Protein AF-A0A0W0Y046-F1 (afdb_monomer)

Solvent-accessible surface area (backbone atoms only — not comparable to full-atom values): 20733 Å² total; per-residue (Å²): 132,71,59,80,69,62,57,66,60,49,28,53,28,27,30,65,26,38,40,73,61,46,46,71,73,64,43,88,89,52,74,37,72,59,58,44,69,52,51,35,48,18,38,53,30,4,53,51,25,24,62,70,22,48,86,81,35,51,69,48,13,50,30,4,51,54,38,33,49,52,56,69,67,46,88,32,89,90,31,58,57,44,44,77,48,42,29,51,49,48,44,51,27,53,77,66,68,35,51,70,55,54,54,53,56,66,69,47,60,87,89,50,48,57,46,62,70,44,51,49,51,34,47,58,55,35,69,73,50,94,54,89,58,28,62,59,45,47,52,48,43,48,75,69,61,54,56,59,69,59,39,16,50,50,52,40,54,33,46,76,68,67,38,58,72,58,51,50,56,37,49,75,68,74,49,72,55,46,62,72,27,46,38,48,36,43,50,51,26,54,74,69,68,35,55,72,58,30,56,54,46,47,74,75,48,69,45,46,33,74,50,35,40,54,49,41,46,50,26,47,77,69,68,37,56,71,58,38,56,52,54,74,65,43,56,84,86,28,38,54,52,67,70,51,49,52,50,38,30,52,51,14,53,77,69,68,36,56,69,55,25,33,38,48,50,43,51,60,62,34,73,76,38,94,45,68,68,57,20,54,40,52,51,51,56,72,70,49,67,61,96,88,55,72,49,74,73,48,63,76,38,47,71,61,51,52,52,52,50,52,53,45,51,51,57,75,72,55,86,69,58,78,80,51,46,55,55,52,47,51,54,49,49,54,54,52,66,70,34,76,54,51,79,75,36,67,62,56,36,33,43,53,50,50,48,55,73,68,58,39,77,93,56,67,82,70,80,80,74,74,87,75,88,128

Nearest PDB structures (foldseek):
  6igx-assembly1_B  TM=2.795E-01  e=1.268E-01  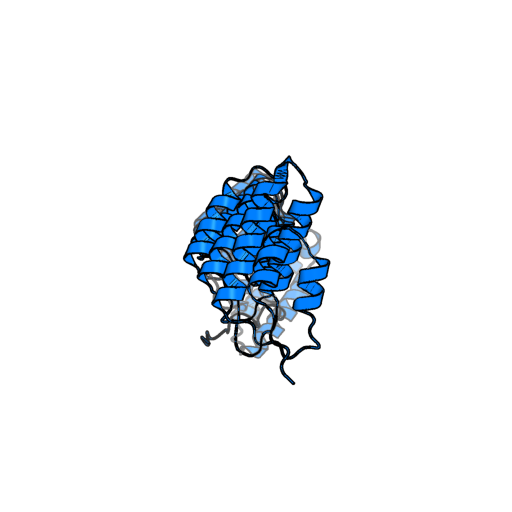Homo sapiens
  6xt9-assembly1_D  TM=2.030E-01  e=1.915E-01  Homo sapiens
  6vbv-assembly1_4  TM=2.322E-01  e=3.865E-01  Bos taurus
  4wne-assembly1_A  TM=1.890E-01  e=2.778E-01  Homo sapiens
  7w3h-assembly1_V  TM=1.830E-01  e=9.678E+00  Homo sapiens

Secondary structure (DSSP, 8-state):
---B--HHHHHHHHHTT-HHHHHHHH-TTS--B--HHHHHHHHHHHHHHHHHTTTT-HHHHHHHHHHHHHHHT--BTTB---HHHHHHHHHHHHHTT-HHHHHHHTTPPTT----HHHHHHHHHHHHH--STTHHHHHHHHHHTT--HHHHHHHHHHHHHTT-HHHHHHHHHTT----HHHHHHHHHHHHHTT-HHHHHHHHHHSPPPHHHHHHHHHHHHHTT-HHHHHHHHT--TTTPPPHHHHHHHHHHHHHTT-HHHHHHHHHHHHHTT-SSHHHHHHHHHHHHSPPTT---HHHHTTHHHHHHHHHHHHHHHH----HHHHHHHHHHHHHHHHTSTHHHH-HHHHHHHHHHHHHHSTTTGGGS-------

Radius of gyration: 31.77 Å; Cα contacts (8 Å, |Δi|>4): 447; chains: 1; bounding box: 73×36×87 Å

pLDDT: mean 89.55, std 12.45, range [33.75, 98.69]

Sequence (374 aa):
MAVKINPERLIRASGNGLINTVQSLCEPYRLIHIPRDVLDQAVLNALQGAVLFKDNNPLKAEQCWQIVDILCHARCHDHHVSEKCLDKVLLAAVSSERTGVVRRLLQLKPPLFPGTDTIHAAFQTAITLNSSHKWELMICLCRMGISEDRRTLVFTELAKALQWRAIDSLYAAGLRPHQLGVDFMLHHAAKNAQWDVFQNIIALQEPGKQAAGQFLKMAVRAGQSAIVFQLCKLTTDNAVAKDILLEAMAIAKATKQLAIACHLKAHFIASDCLKPLAAVFSLLKDYLPPENHLSTFFKANEDSIGHLKEVAFSIARGYPEDEEESQIIRDIIFSLKSNPLYLNDLPFIAMVNYIVEHYTDDHYVGHSGTHTLQ

Mean predicted aligned error: 7.02 Å

Structure (mmCIF, N/CA/C/O backbone):
data_AF-A0A0W0Y046-F1
#
_entry.id   AF-A0A0W0Y046-F1
#
loop_
_atom_site.group_PDB
_atom_site.id
_atom_site.type_symbol
_atom_site.label_atom_id
_atom_site.label_alt_id
_atom_site.label_comp_id
_atom_site.label_asym_id
_atom_site.label_entity_id
_atom_site.label_seq_id
_atom_site.pdbx_PDB_ins_code
_atom_site.Cartn_x
_atom_site.Cartn_y
_atom_site.Cartn_z
_atom_site.occupancy
_atom_site.B_iso_or_equiv
_atom_site.auth_seq_id
_atom_site.auth_comp_id
_atom_site.auth_asym_id
_atom_site.auth_atom_id
_atom_site.pdbx_PDB_model_num
ATOM 1 N N . MET A 1 1 ? 36.089 -23.035 -31.139 1.00 60.69 1 MET A N 1
ATOM 2 C CA . MET A 1 1 ? 36.599 -21.899 -31.940 1.00 60.69 1 MET A CA 1
ATOM 3 C C . MET A 1 1 ? 35.731 -20.688 -31.644 1.00 60.69 1 MET A C 1
ATOM 5 O O . MET A 1 1 ? 34.532 -20.766 -31.878 1.00 60.69 1 MET A O 1
ATOM 9 N N . ALA A 1 2 ? 36.292 -19.618 -31.076 1.00 65.62 2 ALA A N 1
ATOM 10 C CA . ALA A 1 2 ? 35.545 -18.379 -30.857 1.00 65.62 2 ALA A CA 1
ATOM 11 C C . ALA A 1 2 ? 35.277 -17.706 -32.212 1.00 65.62 2 ALA A C 1
ATOM 13 O O . ALA A 1 2 ? 36.205 -17.479 -32.990 1.00 65.62 2 ALA A O 1
ATOM 14 N N . VAL A 1 3 ? 34.013 -17.418 -32.517 1.00 72.88 3 VAL A N 1
ATOM 15 C CA . VAL A 1 3 ? 33.641 -16.684 -33.732 1.00 72.88 3 VAL A CA 1
ATOM 16 C C . VAL A 1 3 ? 33.903 -15.201 -33.474 1.00 72.88 3 VAL A C 1
ATOM 18 O O . VAL A 1 3 ? 33.247 -14.600 -32.626 1.00 72.88 3 VAL A O 1
ATOM 21 N N . LYS A 1 4 ? 34.863 -14.601 -34.191 1.00 76.62 4 LYS A N 1
ATOM 22 C CA . LYS A 1 4 ? 35.062 -13.144 -34.171 1.00 76.62 4 LYS A CA 1
ATOM 23 C C . LYS A 1 4 ? 33.914 -12.474 -34.923 1.00 76.62 4 LYS A C 1
ATOM 25 O O . LYS A 1 4 ? 33.767 -12.659 -36.130 1.00 76.62 4 LYS A O 1
ATOM 30 N N . ILE A 1 5 ? 33.114 -11.685 -34.214 1.00 83.94 5 ILE A N 1
ATOM 31 C CA . ILE A 1 5 ? 32.116 -10.813 -34.838 1.00 83.94 5 ILE A CA 1
ATOM 32 C C . ILE A 1 5 ? 32.823 -9.614 -35.460 1.00 83.94 5 ILE A C 1
ATOM 34 O O . ILE A 1 5 ? 33.743 -9.064 -34.866 1.00 83.94 5 ILE A O 1
ATOM 38 N N . ASN A 1 6 ? 32.373 -9.201 -36.648 1.00 90.75 6 ASN A N 1
ATOM 39 C CA . ASN A 1 6 ? 32.739 -7.912 -37.227 1.00 90.75 6 ASN A CA 1
ATOM 40 C C . ASN A 1 6 ? 31.999 -6.794 -36.455 1.00 90.75 6 ASN A C 1
ATOM 42 O O . ASN A 1 6 ? 30.770 -6.709 -36.586 1.00 90.75 6 ASN A O 1
ATOM 46 N N . PRO A 1 7 ? 32.704 -5.946 -35.676 1.00 92.81 7 PRO A N 1
ATOM 47 C CA . PRO A 1 7 ? 32.084 -4.909 -34.850 1.00 92.81 7 PRO A CA 1
ATOM 48 C C . PRO A 1 7 ? 31.222 -3.927 -35.642 1.00 92.81 7 PRO A C 1
ATOM 50 O O . PRO A 1 7 ? 30.093 -3.629 -35.257 1.00 92.81 7 PRO A O 1
ATOM 53 N N . GLU A 1 8 ? 31.716 -3.475 -36.796 1.00 95.81 8 GLU A N 1
ATOM 54 C CA . GLU A 1 8 ? 31.023 -2.503 -37.644 1.00 95.81 8 GLU A CA 1
ATOM 55 C C . GLU A 1 8 ? 29.711 -3.061 -38.184 1.00 95.81 8 GLU A C 1
ATOM 57 O O . GLU A 1 8 ? 28.713 -2.344 -38.283 1.00 95.81 8 GLU A O 1
ATOM 62 N N . ARG A 1 9 ? 29.695 -4.360 -38.513 1.00 95.12 9 ARG A N 1
ATOM 63 C CA . ARG A 1 9 ? 28.486 -5.031 -38.990 1.00 95.12 9 ARG A CA 1
ATOM 64 C C . ARG A 1 9 ? 27.405 -5.039 -37.914 1.00 95.12 9 ARG A C 1
ATOM 66 O O . ARG A 1 9 ? 26.259 -4.746 -38.243 1.00 95.12 9 ARG A O 1
ATOM 73 N N . LEU A 1 10 ? 27.758 -5.346 -36.663 1.00 95.38 10 LEU A N 1
ATOM 74 C CA . LEU A 1 10 ? 26.812 -5.322 -35.544 1.00 95.38 10 LEU A CA 1
ATOM 75 C C . LEU A 1 10 ? 26.286 -3.900 -35.314 1.00 95.38 10 LEU A C 1
ATOM 77 O O . LEU A 1 10 ? 25.082 -3.677 -35.361 1.00 95.38 10 LEU A O 1
ATOM 81 N N . ILE A 1 11 ? 27.189 -2.927 -35.175 1.00 97.19 11 ILE A N 1
ATOM 82 C CA . ILE A 1 11 ? 26.863 -1.516 -34.926 1.00 97.19 11 ILE A CA 1
ATOM 83 C C . ILE A 1 11 ? 25.943 -0.940 -36.019 1.00 97.19 11 ILE A C 1
ATOM 85 O O . ILE A 1 11 ? 24.948 -0.270 -35.722 1.00 97.19 11 ILE A O 1
ATOM 89 N N . ARG A 1 12 ? 26.243 -1.215 -37.296 1.00 97.06 12 ARG A N 1
ATOM 90 C CA . ARG A 1 12 ? 25.438 -0.759 -38.440 1.00 97.06 12 ARG A CA 1
ATOM 91 C C . ARG A 1 12 ? 24.097 -1.482 -38.524 1.00 97.06 12 ARG A C 1
ATOM 93 O O . ARG A 1 12 ? 23.096 -0.840 -38.838 1.00 97.06 12 ARG A O 1
ATOM 100 N N . ALA A 1 13 ? 24.064 -2.793 -38.280 1.00 97.12 13 ALA A N 1
ATOM 101 C CA . ALA A 1 13 ? 22.825 -3.567 -38.288 1.00 97.12 13 ALA A CA 1
ATOM 102 C C . ALA A 1 13 ? 21.860 -3.076 -37.202 1.00 97.12 13 ALA A C 1
ATOM 104 O O . ALA A 1 13 ? 20.678 -2.879 -37.486 1.00 97.12 13 ALA A O 1
ATOM 105 N N . SER A 1 14 ? 22.383 -2.791 -36.007 1.00 96.94 14 SER A N 1
ATOM 106 C CA . SER A 1 14 ? 21.610 -2.292 -34.873 1.00 96.94 14 SER A CA 1
ATOM 107 C C . SER A 1 14 ? 20.945 -0.946 -35.154 1.00 96.94 14 SER A C 1
ATOM 109 O O . SER A 1 14 ? 19.731 -0.812 -34.998 1.00 96.94 14 SER A O 1
ATOM 111 N N . GLY A 1 15 ? 21.703 0.031 -35.667 1.00 96.50 15 GLY A N 1
ATOM 112 C CA . GLY A 1 15 ? 21.152 1.347 -36.011 1.00 96.50 15 GLY A CA 1
ATOM 113 C C . GLY A 1 15 ? 20.180 1.341 -37.192 1.00 96.50 15 GLY A C 1
ATOM 114 O O . GLY A 1 15 ? 19.365 2.246 -37.324 1.00 96.50 15 GLY A O 1
ATOM 115 N N . ASN A 1 16 ? 20.224 0.305 -38.033 1.00 97.44 16 ASN A N 1
ATOM 116 C CA . ASN A 1 16 ? 19.319 0.137 -39.167 1.00 97.44 16 ASN A CA 1
ATOM 117 C C . ASN A 1 16 ? 18.143 -0.806 -38.882 1.00 97.44 16 ASN A C 1
ATOM 119 O O . ASN A 1 16 ? 17.468 -1.198 -39.830 1.00 97.44 16 ASN A O 1
ATOM 123 N N . GLY A 1 17 ? 17.889 -1.200 -37.631 1.00 96.44 17 GLY A N 1
ATOM 124 C CA . GLY A 1 17 ? 16.746 -2.060 -37.305 1.00 96.44 17 GLY A CA 1
ATOM 125 C C . GLY A 1 17 ? 16.822 -3.462 -37.927 1.00 96.44 17 GLY A C 1
ATOM 126 O O . GLY A 1 17 ? 15.800 -4.120 -38.086 1.00 96.44 17 GLY A O 1
ATOM 127 N N . LEU A 1 18 ? 18.012 -3.946 -38.307 1.00 97.38 18 LEU A N 1
ATOM 128 C CA . LEU A 1 18 ? 18.182 -5.250 -38.965 1.00 97.38 18 LEU A CA 1
ATOM 129 C C . LEU A 1 18 ? 18.166 -6.395 -37.941 1.00 97.38 18 LEU A C 1
ATOM 131 O O . LEU A 1 18 ? 19.172 -7.080 -37.734 1.00 97.38 18 LEU A O 1
ATOM 135 N N . ILE A 1 19 ? 17.015 -6.604 -37.300 1.00 97.00 19 ILE A N 1
ATOM 136 C CA . ILE A 1 19 ? 16.871 -7.485 -36.135 1.00 97.00 19 ILE A CA 1
ATOM 137 C C . ILE A 1 19 ? 17.350 -8.917 -36.388 1.00 97.00 19 ILE A C 1
ATOM 139 O O . ILE A 1 19 ? 18.130 -9.432 -35.595 1.00 97.00 19 ILE A O 1
ATOM 143 N N . ASN A 1 20 ? 16.995 -9.523 -37.523 1.00 96.00 20 ASN A N 1
ATOM 144 C CA . ASN A 1 20 ? 17.413 -10.891 -37.859 1.00 96.00 20 ASN A CA 1
ATOM 145 C C . ASN A 1 20 ? 18.943 -11.014 -37.961 1.00 96.00 20 ASN A C 1
ATOM 147 O O . ASN A 1 20 ? 19.523 -12.035 -37.596 1.00 96.00 20 ASN A O 1
ATOM 151 N N . THR A 1 21 ? 19.614 -9.957 -38.437 1.00 95.06 21 THR A N 1
ATOM 152 C CA . THR A 1 21 ? 21.081 -9.928 -38.501 1.00 95.06 21 THR A CA 1
ATOM 153 C C . THR A 1 21 ? 21.674 -9.825 -37.104 1.00 95.06 21 THR A C 1
ATOM 155 O O . THR A 1 21 ? 22.600 -10.567 -36.797 1.00 95.06 21 THR A O 1
ATOM 158 N N . VAL A 1 22 ? 21.137 -8.950 -36.248 1.00 94.88 22 VAL A N 1
ATOM 159 C CA . VAL A 1 22 ? 21.601 -8.827 -34.858 1.00 94.88 22 VAL A CA 1
ATOM 160 C C . VAL A 1 22 ? 21.372 -10.128 -34.089 1.00 94.88 22 VAL A C 1
ATOM 162 O O . VAL A 1 22 ? 22.295 -10.613 -33.450 1.00 94.88 22 VAL A O 1
ATOM 165 N N . GLN A 1 23 ? 20.197 -10.748 -34.210 1.00 93.69 23 GLN A N 1
ATOM 166 C CA . GLN A 1 23 ? 19.894 -12.038 -33.583 1.00 93.69 23 GLN A CA 1
ATOM 167 C C . GLN A 1 23 ? 20.882 -13.123 -34.016 1.00 93.69 23 GLN A C 1
ATOM 169 O O . GLN A 1 23 ? 21.505 -13.740 -33.162 1.00 93.69 23 GLN A O 1
ATOM 174 N N . SER A 1 24 ? 21.113 -13.289 -35.324 1.00 91.31 24 SER A N 1
ATOM 175 C CA . SER A 1 24 ? 22.088 -14.260 -35.846 1.00 91.31 24 SER A CA 1
ATOM 176 C C . SER A 1 24 ? 23.522 -13.994 -35.366 1.00 91.31 24 SER A C 1
ATOM 178 O O . SER A 1 24 ? 24.327 -14.920 -35.215 1.00 91.31 24 SER A O 1
ATOM 180 N N . LEU A 1 25 ? 23.860 -12.724 -35.124 1.00 89.19 25 LEU A N 1
ATOM 181 C CA . LEU A 1 25 ? 25.139 -12.336 -34.542 1.00 89.19 25 LEU A CA 1
ATOM 182 C C . LEU A 1 25 ? 25.196 -12.602 -33.033 1.00 89.19 25 LEU A C 1
ATOM 184 O O . LEU A 1 25 ? 26.273 -12.917 -32.558 1.00 89.19 25 LEU A O 1
ATOM 188 N N . CYS A 1 26 ? 24.084 -12.519 -32.301 1.00 86.75 26 CYS A N 1
ATOM 189 C CA . CYS A 1 26 ? 24.015 -12.662 -30.841 1.00 86.75 26 CYS A CA 1
ATOM 190 C C . CYS A 1 26 ? 23.528 -14.040 -30.353 1.00 86.75 26 CYS A C 1
ATOM 192 O O . CYS A 1 26 ? 23.320 -14.216 -29.153 1.00 86.75 26 CYS A O 1
ATOM 194 N N . GLU A 1 27 ? 23.305 -15.006 -31.247 1.00 83.19 27 GLU A N 1
ATOM 195 C CA . GLU A 1 27 ? 22.711 -16.294 -30.887 1.00 83.19 27 GLU A CA 1
ATOM 196 C C . GLU A 1 27 ? 23.507 -17.054 -29.796 1.00 83.19 27 GLU A C 1
ATOM 198 O O . GLU A 1 27 ? 24.730 -17.199 -29.898 1.00 83.19 27 GLU A O 1
ATOM 203 N N . PRO A 1 28 ? 22.810 -17.615 -28.785 1.00 57.12 28 PRO A N 1
ATOM 204 C CA . PRO A 1 28 ? 23.393 -18.115 -27.533 1.00 57.12 28 PRO A CA 1
ATOM 205 C C . PRO A 1 28 ? 24.296 -19.351 -27.666 1.00 57.12 28 PRO A C 1
ATOM 207 O O . PRO A 1 28 ? 24.986 -19.707 -26.715 1.00 57.12 28 PRO A O 1
ATOM 210 N N . TYR A 1 29 ? 24.328 -20.007 -28.827 1.00 56.25 29 TYR A N 1
ATOM 211 C CA . TYR A 1 29 ? 25.189 -21.171 -29.070 1.00 56.25 29 TYR A CA 1
ATOM 212 C C . TYR A 1 29 ? 26.620 -20.804 -29.473 1.00 56.25 29 TYR A C 1
ATOM 214 O O . TYR A 1 29 ? 27.464 -21.684 -29.650 1.00 56.25 29 TYR A O 1
ATOM 222 N N . ARG A 1 30 ? 26.919 -19.513 -29.638 1.00 61.66 30 ARG A N 1
ATOM 223 C CA . ARG A 1 30 ? 28.255 -19.050 -29.999 1.00 61.66 30 ARG A CA 1
ATOM 224 C C . ARG A 1 30 ? 28.889 -18.398 -28.771 1.00 61.66 30 ARG A C 1
ATOM 226 O O . ARG A 1 30 ? 28.390 -17.398 -28.271 1.00 61.66 30 ARG A O 1
ATOM 233 N N . LEU A 1 31 ? 30.009 -18.962 -28.311 1.00 64.50 31 LEU A N 1
ATOM 234 C CA . LEU A 1 31 ? 30.929 -18.373 -27.326 1.00 64.50 31 LEU A CA 1
ATOM 235 C C . LEU A 1 31 ? 31.555 -17.105 -27.937 1.00 64.50 31 LEU A C 1
ATOM 237 O O . LEU A 1 31 ? 32.699 -17.106 -28.400 1.00 64.50 31 LEU A O 1
ATOM 241 N N . ILE A 1 32 ? 30.753 -16.056 -28.086 1.00 70.88 32 ILE A N 1
ATOM 242 C CA . ILE A 1 32 ? 31.140 -14.842 -28.785 1.00 70.88 32 ILE A CA 1
ATOM 243 C C . ILE A 1 32 ? 31.858 -13.931 -27.803 1.00 70.88 32 ILE A C 1
ATOM 245 O O . ILE A 1 32 ? 31.360 -13.615 -26.722 1.00 70.88 32 ILE A O 1
ATOM 249 N N . HIS A 1 33 ? 33.009 -13.444 -28.243 1.00 82.75 33 HIS A N 1
ATOM 250 C CA . HIS A 1 33 ? 33.680 -12.327 -27.610 1.00 82.75 33 HIS A CA 1
ATOM 251 C C . HIS A 1 33 ? 33.273 -11.030 -28.332 1.00 82.75 33 HIS A C 1
ATOM 253 O O . HIS A 1 33 ? 33.737 -10.770 -29.444 1.00 82.75 33 HIS A O 1
ATOM 259 N N . ILE A 1 34 ? 32.362 -10.253 -27.730 1.00 85.81 34 ILE A N 1
ATOM 260 C CA . ILE A 1 34 ? 31.988 -8.903 -28.190 1.00 85.81 34 ILE A CA 1
ATOM 261 C C . ILE A 1 34 ? 32.614 -7.898 -27.229 1.00 85.81 34 ILE A C 1
ATOM 263 O O . ILE A 1 34 ? 32.175 -7.865 -26.080 1.00 85.81 34 ILE A O 1
ATOM 267 N N . PRO A 1 35 ? 33.587 -7.080 -27.666 1.00 87.38 35 PRO A N 1
ATOM 268 C CA . PRO A 1 35 ? 34.147 -6.018 -26.839 1.00 87.38 35 PRO A CA 1
ATOM 269 C C . PRO A 1 35 ? 33.056 -5.108 -26.253 1.00 87.38 35 PRO A C 1
ATOM 271 O O . PRO A 1 35 ? 32.056 -4.810 -26.912 1.00 87.38 35 PRO A O 1
ATOM 274 N N . ARG A 1 36 ? 33.237 -4.676 -25.002 1.00 86.81 36 ARG A N 1
ATOM 275 C CA . ARG A 1 36 ? 32.247 -3.875 -24.259 1.00 86.81 36 ARG A CA 1
ATOM 276 C C . ARG A 1 36 ? 31.843 -2.590 -24.993 1.00 86.81 36 ARG A C 1
ATOM 278 O O . ARG A 1 36 ? 30.663 -2.264 -25.061 1.00 86.81 36 ARG A O 1
ATOM 285 N N . ASP A 1 37 ? 32.816 -1.886 -25.557 1.00 92.88 37 ASP A N 1
ATOM 286 C CA . ASP A 1 37 ? 32.640 -0.660 -26.342 1.00 92.88 37 ASP A CA 1
ATOM 287 C C . ASP A 1 37 ? 31.786 -0.887 -27.597 1.00 92.88 37 ASP A C 1
ATOM 289 O O . ASP A 1 37 ? 30.927 -0.070 -27.928 1.00 92.88 37 ASP A O 1
ATOM 293 N N . VAL A 1 38 ? 31.962 -2.032 -28.257 1.00 94.31 38 VAL A N 1
ATOM 294 C CA . VAL A 1 38 ? 31.179 -2.417 -29.437 1.00 94.31 38 VAL A CA 1
ATOM 295 C C . VAL A 1 38 ? 29.723 -2.684 -29.067 1.00 94.31 38 VAL A C 1
ATOM 297 O O . VAL A 1 38 ? 28.822 -2.273 -29.801 1.00 94.31 38 VAL A O 1
ATOM 300 N N . LEU A 1 39 ? 29.481 -3.352 -27.934 1.00 93.94 39 LEU A N 1
ATOM 301 C CA . LEU A 1 39 ? 28.130 -3.636 -27.455 1.00 93.94 39 LEU A CA 1
ATOM 302 C C . LEU A 1 39 ? 27.391 -2.342 -27.081 1.00 93.94 39 LEU A C 1
ATOM 304 O O . LEU A 1 39 ? 26.276 -2.122 -27.557 1.00 93.94 39 LEU A O 1
ATOM 308 N N . ASP A 1 40 ? 28.037 -1.458 -26.317 1.00 96.00 40 ASP A N 1
ATOM 309 C CA . ASP A 1 40 ? 27.486 -0.145 -25.968 1.00 96.00 40 ASP A CA 1
ATOM 310 C C . ASP A 1 40 ? 27.176 0.681 -27.223 1.00 96.00 40 ASP A C 1
ATOM 312 O O . ASP A 1 40 ? 26.079 1.223 -27.357 1.00 96.00 40 ASP A O 1
ATOM 316 N N . GLN A 1 41 ? 28.103 0.746 -28.185 1.00 97.06 41 GLN A N 1
ATOM 317 C CA . GLN A 1 41 ? 27.894 1.495 -29.425 1.00 97.06 41 GLN A CA 1
ATOM 318 C C . GLN A 1 41 ? 26.744 0.916 -30.257 1.00 97.06 41 GLN A C 1
ATOM 320 O O . GLN A 1 41 ? 25.970 1.669 -30.852 1.00 97.06 41 GLN A O 1
ATOM 325 N N . ALA A 1 42 ? 26.597 -0.410 -30.291 1.00 97.00 42 ALA A N 1
ATOM 326 C CA . ALA A 1 42 ? 25.492 -1.063 -30.979 1.00 97.00 42 ALA A CA 1
ATOM 327 C C . ALA A 1 42 ? 24.137 -0.726 -30.332 1.00 97.00 42 ALA A C 1
ATOM 329 O O . ALA A 1 42 ? 23.187 -0.420 -31.057 1.00 97.00 42 ALA A O 1
ATOM 330 N N . VAL A 1 43 ? 24.053 -0.715 -28.996 1.00 97.25 43 VAL A N 1
ATOM 331 C CA . VAL A 1 43 ? 22.850 -0.293 -28.253 1.00 97.25 43 VAL A CA 1
ATOM 332 C C . VAL A 1 43 ? 22.532 1.179 -28.518 1.00 97.25 43 VAL A C 1
ATOM 334 O O . VAL A 1 43 ? 21.398 1.513 -28.860 1.00 97.25 43 VAL A O 1
ATOM 337 N N . LEU A 1 44 ? 23.528 2.065 -28.427 1.00 97.94 44 LEU A N 1
ATOM 338 C CA . LEU A 1 44 ? 23.342 3.499 -28.664 1.00 97.94 44 LEU A CA 1
ATOM 339 C C . LEU A 1 44 ? 22.903 3.798 -30.103 1.00 97.94 44 LEU A C 1
ATOM 341 O O . LEU A 1 44 ? 22.012 4.621 -30.313 1.00 97.94 44 LEU A O 1
ATOM 345 N N . ASN A 1 45 ? 23.460 3.095 -31.091 1.00 98.00 45 ASN A N 1
ATOM 346 C CA . ASN A 1 45 ? 23.020 3.217 -32.478 1.00 98.00 45 ASN A CA 1
ATOM 347 C C . ASN A 1 45 ? 21.585 2.715 -32.667 1.00 98.00 45 ASN A C 1
ATOM 349 O O . ASN A 1 45 ? 20.828 3.337 -33.411 1.00 98.00 45 ASN A O 1
ATOM 353 N N . ALA A 1 46 ? 21.187 1.625 -32.002 1.00 98.00 46 ALA A N 1
ATOM 354 C CA . ALA A 1 46 ? 19.801 1.163 -32.032 1.00 98.00 46 ALA A CA 1
ATOM 355 C C . ALA A 1 46 ? 18.844 2.199 -31.419 1.00 98.00 46 ALA A C 1
ATOM 357 O O . ALA A 1 46 ? 17.813 2.486 -32.022 1.00 98.00 46 ALA A O 1
ATOM 358 N N . LEU A 1 47 ? 19.203 2.834 -30.295 1.00 97.75 47 LEU A N 1
ATOM 359 C CA . LEU A 1 47 ? 18.420 3.941 -29.725 1.00 97.75 47 LEU A CA 1
ATOM 360 C C . LEU A 1 47 ? 18.283 5.113 -30.706 1.00 97.75 47 LEU A C 1
ATOM 362 O O . LEU A 1 47 ? 17.184 5.631 -30.899 1.00 97.75 47 LEU A O 1
ATOM 366 N N . GLN A 1 48 ? 19.375 5.511 -31.365 1.00 97.62 48 GLN A N 1
ATOM 367 C CA . GLN A 1 48 ? 19.336 6.573 -32.372 1.00 97.62 48 GLN A CA 1
ATOM 368 C C . GLN A 1 48 ? 18.432 6.198 -33.556 1.00 97.62 48 GLN A C 1
ATOM 370 O O . GLN A 1 48 ? 17.637 7.022 -34.007 1.00 97.62 48 GLN A O 1
ATOM 375 N N . GLY A 1 49 ? 18.513 4.951 -34.030 1.00 97.00 49 GLY A N 1
ATOM 376 C CA . GLY A 1 49 ? 17.631 4.421 -35.069 1.00 97.00 49 GLY A CA 1
ATOM 377 C C . GLY A 1 49 ? 16.160 4.444 -34.650 1.00 97.00 49 GLY A C 1
ATOM 378 O O . GLY A 1 49 ? 15.308 4.870 -35.428 1.00 97.00 49 GLY A O 1
ATOM 379 N N . ALA A 1 50 ? 15.857 4.073 -33.403 1.00 97.19 50 ALA A N 1
ATOM 380 C CA . ALA A 1 50 ? 14.498 4.100 -32.867 1.00 97.19 50 ALA A CA 1
ATOM 381 C C . ALA A 1 50 ? 13.884 5.510 -32.883 1.00 97.19 50 ALA A C 1
ATOM 383 O O . ALA A 1 50 ? 12.705 5.657 -33.200 1.00 97.19 50 ALA A O 1
ATOM 384 N N . VAL A 1 51 ? 14.681 6.543 -32.590 1.00 95.94 51 VAL A N 1
ATOM 385 C CA . VAL A 1 51 ? 14.253 7.949 -32.687 1.00 95.94 51 VAL A CA 1
ATOM 386 C C . VAL A 1 51 ? 14.096 8.373 -34.148 1.00 95.94 51 VAL A C 1
ATOM 388 O O . VAL A 1 51 ? 13.061 8.919 -34.515 1.00 95.94 51 VAL A O 1
ATOM 391 N N . LEU A 1 52 ? 15.086 8.080 -34.998 1.00 96.56 52 LEU A N 1
ATOM 392 C CA . LEU A 1 52 ? 15.103 8.487 -36.408 1.00 96.56 52 LEU A CA 1
ATOM 393 C C . LEU A 1 52 ? 13.928 7.910 -37.212 1.00 96.56 52 LEU A C 1
ATOM 395 O O . LEU A 1 52 ? 13.379 8.573 -38.092 1.00 96.56 52 LEU A O 1
ATOM 399 N N . PHE A 1 53 ? 13.560 6.658 -36.939 1.00 96.19 53 PHE A N 1
ATOM 400 C CA . PHE A 1 53 ? 12.502 5.967 -37.671 1.00 96.19 53 PHE A CA 1
ATOM 401 C C . PHE A 1 53 ? 11.113 6.147 -37.059 1.00 96.19 53 PHE A C 1
ATOM 403 O O . PHE A 1 53 ? 10.155 5.695 -37.677 1.00 96.19 53 PHE A O 1
ATOM 410 N N . LYS A 1 54 ? 10.979 6.795 -35.892 1.00 95.38 54 LYS A N 1
ATOM 411 C CA . LYS A 1 54 ? 9.714 6.880 -35.144 1.00 95.38 54 LYS A CA 1
ATOM 412 C C . LYS A 1 54 ? 8.536 7.317 -36.020 1.00 95.38 54 LYS A C 1
ATOM 414 O O . LYS A 1 54 ? 7.514 6.638 -36.031 1.00 95.38 54 LYS A O 1
ATOM 419 N N . ASP A 1 55 ? 8.723 8.389 -36.785 1.00 95.69 55 ASP A N 1
ATOM 420 C CA . ASP A 1 55 ? 7.648 8.991 -37.580 1.00 95.69 55 ASP A CA 1
ATOM 421 C C . ASP A 1 55 ? 7.613 8.453 -39.020 1.00 95.69 55 ASP A C 1
ATOM 423 O O . ASP A 1 55 ? 6.551 8.327 -39.623 1.00 95.69 55 ASP A O 1
ATOM 427 N N . ASN A 1 56 ? 8.775 8.082 -39.568 1.00 96.62 56 ASN A N 1
ATOM 428 C CA . ASN A 1 56 ? 8.912 7.696 -40.978 1.00 96.62 56 ASN A CA 1
ATOM 429 C C . ASN A 1 56 ? 8.740 6.189 -41.229 1.00 96.62 56 ASN A C 1
ATOM 431 O O . ASN A 1 56 ? 8.376 5.777 -42.328 1.00 96.62 56 ASN A O 1
ATOM 435 N N . ASN A 1 57 ? 9.070 5.344 -40.249 1.00 97.25 57 ASN A N 1
ATOM 436 C CA . ASN A 1 57 ? 8.996 3.889 -40.360 1.00 97.25 57 ASN A CA 1
ATOM 437 C C . ASN A 1 57 ? 8.838 3.243 -38.964 1.00 97.25 57 ASN A C 1
ATOM 439 O O . ASN A 1 57 ? 9.816 2.743 -38.392 1.00 97.25 57 ASN A O 1
ATOM 443 N N . PRO A 1 58 ? 7.614 3.220 -38.407 1.00 96.12 58 PRO A N 1
ATOM 444 C CA . PRO A 1 58 ? 7.374 2.776 -37.033 1.00 96.12 58 PRO A CA 1
ATOM 445 C C . PRO A 1 58 ? 7.737 1.303 -36.807 1.00 96.12 58 PRO A C 1
ATOM 447 O O . PRO A 1 58 ? 8.198 0.943 -35.726 1.00 96.12 58 PRO A O 1
ATOM 450 N N . LEU A 1 59 ? 7.607 0.454 -37.833 1.00 96.88 59 LEU A N 1
ATOM 451 C CA . LEU A 1 59 ? 8.025 -0.948 -37.762 1.00 96.88 59 LEU A CA 1
ATOM 452 C C . LEU A 1 59 ? 9.540 -1.066 -37.556 1.00 96.88 59 LEU A C 1
ATOM 454 O O . LEU A 1 59 ? 10.000 -1.844 -36.725 1.00 96.88 59 LEU A O 1
ATOM 458 N N . LYS A 1 60 ? 10.324 -0.259 -38.272 1.00 97.38 60 LYS A N 1
ATOM 459 C CA . LYS A 1 60 ? 11.781 -0.228 -38.118 1.00 97.38 60 LYS A CA 1
ATOM 460 C C . LYS A 1 60 ? 12.200 0.366 -36.772 1.00 97.38 60 LYS A C 1
ATOM 462 O O . LYS A 1 60 ? 13.146 -0.125 -36.161 1.00 97.38 60 LYS A O 1
ATOM 467 N N . ALA A 1 61 ? 11.475 1.370 -36.275 1.00 97.00 61 ALA A N 1
ATOM 468 C CA . ALA A 1 61 ? 11.680 1.893 -34.925 1.00 97.00 61 ALA A CA 1
ATOM 469 C C . ALA A 1 61 ? 11.423 0.819 -33.853 1.00 97.00 61 ALA A C 1
ATOM 471 O O . ALA A 1 61 ? 12.197 0.692 -32.905 1.00 97.00 61 ALA A O 1
ATOM 472 N N . GLU A 1 62 ? 10.377 0.007 -34.023 1.00 97.50 62 GLU A N 1
ATOM 473 C CA . GLU A 1 62 ? 10.085 -1.126 -33.142 1.00 97.50 62 GLU A CA 1
ATOM 474 C C . GLU A 1 62 ? 11.186 -2.193 -33.194 1.00 97.50 62 GLU A C 1
ATOM 476 O O . GLU A 1 62 ? 11.645 -2.665 -32.156 1.00 97.50 62 GLU A O 1
ATOM 481 N N . GLN A 1 63 ? 11.689 -2.519 -34.386 1.00 97.69 63 GLN A N 1
ATOM 482 C CA . GLN A 1 63 ? 12.830 -3.426 -34.539 1.00 97.69 63 GLN A CA 1
ATOM 483 C C . GLN A 1 63 ? 14.080 -2.900 -33.824 1.00 97.69 63 GLN A C 1
ATOM 485 O O . GLN A 1 63 ? 14.793 -3.676 -33.192 1.00 97.69 63 GLN A O 1
ATOM 490 N N . CYS A 1 64 ? 14.339 -1.590 -33.869 1.00 97.88 64 CYS A N 1
ATOM 491 C CA . CYS A 1 64 ? 15.418 -0.975 -33.100 1.00 97.88 64 CYS A CA 1
ATOM 492 C C . CYS A 1 64 ? 15.230 -1.159 -31.584 1.00 97.88 64 CYS A C 1
ATOM 494 O O . CYS A 1 64 ? 16.192 -1.506 -30.903 1.00 97.88 64 CYS A O 1
ATOM 496 N N . TRP A 1 65 ? 14.012 -1.014 -31.049 1.00 97.94 65 TRP A N 1
ATOM 497 C CA . TRP A 1 65 ? 13.737 -1.294 -29.631 1.00 97.94 65 TRP A CA 1
ATOM 498 C C . TRP A 1 65 ? 13.940 -2.764 -29.266 1.00 97.94 65 TRP A C 1
ATOM 500 O O . TRP A 1 65 ? 14.544 -3.066 -28.239 1.00 97.94 65 TRP A O 1
ATOM 510 N N . GLN A 1 66 ? 13.505 -3.685 -30.123 1.00 96.94 66 GLN A N 1
ATOM 511 C CA . GLN A 1 66 ? 13.744 -5.115 -29.927 1.00 96.94 66 GLN A CA 1
ATOM 512 C C . GLN A 1 66 ? 15.244 -5.446 -29.937 1.00 96.94 66 GLN A C 1
ATOM 514 O O . GLN A 1 66 ? 15.693 -6.277 -29.151 1.00 96.94 66 GLN A O 1
ATOM 519 N N . ILE A 1 67 ? 16.029 -4.771 -30.782 1.00 96.75 67 ILE A N 1
ATOM 520 C CA . ILE A 1 67 ? 17.491 -4.892 -30.806 1.00 96.75 67 ILE A CA 1
ATOM 521 C C . ILE A 1 67 ? 18.118 -4.375 -29.511 1.00 96.75 67 ILE A C 1
ATOM 523 O O . ILE A 1 67 ? 18.962 -5.073 -28.955 1.00 96.75 67 ILE A O 1
ATOM 527 N N . VAL A 1 68 ? 17.713 -3.196 -29.019 1.00 96.94 68 VAL A N 1
ATOM 528 C CA . VAL A 1 68 ? 18.173 -2.670 -27.717 1.00 96.94 68 VAL A CA 1
ATOM 529 C C . VAL A 1 68 ? 17.986 -3.731 -26.640 1.00 96.94 68 VAL A C 1
ATOM 531 O O . VAL A 1 68 ? 18.908 -4.038 -25.891 1.00 96.94 68 VAL A O 1
ATOM 534 N N . ASP A 1 69 ? 16.817 -4.356 -26.631 1.00 94.69 69 ASP A N 1
ATOM 535 C CA . ASP A 1 69 ? 16.475 -5.377 -25.661 1.00 94.69 69 ASP A CA 1
ATOM 536 C C . ASP A 1 69 ? 17.343 -6.638 -25.754 1.00 94.69 69 ASP A C 1
ATOM 538 O O . ASP A 1 69 ? 17.891 -7.100 -24.752 1.00 94.69 69 ASP A O 1
ATOM 542 N N . ILE A 1 70 ? 17.523 -7.162 -26.971 1.00 93.81 70 ILE A N 1
ATOM 543 C CA . ILE A 1 70 ? 18.392 -8.315 -27.242 1.00 93.81 70 ILE A CA 1
ATOM 544 C C . ILE A 1 70 ? 19.810 -8.033 -26.744 1.00 93.81 70 ILE A C 1
ATOM 546 O O . ILE A 1 70 ? 20.412 -8.879 -26.086 1.00 93.81 70 ILE A O 1
ATOM 550 N N . LEU A 1 71 ? 20.338 -6.846 -27.045 1.00 94.12 71 LEU A N 1
ATOM 551 C CA . LEU A 1 71 ? 21.710 -6.479 -26.713 1.00 94.12 71 LEU A CA 1
ATOM 552 C C . LEU A 1 71 ? 21.904 -6.230 -25.212 1.00 94.12 71 LEU A C 1
ATOM 554 O O . LEU A 1 71 ? 22.917 -6.659 -24.667 1.00 94.12 71 LEU A O 1
ATOM 558 N N . CYS A 1 72 ? 20.932 -5.624 -24.521 1.00 93.62 72 CYS A N 1
ATOM 559 C CA . CYS A 1 72 ? 20.967 -5.459 -23.062 1.00 93.62 72 CYS A CA 1
ATOM 560 C C . CYS A 1 72 ? 20.974 -6.797 -22.305 1.00 93.62 72 CYS A C 1
ATOM 562 O O . CYS A 1 72 ? 21.545 -6.874 -21.219 1.00 93.62 72 CYS A O 1
ATOM 564 N N . HIS A 1 73 ? 20.389 -7.853 -22.880 1.00 91.38 73 HIS A N 1
ATOM 565 C CA . HIS A 1 73 ? 20.314 -9.188 -22.271 1.00 91.38 73 HIS A CA 1
ATOM 566 C C . HIS A 1 73 ? 21.315 -10.192 -22.857 1.00 91.38 73 HIS A C 1
ATOM 568 O O . HIS A 1 73 ? 21.315 -11.366 -22.468 1.00 91.38 73 HIS A O 1
ATOM 574 N N . ALA A 1 74 ? 22.169 -9.761 -23.789 1.00 89.38 74 ALA A N 1
ATOM 575 C CA . ALA A 1 74 ? 23.156 -10.626 -24.413 1.00 89.38 74 ALA A CA 1
ATOM 576 C C . ALA A 1 74 ? 24.185 -11.097 -23.373 1.00 89.38 74 ALA A C 1
ATOM 578 O O . ALA A 1 74 ? 24.837 -10.300 -22.696 1.00 89.38 74 ALA A O 1
ATOM 579 N N . ARG A 1 75 ? 24.356 -12.417 -23.255 1.00 80.81 75 ARG A N 1
ATOM 580 C CA . ARG A 1 75 ? 25.383 -13.025 -22.400 1.00 80.81 75 ARG A CA 1
ATOM 581 C C . ARG A 1 75 ? 26.678 -13.168 -23.196 1.00 80.81 75 ARG A C 1
ATOM 583 O O . ARG A 1 75 ? 26.875 -14.179 -23.863 1.00 80.81 75 ARG A O 1
ATOM 590 N N . CYS A 1 76 ? 27.545 -12.162 -23.136 1.00 81.25 76 CYS A N 1
ATOM 591 C CA . CYS A 1 76 ? 28.919 -12.277 -23.631 1.00 81.25 76 CYS A CA 1
ATOM 592 C C . CYS A 1 76 ? 29.836 -12.623 -22.451 1.00 81.25 76 CYS A C 1
ATOM 594 O O . CYS A 1 76 ? 29.623 -12.104 -21.360 1.00 81.25 76 CYS A O 1
ATOM 596 N N . HIS A 1 77 ? 30.827 -13.497 -22.664 1.00 73.88 77 HIS A N 1
ATOM 597 C CA . HIS A 1 77 ? 31.594 -14.158 -21.592 1.00 73.88 77 HIS A CA 1
ATOM 598 C C . HIS A 1 77 ? 32.089 -13.245 -20.466 1.00 73.88 77 HIS A C 1
ATOM 600 O O . HIS A 1 77 ? 32.009 -13.652 -19.315 1.00 73.88 77 HIS A O 1
ATOM 606 N N . ASP A 1 78 ? 32.510 -12.021 -20.789 1.00 72.88 78 ASP A N 1
ATOM 607 C CA . ASP A 1 78 ? 33.072 -11.080 -19.810 1.00 72.88 78 ASP A CA 1
ATOM 608 C C . ASP A 1 78 ? 32.542 -9.650 -19.983 1.00 72.88 78 ASP A C 1
ATOM 610 O O . ASP A 1 78 ? 33.040 -8.702 -19.369 1.00 72.88 78 ASP A O 1
ATOM 614 N N . HIS A 1 79 ? 31.587 -9.450 -20.892 1.00 82.06 79 HIS A N 1
ATOM 615 C CA . HIS A 1 79 ? 31.204 -8.123 -21.356 1.00 82.06 79 HIS A CA 1
ATOM 616 C C . HIS A 1 79 ? 29.695 -7.948 -21.300 1.00 82.06 79 HIS A C 1
ATOM 618 O O . HIS A 1 79 ? 28.919 -8.739 -21.832 1.00 82.06 79 HIS A O 1
ATOM 624 N N . HIS A 1 80 ? 29.300 -6.863 -20.655 1.00 89.25 80 HIS A N 1
ATOM 625 C CA . HIS A 1 80 ? 27.925 -6.436 -20.529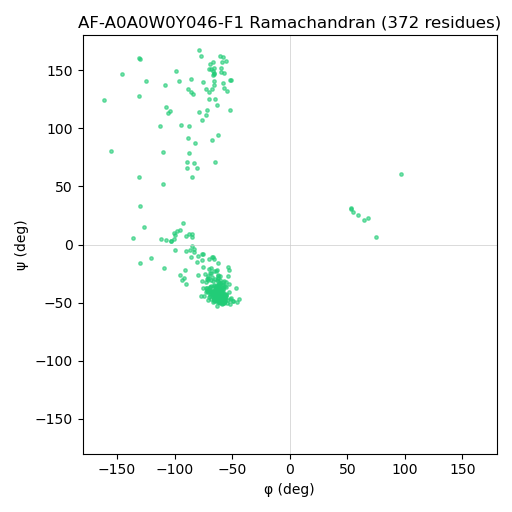 1.00 89.25 80 HIS A CA 1
ATOM 626 C C . HIS A 1 80 ? 27.826 -4.971 -20.912 1.00 89.25 80 HIS A C 1
ATOM 628 O O . HIS A 1 80 ? 28.821 -4.238 -20.867 1.00 89.25 80 HIS A O 1
ATOM 634 N N . VAL A 1 81 ? 26.612 -4.555 -21.257 1.00 93.31 81 VAL A N 1
ATOM 635 C CA . VAL A 1 81 ? 26.301 -3.148 -21.484 1.00 93.31 81 VAL A CA 1
ATOM 636 C C . VAL A 1 81 ? 26.712 -2.347 -20.248 1.00 93.31 81 VAL A C 1
ATOM 638 O O . VAL A 1 81 ? 26.441 -2.753 -19.116 1.00 93.31 81 VAL A O 1
ATOM 641 N N . SER A 1 82 ? 27.423 -1.238 -20.448 1.00 94.50 82 SER A N 1
ATOM 642 C CA . SER A 1 82 ? 27.841 -0.390 -19.334 1.00 94.50 82 SER A CA 1
ATOM 643 C C . SER A 1 82 ? 26.646 0.259 -18.639 1.00 94.50 82 SER A C 1
ATOM 645 O O . SER A 1 82 ? 25.642 0.563 -19.277 1.00 94.50 82 SER A O 1
ATOM 647 N N . GLU A 1 83 ? 26.789 0.554 -17.345 1.00 95.25 83 GLU A N 1
ATOM 648 C CA . GLU A 1 83 ? 25.818 1.341 -16.571 1.00 95.25 83 GLU A CA 1
ATOM 649 C C . GLU A 1 83 ? 25.434 2.638 -17.298 1.00 95.25 83 GLU A C 1
ATOM 651 O O . GLU A 1 83 ? 24.263 2.867 -17.566 1.00 95.25 83 GLU A O 1
ATOM 656 N N . LYS A 1 84 ? 26.419 3.410 -17.779 1.00 96.50 84 LYS A N 1
ATOM 657 C CA . LYS A 1 84 ? 26.188 4.639 -18.560 1.00 96.50 84 LYS A CA 1
ATOM 658 C C . LYS A 1 84 ? 25.357 4.411 -19.831 1.00 96.50 84 LYS A C 1
ATOM 660 O O . LYS A 1 84 ? 24.660 5.317 -20.294 1.00 96.50 84 LYS A O 1
ATOM 665 N N . CYS A 1 85 ? 25.474 3.243 -20.458 1.00 96.56 85 CYS A N 1
ATOM 666 C CA . CYS A 1 85 ? 24.646 2.886 -21.603 1.00 96.56 85 CYS A CA 1
ATOM 667 C C . CYS A 1 85 ? 23.233 2.477 -21.151 1.00 96.56 85 CYS A C 1
ATOM 669 O O . CYS A 1 85 ? 22.262 2.990 -21.708 1.00 96.56 85 CYS A O 1
ATOM 671 N N . LEU A 1 86 ? 23.103 1.660 -20.098 1.00 97.12 86 LEU A N 1
ATOM 672 C CA . LEU A 1 86 ? 21.815 1.301 -19.487 1.00 97.12 86 LEU A CA 1
ATOM 673 C C . LEU A 1 86 ? 21.036 2.531 -18.999 1.00 97.12 86 LEU A C 1
ATOM 675 O O . LEU A 1 86 ? 19.823 2.593 -19.181 1.00 97.12 86 LEU A O 1
ATOM 679 N N . ASP A 1 87 ? 21.726 3.539 -18.474 1.00 97.44 87 ASP A N 1
ATOM 680 C CA . ASP A 1 87 ? 21.161 4.826 -18.075 1.00 97.44 87 ASP A CA 1
ATOM 681 C C . ASP A 1 87 ? 20.455 5.526 -19.240 1.00 97.44 87 ASP A C 1
ATOM 683 O O . ASP A 1 87 ? 19.296 5.939 -19.151 1.00 97.44 87 ASP A O 1
ATOM 687 N N . LYS A 1 88 ? 21.145 5.612 -20.382 1.00 97.88 88 LYS A N 1
ATOM 688 C CA . LYS A 1 88 ? 20.587 6.195 -21.607 1.00 97.88 88 LYS A CA 1
ATOM 689 C C . LYS A 1 88 ? 19.412 5.378 -22.129 1.00 97.88 88 LYS A C 1
ATOM 691 O O . LYS A 1 88 ? 18.426 5.965 -22.574 1.00 97.88 88 LYS A O 1
ATOM 696 N N . VAL A 1 89 ? 19.504 4.047 -22.068 1.00 97.62 89 VAL A N 1
ATOM 697 C CA . VAL A 1 89 ? 18.400 3.156 -22.449 1.00 97.62 89 VAL A CA 1
ATOM 698 C C . VAL A 1 89 ? 17.186 3.408 -21.559 1.00 97.62 89 VAL A C 1
ATOM 700 O O . VAL A 1 89 ? 16.092 3.577 -22.091 1.00 97.62 89 VAL A O 1
ATOM 703 N N . LEU A 1 90 ? 17.359 3.488 -20.236 1.00 98.12 90 LEU A N 1
ATOM 704 C CA . LEU A 1 90 ? 16.266 3.711 -19.291 1.00 98.12 90 LEU A CA 1
ATOM 705 C C . LEU A 1 90 ? 15.557 5.046 -19.555 1.00 98.12 90 LEU A C 1
ATOM 707 O O . LEU A 1 90 ? 14.335 5.072 -19.703 1.00 98.12 90 LEU A O 1
ATOM 711 N N . LEU A 1 91 ? 16.311 6.143 -19.678 1.00 97.88 91 LEU A N 1
ATOM 712 C CA . LEU A 1 91 ? 15.748 7.471 -19.950 1.00 97.88 91 LEU A CA 1
ATOM 713 C C . LEU A 1 91 ? 15.005 7.523 -21.290 1.00 97.88 91 LEU A C 1
ATOM 715 O O . LEU A 1 91 ? 13.908 8.086 -21.370 1.00 97.88 91 LEU A O 1
ATOM 719 N N . ALA A 1 92 ? 15.572 6.910 -22.333 1.00 97.44 92 ALA A N 1
ATOM 720 C CA . ALA A 1 92 ? 14.948 6.846 -23.649 1.00 97.44 92 ALA A CA 1
ATOM 721 C C . ALA A 1 92 ? 13.680 5.979 -23.635 1.00 97.44 92 ALA A C 1
ATOM 723 O O . ALA A 1 92 ? 12.673 6.354 -24.242 1.00 97.44 92 ALA A O 1
ATOM 724 N N . ALA A 1 93 ? 13.713 4.844 -22.929 1.00 97.44 93 ALA A N 1
ATOM 725 C CA . ALA A 1 93 ? 12.586 3.930 -22.804 1.00 97.44 93 ALA A CA 1
ATOM 726 C C . ALA A 1 93 ? 11.420 4.580 -22.053 1.00 97.44 93 ALA A C 1
ATOM 728 O O . ALA A 1 93 ? 10.290 4.495 -22.524 1.00 97.44 93 ALA A O 1
ATOM 729 N N . VAL A 1 94 ? 11.677 5.283 -20.944 1.00 97.12 94 VAL A N 1
ATOM 730 C CA . VAL A 1 94 ? 10.631 6.004 -20.200 1.00 97.12 94 VAL A CA 1
ATOM 731 C C . VAL A 1 94 ? 10.057 7.159 -21.019 1.00 97.12 94 VAL A C 1
ATOM 733 O O . VAL A 1 94 ? 8.840 7.254 -21.148 1.00 97.12 94 VAL A O 1
ATOM 736 N N . SER A 1 95 ? 10.907 7.977 -21.649 1.00 96.12 95 SER A N 1
ATOM 737 C CA . SER A 1 95 ? 10.463 9.083 -22.520 1.00 96.12 95 SER A CA 1
ATOM 738 C C . SER A 1 95 ? 9.641 8.613 -23.726 1.00 96.12 95 SER A C 1
ATOM 740 O O . SER A 1 95 ? 8.827 9.361 -24.257 1.00 96.12 95 SER A O 1
ATOM 742 N N . SER A 1 96 ? 9.871 7.377 -24.176 1.00 95.69 96 SER A N 1
ATOM 743 C CA . SER A 1 96 ? 9.159 6.754 -25.298 1.00 95.69 96 SER A CA 1
ATOM 744 C C . SER A 1 96 ? 8.058 5.788 -24.849 1.00 95.69 96 SER A C 1
ATOM 746 O O . SER A 1 96 ? 7.557 5.026 -25.674 1.00 95.69 96 SER A O 1
ATOM 748 N N . GLU A 1 97 ? 7.731 5.772 -23.553 1.00 96.25 97 GLU A N 1
ATOM 749 C CA . GLU A 1 97 ? 6.711 4.920 -22.931 1.00 96.25 97 GLU A CA 1
ATOM 750 C C . GLU A 1 97 ? 6.864 3.412 -23.210 1.00 96.25 97 GLU A C 1
ATOM 752 O O . GLU A 1 97 ? 5.901 2.648 -23.264 1.00 96.25 97 GLU A O 1
ATOM 757 N N . ARG A 1 98 ? 8.104 2.941 -23.373 1.00 96.31 98 ARG A N 1
ATOM 758 C CA . ARG A 1 98 ? 8.430 1.540 -23.672 1.00 96.31 98 ARG A CA 1
ATOM 759 C C . ARG A 1 98 ? 8.462 0.689 -22.404 1.00 96.31 98 ARG A C 1
ATOM 761 O O . ARG A 1 98 ? 9.520 0.215 -21.988 1.00 96.31 98 ARG A O 1
ATOM 768 N N . THR A 1 99 ? 7.291 0.448 -21.810 1.00 95.38 99 THR A N 1
ATOM 769 C CA . THR A 1 99 ? 7.148 -0.332 -20.561 1.00 95.38 99 THR A CA 1
ATOM 770 C C . THR A 1 99 ? 7.770 -1.726 -20.652 1.00 95.38 99 THR A C 1
ATOM 772 O O . THR A 1 99 ? 8.396 -2.181 -19.696 1.00 95.38 99 THR A O 1
ATOM 775 N N . GLY A 1 100 ? 7.678 -2.385 -21.813 1.00 95.62 100 GLY A N 1
ATOM 776 C CA . GLY A 1 100 ? 8.291 -3.696 -22.052 1.00 95.62 100 GLY A CA 1
ATOM 777 C C . GLY A 1 100 ? 9.813 -3.701 -21.872 1.00 95.62 100 GLY A C 1
ATOM 778 O O . GLY A 1 100 ? 10.339 -4.595 -21.211 1.00 95.62 100 GLY A O 1
ATOM 779 N N . VAL A 1 101 ? 10.502 -2.673 -22.379 1.00 96.00 101 VAL A N 1
ATOM 780 C CA . VAL A 1 101 ? 11.963 -2.530 -22.245 1.00 96.00 101 VAL A CA 1
ATOM 781 C C . VAL A 1 101 ? 12.330 -2.260 -20.789 1.00 96.00 101 VAL A C 1
ATOM 783 O O . VAL A 1 101 ? 13.190 -2.944 -20.244 1.00 96.00 101 VAL A O 1
ATOM 786 N N . VAL A 1 102 ? 11.631 -1.336 -20.117 1.00 97.00 102 VAL A N 1
ATOM 787 C CA . VAL A 1 102 ? 11.869 -1.036 -18.691 1.00 97.00 102 VAL A CA 1
ATOM 788 C C . VAL A 1 102 ? 11.659 -2.282 -17.820 1.00 97.00 102 VAL A C 1
ATOM 790 O O . VAL A 1 102 ? 12.460 -2.565 -16.930 1.00 97.00 102 VAL A O 1
ATOM 793 N N . ARG A 1 103 ? 10.626 -3.085 -18.106 1.00 95.62 103 ARG A N 1
ATOM 794 C CA . ARG A 1 103 ? 10.371 -4.345 -17.393 1.00 95.62 103 ARG A CA 1
ATOM 795 C C . ARG A 1 103 ? 11.486 -5.364 -17.605 1.00 95.62 103 ARG A C 1
ATOM 797 O O . ARG A 1 103 ? 11.813 -6.085 -16.669 1.00 95.62 103 ARG A O 1
ATOM 804 N N . ARG A 1 104 ? 12.060 -5.444 -18.808 1.00 94.81 104 ARG A N 1
ATOM 805 C CA . ARG A 1 104 ? 13.193 -6.338 -19.062 1.00 94.81 104 ARG A CA 1
ATOM 806 C C . ARG A 1 104 ? 14.474 -5.835 -18.396 1.00 94.81 104 ARG A C 1
ATOM 808 O O . ARG A 1 104 ? 15.148 -6.633 -17.761 1.00 94.81 104 ARG A O 1
ATOM 815 N N . LEU A 1 105 ? 14.724 -4.524 -18.362 1.00 95.12 105 LEU A N 1
ATOM 816 C CA . LEU A 1 105 ? 15.827 -3.959 -17.566 1.00 95.12 105 LEU A CA 1
ATOM 817 C C . LEU A 1 105 ? 15.748 -4.342 -16.077 1.00 95.12 105 LEU A C 1
ATOM 819 O O . LEU A 1 105 ? 16.777 -4.610 -15.466 1.00 95.12 105 LEU A O 1
ATOM 823 N N . LEU A 1 106 ? 14.545 -4.439 -15.499 1.00 93.81 106 LEU A N 1
ATOM 824 C CA . LEU A 1 106 ? 14.350 -4.906 -14.117 1.00 93.81 106 LEU A CA 1
ATOM 825 C C . LEU A 1 106 ? 14.788 -6.373 -13.901 1.00 93.81 106 LEU A C 1
ATOM 827 O O . LEU A 1 106 ? 15.058 -6.771 -12.773 1.00 93.81 106 LEU A O 1
ATOM 831 N N . GLN A 1 107 ? 14.850 -7.186 -14.959 1.00 93.69 107 GLN A N 1
ATOM 832 C CA . GLN A 1 107 ? 15.264 -8.595 -14.897 1.00 93.69 107 GLN A CA 1
ATOM 833 C C . GLN A 1 107 ? 16.786 -8.778 -15.002 1.00 93.69 107 GLN A C 1
ATOM 835 O O . GLN A 1 107 ? 17.275 -9.909 -14.888 1.00 93.69 107 GLN A O 1
ATOM 840 N N . LEU A 1 108 ? 17.542 -7.697 -15.226 1.00 91.25 108 LEU A N 1
ATOM 841 C CA . LEU A 1 108 ? 18.998 -7.745 -15.228 1.00 91.25 108 LEU A CA 1
ATOM 842 C C . LEU A 1 108 ? 19.514 -8.083 -13.823 1.00 91.25 108 LEU A C 1
ATOM 844 O O . LEU A 1 108 ? 19.014 -7.594 -12.812 1.00 91.25 108 LEU A O 1
ATOM 848 N N . LYS A 1 109 ? 20.518 -8.962 -13.757 1.00 85.94 109 LYS A N 1
ATOM 849 C CA . LYS A 1 109 ? 21.136 -9.364 -12.489 1.00 85.94 109 LYS A CA 1
ATOM 850 C C . LYS A 1 109 ? 22.243 -8.374 -12.103 1.00 85.94 109 LYS A C 1
ATOM 852 O O . LYS A 1 109 ? 22.997 -7.967 -12.991 1.00 85.94 109 LYS A O 1
ATOM 857 N N . PRO A 1 110 ? 22.414 -8.050 -10.807 1.00 81.81 110 PRO A N 1
ATOM 858 C CA . PRO A 1 110 ? 23.560 -7.272 -10.341 1.00 81.81 110 PRO A CA 1
ATOM 859 C C . PRO A 1 110 ? 24.892 -7.868 -10.837 1.00 81.81 110 PRO A C 1
ATOM 861 O O . PRO A 1 110 ? 25.016 -9.096 -10.886 1.00 81.81 110 PRO A O 1
ATOM 864 N N . PRO A 1 111 ? 25.882 -7.036 -11.220 1.00 79.31 111 PRO A N 1
ATOM 865 C CA . PRO A 1 111 ? 25.940 -5.575 -11.063 1.00 79.31 111 PRO A CA 1
ATOM 866 C C . PRO A 1 111 ? 25.294 -4.779 -12.217 1.00 79.31 111 PRO A C 1
ATOM 868 O O . PRO A 1 111 ? 25.470 -3.569 -12.298 1.00 79.31 111 PRO A O 1
ATOM 871 N N . LEU A 1 112 ? 24.592 -5.438 -13.145 1.00 84.38 112 LEU A N 1
ATOM 872 C CA . LEU A 1 112 ? 24.083 -4.818 -14.371 1.00 84.38 112 LEU A CA 1
ATOM 873 C C . LEU A 1 112 ? 22.782 -4.084 -14.101 1.00 84.38 112 LEU A C 1
ATOM 875 O O . LEU A 1 112 ? 21.699 -4.646 -14.243 1.00 84.38 112 LEU A O 1
ATOM 879 N N . PHE A 1 113 ? 22.895 -2.830 -13.692 1.00 90.00 113 PHE A N 1
ATOM 880 C CA . PHE A 1 113 ? 21.733 -2.027 -13.366 1.00 90.00 113 PHE A CA 1
ATOM 881 C C . PHE A 1 113 ? 21.956 -0.563 -13.751 1.00 90.00 113 PHE A C 1
ATOM 883 O O . PHE A 1 113 ? 23.098 -0.108 -13.691 1.00 90.00 113 PHE A O 1
ATOM 890 N N . PRO A 1 114 ? 20.912 0.172 -14.176 1.00 94.06 114 PRO A N 1
ATOM 891 C CA . PRO A 1 114 ? 20.996 1.624 -14.294 1.00 94.06 114 PRO A CA 1
ATOM 892 C C . PRO A 1 114 ? 21.383 2.260 -12.954 1.00 94.06 114 PRO A C 1
ATOM 894 O O . PRO A 1 114 ? 20.987 1.769 -11.893 1.00 94.06 114 PRO A O 1
ATOM 897 N N . GLY A 1 115 ? 22.112 3.368 -13.008 1.00 94.31 115 GLY A N 1
ATOM 898 C CA . GLY A 1 115 ? 22.515 4.114 -11.825 1.00 94.31 115 GLY A CA 1
ATOM 899 C C . GLY A 1 115 ? 21.312 4.724 -11.102 1.00 94.31 115 GLY A C 1
ATOM 900 O O . GLY A 1 115 ? 20.324 5.133 -11.722 1.00 94.31 115 GLY A O 1
ATOM 901 N N . THR A 1 116 ? 21.395 4.827 -9.774 1.00 93.00 116 THR A N 1
ATOM 902 C CA . THR A 1 116 ? 20.311 5.347 -8.921 1.00 93.00 116 THR A CA 1
ATOM 903 C C . THR A 1 116 ? 19.847 6.743 -9.345 1.00 93.00 116 THR A C 1
ATOM 905 O O . THR A 1 116 ? 18.642 6.990 -9.430 1.00 93.00 116 THR A O 1
ATOM 908 N N . ASP A 1 117 ? 20.785 7.633 -9.681 1.00 93.94 117 ASP A N 1
ATOM 909 C CA . ASP A 1 117 ? 20.485 8.991 -10.152 1.00 93.94 117 ASP A CA 1
ATOM 910 C C . ASP A 1 117 ? 19.669 8.971 -11.449 1.00 93.94 117 ASP A C 1
ATOM 912 O O . ASP A 1 117 ? 18.725 9.746 -11.625 1.00 93.94 117 ASP A O 1
ATOM 916 N N . THR A 1 118 ? 19.971 8.028 -12.342 1.00 96.25 118 THR A N 1
ATOM 917 C CA . THR A 1 118 ? 19.237 7.866 -13.593 1.00 96.25 118 THR A CA 1
ATOM 918 C C . THR A 1 118 ? 17.845 7.301 -13.364 1.00 96.25 118 THR A C 1
ATOM 920 O O . THR A 1 118 ? 16.890 7.772 -13.982 1.00 96.25 118 THR A O 1
ATOM 923 N N . ILE A 1 119 ? 17.686 6.342 -12.448 1.00 96.00 119 ILE A N 1
ATOM 924 C CA . ILE A 1 119 ? 16.363 5.835 -12.058 1.00 96.00 119 ILE A CA 1
ATOM 925 C C . ILE A 1 119 ? 15.518 6.986 -11.493 1.00 96.00 119 ILE A C 1
ATOM 927 O O . ILE A 1 119 ? 14.337 7.113 -11.819 1.00 96.00 119 ILE A O 1
ATOM 931 N N . HIS A 1 120 ? 16.118 7.878 -10.700 1.00 92.50 120 HIS A N 1
ATOM 932 C CA . HIS A 1 120 ? 15.448 9.060 -10.151 1.00 92.50 120 HIS A CA 1
ATOM 933 C C . HIS A 1 120 ? 15.064 10.084 -11.225 1.00 92.50 120 HIS A C 1
ATOM 935 O O . HIS A 1 120 ? 13.970 10.652 -11.153 1.00 92.50 120 HIS A O 1
ATOM 941 N N . ALA A 1 121 ? 15.926 10.315 -12.215 1.00 94.50 121 ALA A N 1
ATOM 942 C CA . ALA A 1 121 ? 15.630 11.183 -13.353 1.00 94.50 121 ALA A CA 1
ATOM 943 C C . ALA A 1 121 ? 14.506 10.597 -14.225 1.00 94.50 121 ALA A C 1
ATOM 945 O O . ALA A 1 121 ? 13.522 11.278 -14.512 1.00 94.50 121 ALA A O 1
ATOM 946 N N . ALA A 1 122 ? 14.589 9.305 -14.551 1.00 96.50 122 ALA A N 1
ATOM 947 C CA . ALA A 1 122 ? 13.553 8.576 -15.275 1.00 96.50 122 ALA A CA 1
ATOM 948 C C . ALA A 1 122 ? 12.210 8.625 -14.530 1.00 96.50 122 ALA A C 1
ATOM 950 O O . ALA A 1 122 ? 11.154 8.805 -15.131 1.00 96.50 122 ALA A O 1
ATOM 951 N N . PHE A 1 123 ? 12.246 8.544 -13.201 1.00 94.50 123 PHE A N 1
ATOM 952 C CA . PHE A 1 123 ? 11.066 8.679 -12.360 1.00 94.50 123 PHE A CA 1
ATOM 953 C C . PHE A 1 123 ? 10.410 10.062 -12.453 1.00 94.50 123 PHE A C 1
ATOM 955 O O . PHE A 1 123 ? 9.187 10.149 -12.571 1.00 94.50 123 PHE A O 1
ATOM 962 N N . GLN A 1 124 ? 11.197 11.143 -12.470 1.00 92.88 124 GLN A N 1
ATOM 963 C CA . GLN A 1 124 ? 10.660 12.491 -12.696 1.00 92.88 124 GLN A CA 1
ATOM 964 C C . GLN A 1 124 ? 10.008 12.617 -14.073 1.00 92.88 124 GLN A C 1
ATOM 966 O O . GLN A 1 124 ? 8.929 13.196 -14.177 1.00 92.88 124 GLN A O 1
ATOM 971 N N . THR A 1 125 ? 10.611 12.027 -15.108 1.00 94.88 125 THR A N 1
ATOM 972 C CA . THR A 1 125 ? 10.006 11.972 -16.444 1.00 94.88 125 THR A CA 1
ATOM 973 C C . THR A 1 125 ? 8.686 11.202 -16.429 1.00 94.88 125 THR A C 1
ATOM 975 O O . THR A 1 125 ? 7.704 11.677 -16.985 1.00 94.88 125 THR A O 1
ATOM 978 N N . ALA A 1 126 ? 8.617 10.050 -15.756 1.00 94.88 126 ALA A N 1
ATOM 979 C CA . ALA A 1 126 ? 7.393 9.251 -15.694 1.00 94.88 126 ALA A CA 1
ATOM 980 C C . ALA A 1 126 ? 6.227 9.998 -15.016 1.00 94.88 126 ALA A C 1
ATOM 982 O O . ALA A 1 126 ? 5.082 9.866 -15.446 1.00 94.88 126 ALA A O 1
ATOM 983 N N . ILE A 1 127 ? 6.499 10.815 -13.990 1.00 89.88 127 ILE A N 1
ATOM 984 C CA . ILE A 1 127 ? 5.468 11.603 -13.292 1.00 89.88 127 ILE A CA 1
ATOM 985 C C . ILE A 1 127 ? 4.774 12.601 -14.225 1.00 89.88 127 ILE A C 1
ATOM 987 O O . ILE A 1 127 ? 3.567 12.817 -14.088 1.00 89.88 127 ILE A O 1
ATOM 991 N N . THR A 1 128 ? 5.504 13.207 -15.161 1.00 92.69 128 THR A N 1
ATOM 992 C CA . THR A 1 128 ? 4.961 14.247 -16.046 1.00 92.69 128 THR A CA 1
ATOM 993 C C . THR A 1 128 ? 4.225 13.687 -17.264 1.00 92.69 128 THR A C 1
ATOM 995 O O . THR A 1 128 ? 3.590 14.453 -17.989 1.00 92.69 128 THR A O 1
ATOM 998 N N . LEU A 1 129 ? 4.256 12.366 -17.480 1.00 93.00 129 LEU A N 1
ATOM 999 C CA . LEU A 1 129 ? 3.520 11.718 -18.563 1.00 93.00 129 LEU A CA 1
ATOM 1000 C C . LEU A 1 129 ? 2.005 11.835 -18.356 1.00 93.00 129 LEU A C 1
ATOM 1002 O O . LEU A 1 129 ? 1.488 11.667 -17.251 1.00 93.00 129 LEU A O 1
ATOM 1006 N N . ASN A 1 130 ? 1.281 12.062 -19.449 1.00 90.81 130 ASN A N 1
ATOM 1007 C CA . ASN A 1 130 ? -0.181 12.074 -19.472 1.00 90.81 130 ASN A CA 1
ATOM 1008 C C . ASN A 1 130 ? -0.718 10.862 -20.243 1.00 90.81 130 ASN A C 1
ATOM 1010 O O . ASN A 1 130 ? -1.472 11.000 -21.205 1.00 90.81 130 ASN A O 1
ATOM 1014 N N . SER A 1 131 ? -0.258 9.670 -19.869 1.00 91.75 131 SER A N 1
ATOM 1015 C CA . SER A 1 131 ? -0.600 8.428 -20.556 1.00 91.75 131 SER A CA 1
ATOM 1016 C C . SER A 1 131 ? -1.060 7.343 -19.592 1.00 91.75 131 SER A C 1
ATOM 1018 O O . SER A 1 131 ? -0.753 7.363 -18.397 1.00 91.75 131 SER A O 1
ATOM 1020 N N . SER A 1 132 ? -1.761 6.342 -20.126 1.00 87.69 132 SER A N 1
ATOM 1021 C CA . SER A 1 132 ? -2.159 5.149 -19.373 1.00 87.69 132 SER A CA 1
ATOM 1022 C C . SER A 1 132 ? -0.965 4.310 -18.904 1.00 87.69 132 SER A C 1
ATOM 1024 O O . SER A 1 132 ? -1.087 3.564 -17.935 1.00 87.69 132 SER A O 1
ATOM 1026 N N . HIS A 1 133 ? 0.193 4.432 -19.561 1.00 90.50 133 HIS A N 1
ATOM 1027 C CA . HIS A 1 133 ? 1.405 3.675 -19.233 1.00 90.50 133 HIS A CA 1
ATOM 1028 C C . HIS A 1 133 ? 2.194 4.262 -18.058 1.00 90.50 133 HIS A C 1
ATOM 1030 O O . HIS A 1 133 ? 3.032 3.564 -17.484 1.00 90.50 133 HIS A O 1
ATOM 1036 N N . LYS A 1 134 ? 1.905 5.509 -17.659 1.00 92.44 134 LYS A N 1
ATOM 1037 C CA . LYS A 1 134 ? 2.558 6.199 -16.536 1.00 92.44 134 LYS A CA 1
ATOM 1038 C C . LYS A 1 134 ? 2.671 5.325 -15.286 1.00 92.44 134 LYS A C 1
ATOM 1040 O O . LYS A 1 134 ? 3.753 5.198 -14.717 1.00 92.44 134 LYS A O 1
ATOM 1045 N N . TRP A 1 135 ? 1.571 4.702 -14.869 1.00 90.50 135 TRP A N 1
ATOM 1046 C CA . TRP A 1 135 ? 1.530 3.931 -13.625 1.00 90.50 135 TRP A CA 1
ATOM 1047 C C . TRP A 1 135 ? 2.405 2.688 -13.682 1.00 90.50 135 TRP A C 1
ATOM 1049 O O . TRP A 1 135 ? 3.131 2.397 -12.736 1.00 90.50 135 TRP A O 1
ATOM 1059 N N . GLU A 1 136 ? 2.390 1.990 -14.814 1.00 93.38 136 GLU A N 1
ATOM 1060 C CA . GLU A 1 136 ? 3.238 0.825 -15.025 1.00 93.38 136 GLU A CA 1
ATOM 1061 C C . GLU A 1 136 ? 4.725 1.200 -14.984 1.00 93.38 136 GLU A C 1
ATOM 1063 O O . GLU A 1 136 ? 5.509 0.530 -14.309 1.00 93.38 136 GLU A O 1
ATOM 1068 N N . LEU A 1 137 ? 5.105 2.310 -15.627 1.00 94.56 137 LEU A N 1
ATOM 1069 C CA . LEU A 1 137 ? 6.474 2.829 -15.571 1.00 94.56 137 LEU A CA 1
ATOM 1070 C C . LEU A 1 137 ? 6.880 3.183 -14.138 1.00 94.56 137 LEU A C 1
ATOM 1072 O O . LEU A 1 137 ? 7.945 2.764 -13.690 1.00 94.56 137 LEU A O 1
ATOM 1076 N N . MET A 1 138 ? 6.028 3.899 -13.397 1.00 93.81 138 MET A N 1
ATOM 1077 C CA . MET A 1 138 ? 6.298 4.261 -12.002 1.00 93.81 138 MET A CA 1
ATOM 1078 C C . MET A 1 138 ? 6.473 3.022 -11.112 1.00 93.81 138 MET A C 1
ATOM 1080 O O . MET A 1 138 ? 7.381 3.001 -10.285 1.00 93.81 138 MET A O 1
ATOM 1084 N N . ILE A 1 139 ? 5.671 1.969 -11.307 1.00 92.31 139 ILE A N 1
ATOM 1085 C CA . ILE A 1 139 ? 5.806 0.698 -10.574 1.00 92.31 139 ILE A CA 1
ATOM 1086 C C . ILE A 1 139 ? 7.131 0.009 -10.904 1.00 92.31 139 ILE A C 1
ATOM 1088 O O . ILE A 1 139 ? 7.827 -0.449 -9.994 1.00 92.31 139 ILE A O 1
ATOM 1092 N N . CYS A 1 140 ? 7.498 -0.067 -12.186 1.00 94.94 140 CYS A N 1
ATOM 1093 C CA . CYS A 1 140 ? 8.776 -0.641 -12.594 1.00 94.94 140 CYS A CA 1
ATOM 1094 C C . CYS A 1 140 ? 9.945 0.123 -11.965 1.00 94.94 140 CYS A C 1
ATOM 1096 O O . CYS A 1 140 ? 10.791 -0.501 -11.335 1.00 94.94 140 CYS A O 1
ATOM 1098 N N . LEU A 1 141 ? 9.950 1.454 -12.053 1.00 95.12 141 LEU A N 1
ATOM 1099 C CA . LEU A 1 141 ? 10.998 2.301 -11.475 1.00 95.12 141 LEU A CA 1
ATOM 1100 C C . LEU A 1 141 ? 11.068 2.170 -9.947 1.00 95.12 141 LEU A C 1
ATOM 1102 O O . LEU A 1 141 ? 12.158 2.082 -9.392 1.00 95.12 141 LEU A O 1
ATOM 1106 N N . CYS A 1 142 ? 9.923 2.056 -9.268 1.00 94.00 142 CYS A N 1
ATOM 1107 C CA . CYS A 1 142 ? 9.855 1.720 -7.845 1.00 94.00 142 CYS A CA 1
ATOM 1108 C C . CYS A 1 142 ? 10.627 0.435 -7.513 1.00 94.00 142 CYS A C 1
ATOM 1110 O O . CYS A 1 142 ? 11.432 0.419 -6.583 1.00 94.00 142 CYS A O 1
ATOM 1112 N N . ARG A 1 143 ? 10.412 -0.628 -8.298 1.00 93.38 143 ARG A N 1
ATOM 1113 C CA . ARG A 1 143 ? 11.090 -1.926 -8.132 1.00 93.38 143 ARG A CA 1
ATOM 1114 C C . ARG A 1 143 ? 12.574 -1.883 -8.488 1.00 93.38 143 ARG A C 1
ATOM 1116 O O . ARG A 1 143 ? 13.319 -2.734 -8.021 1.00 93.38 143 ARG A O 1
ATOM 1123 N N . MET A 1 144 ? 12.995 -0.898 -9.278 1.00 93.25 144 MET A N 1
ATOM 1124 C CA . MET A 1 144 ? 14.403 -0.658 -9.594 1.00 93.25 144 MET A CA 1
ATOM 1125 C C . MET A 1 144 ? 15.167 0.018 -8.439 1.00 93.25 144 MET A C 1
ATOM 1127 O O . MET A 1 144 ? 16.385 0.092 -8.484 1.00 93.25 144 MET A O 1
ATOM 1131 N N . GLY A 1 145 ? 14.498 0.467 -7.372 1.00 89.81 145 GLY A N 1
ATOM 1132 C CA . GLY A 1 145 ? 15.181 0.999 -6.187 1.00 89.81 145 GLY A CA 1
ATOM 1133 C C . GLY A 1 145 ? 15.298 2.523 -6.180 1.00 89.81 145 GLY A C 1
ATOM 1134 O O . GLY A 1 145 ? 16.388 3.087 -6.119 1.00 89.81 145 GLY A O 1
ATOM 1135 N N . ILE A 1 146 ? 14.155 3.212 -6.204 1.00 92.00 146 ILE A N 1
ATOM 1136 C CA . ILE A 1 146 ? 14.101 4.647 -5.882 1.00 92.00 146 ILE A CA 1
ATOM 1137 C C . ILE A 1 146 ? 14.186 4.891 -4.369 1.00 92.00 146 ILE A C 1
ATOM 1139 O O . ILE A 1 146 ? 13.909 4.000 -3.560 1.00 92.00 146 ILE A O 1
ATOM 1143 N N . SER A 1 147 ? 14.520 6.129 -3.986 1.00 92.94 147 SER A N 1
ATOM 1144 C CA . SER A 1 147 ? 14.506 6.545 -2.580 1.00 92.94 147 SER A CA 1
ATOM 1145 C C . SER A 1 147 ? 13.117 6.387 -1.953 1.00 92.94 147 SER A C 1
ATOM 1147 O O . SER A 1 147 ? 12.091 6.376 -2.641 1.00 92.94 147 SER A O 1
ATOM 1149 N N . GLU A 1 148 ? 13.079 6.274 -0.628 1.00 91.81 148 GLU A N 1
ATOM 1150 C CA . GLU A 1 148 ? 11.833 6.107 0.121 1.00 91.81 148 GLU A CA 1
ATOM 1151 C C . GLU A 1 148 ? 10.859 7.283 -0.075 1.00 91.81 148 GLU A C 1
ATOM 1153 O O . GLU A 1 148 ? 9.669 7.060 -0.303 1.00 91.81 148 GLU A O 1
ATOM 1158 N N . ASP A 1 149 ? 11.361 8.521 -0.135 1.00 93.19 149 ASP A N 1
ATOM 1159 C CA . ASP A 1 149 ? 10.560 9.715 -0.450 1.00 93.19 149 ASP A CA 1
ATOM 1160 C C . ASP A 1 149 ? 9.872 9.619 -1.815 1.00 93.19 149 ASP A C 1
ATOM 1162 O O . ASP A 1 149 ? 8.676 9.879 -1.961 1.00 93.19 149 ASP A O 1
ATOM 1166 N N . ARG A 1 150 ? 10.616 9.199 -2.845 1.00 92.31 150 ARG A N 1
ATOM 1167 C CA . ARG A 1 150 ? 10.076 9.065 -4.205 1.00 92.31 150 ARG A CA 1
ATOM 1168 C C . ARG A 1 150 ? 9.077 7.918 -4.292 1.00 92.31 150 ARG A C 1
ATOM 1170 O O . ARG A 1 150 ? 8.064 8.040 -4.973 1.00 92.31 150 ARG A O 1
ATOM 1177 N N . ARG A 1 151 ? 9.322 6.827 -3.569 1.00 94.25 151 ARG A N 1
ATOM 1178 C CA . ARG A 1 151 ? 8.368 5.723 -3.428 1.00 94.25 151 ARG A CA 1
ATOM 1179 C C . ARG A 1 151 ? 7.088 6.187 -2.747 1.00 94.25 151 ARG A C 1
ATOM 1181 O O . ARG A 1 151 ? 6.010 5.914 -3.261 1.00 94.25 151 ARG A O 1
ATOM 1188 N N . THR A 1 152 ? 7.190 6.966 -1.677 1.00 95.56 152 THR A N 1
ATOM 1189 C CA . THR A 1 152 ? 6.042 7.602 -1.015 1.00 95.56 152 THR A CA 1
ATOM 1190 C C . THR A 1 152 ? 5.245 8.462 -1.998 1.00 95.56 152 THR A C 1
ATOM 1192 O O . THR A 1 152 ? 4.022 8.337 -2.073 1.00 95.56 152 THR A O 1
ATOM 1195 N N . LEU A 1 153 ? 5.925 9.242 -2.846 1.00 93.81 153 LEU A N 1
ATOM 1196 C CA . LEU A 1 153 ? 5.274 9.992 -3.922 1.00 93.81 153 LEU A CA 1
ATOM 1197 C C . LEU A 1 153 ? 4.502 9.074 -4.891 1.00 93.81 153 LEU A C 1
ATOM 1199 O O . LEU A 1 153 ? 3.366 9.393 -5.226 1.00 93.81 153 LEU A O 1
ATOM 1203 N N . VAL A 1 154 ? 5.037 7.907 -5.277 1.00 93.75 154 VAL A N 1
ATOM 1204 C CA . VAL A 1 154 ? 4.295 6.933 -6.112 1.00 93.75 154 VAL A CA 1
ATOM 1205 C C . VAL A 1 154 ? 2.998 6.491 -5.462 1.00 93.75 154 VAL A C 1
ATOM 1207 O O . VAL A 1 154 ? 1.953 6.545 -6.105 1.00 93.75 154 VAL A O 1
ATOM 1210 N N . PHE A 1 155 ? 3.052 6.071 -4.199 1.00 96.06 155 PHE A N 1
ATOM 1211 C CA . PHE A 1 155 ? 1.864 5.625 -3.475 1.00 96.06 155 PHE A CA 1
ATOM 1212 C C . PHE A 1 155 ? 0.805 6.734 -3.399 1.00 96.06 155 PHE A C 1
ATOM 1214 O O . PHE A 1 155 ? -0.365 6.486 -3.686 1.00 96.06 155 PHE A O 1
ATOM 1221 N N . THR A 1 156 ? 1.211 7.973 -3.100 1.00 96.06 156 THR A N 1
ATOM 1222 C CA . THR A 1 156 ? 0.270 9.105 -3.046 1.00 96.06 156 THR A CA 1
ATOM 1223 C C . THR A 1 156 ? -0.341 9.445 -4.408 1.00 96.06 156 THR A C 1
ATOM 1225 O O . THR A 1 156 ? -1.547 9.677 -4.486 1.00 96.06 156 THR A O 1
ATOM 1228 N N . GLU A 1 157 ? 0.435 9.424 -5.494 1.00 93.25 157 GLU A N 1
ATOM 1229 C CA . GLU A 1 157 ? -0.079 9.669 -6.847 1.00 93.25 157 GLU A CA 1
ATOM 1230 C C . GLU A 1 157 ? -1.024 8.553 -7.319 1.00 93.25 157 GLU A C 1
ATOM 1232 O O . GLU A 1 157 ? -2.080 8.839 -7.885 1.00 93.25 157 GLU A O 1
ATOM 1237 N N . LEU A 1 158 ? -0.706 7.287 -7.024 1.00 94.19 158 LEU A N 1
ATOM 1238 C CA . LEU A 1 158 ? -1.595 6.158 -7.309 1.00 94.19 158 LEU A CA 1
ATOM 1239 C C . LEU A 1 158 ? -2.912 6.265 -6.532 1.00 94.19 158 LEU A C 1
ATOM 1241 O O . LEU A 1 158 ? -3.972 6.015 -7.104 1.00 94.19 158 LEU A O 1
ATOM 1245 N N . ALA A 1 159 ? -2.866 6.679 -5.264 1.00 96.56 159 ALA A N 1
ATOM 1246 C CA . ALA A 1 159 ? -4.062 6.869 -4.447 1.00 96.56 159 ALA A CA 1
ATOM 1247 C C . ALA A 1 159 ? -4.942 8.016 -4.959 1.00 96.56 159 ALA A C 1
ATOM 1249 O O . ALA A 1 159 ? -6.157 7.849 -5.051 1.00 96.56 159 ALA A O 1
ATOM 1250 N N . LYS A 1 160 ? -4.349 9.145 -5.382 1.00 94.94 160 LYS A N 1
ATOM 1251 C CA . LYS A 1 160 ? -5.088 10.239 -6.046 1.00 94.94 160 LYS A CA 1
ATOM 1252 C C . LYS A 1 160 ? -5.810 9.759 -7.304 1.00 94.94 160 LYS A C 1
ATOM 1254 O O . LYS A 1 160 ? -6.932 10.173 -7.573 1.00 94.94 160 LYS A O 1
ATOM 1259 N N . ALA A 1 161 ? -5.170 8.870 -8.059 1.00 92.81 161 ALA A N 1
ATOM 1260 C CA . ALA A 1 161 ? -5.723 8.268 -9.267 1.00 92.81 161 ALA A CA 1
ATOM 1261 C C . ALA A 1 161 ? -6.602 7.027 -9.007 1.00 92.81 161 ALA A C 1
ATOM 1263 O O . ALA A 1 161 ? -6.999 6.356 -9.966 1.00 92.81 161 ALA A O 1
ATOM 1264 N N . LEU A 1 162 ? -6.887 6.704 -7.737 1.00 95.25 162 LEU A N 1
ATOM 1265 C CA . LEU A 1 162 ? -7.663 5.538 -7.292 1.00 95.25 162 LEU A CA 1
ATOM 1266 C C . LEU A 1 162 ? -7.143 4.197 -7.855 1.00 95.25 162 LEU A C 1
ATOM 1268 O O . LEU A 1 162 ? -7.902 3.250 -8.065 1.00 95.25 162 LEU A O 1
ATOM 1272 N N . GLN A 1 163 ? -5.836 4.101 -8.108 1.00 94.69 163 GLN A N 1
ATOM 1273 C CA . GLN A 1 163 ? -5.169 2.921 -8.665 1.00 94.69 163 GLN A CA 1
ATOM 1274 C C . GLN A 1 163 ? -4.799 1.910 -7.565 1.00 94.69 163 GLN A C 1
ATOM 1276 O O . GLN A 1 163 ? -3.637 1.541 -7.399 1.00 94.69 163 GLN A O 1
ATOM 1281 N N . TRP A 1 164 ? -5.788 1.430 -6.808 1.00 95.62 164 TRP A N 1
ATOM 1282 C CA . TRP A 1 164 ? -5.558 0.562 -5.641 1.00 95.62 164 TRP A CA 1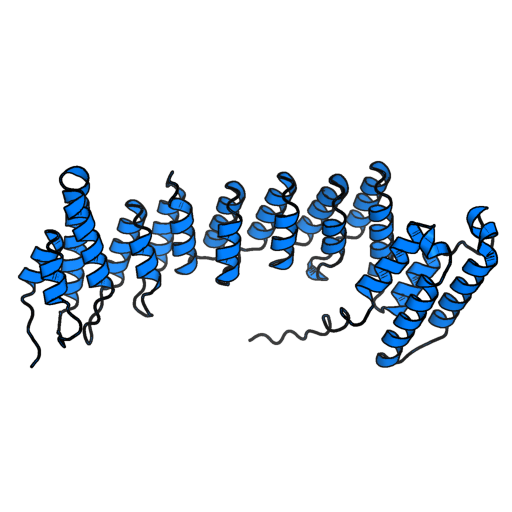
ATOM 1283 C C . TRP A 1 164 ? -4.869 -0.765 -5.986 1.00 95.62 164 TRP A C 1
ATOM 1285 O O . TRP A 1 164 ? -3.943 -1.172 -5.296 1.00 95.62 164 TRP A O 1
ATOM 1295 N N . ARG A 1 165 ? -5.187 -1.371 -7.139 1.00 94.12 165 ARG A N 1
ATOM 1296 C CA . ARG A 1 165 ? -4.512 -2.601 -7.607 1.00 94.12 165 ARG A CA 1
ATOM 1297 C C . ARG A 1 165 ? -3.007 -2.421 -7.826 1.00 94.12 165 ARG A C 1
ATOM 1299 O O . ARG A 1 165 ? -2.229 -3.359 -7.662 1.00 94.12 165 ARG A O 1
ATOM 1306 N N . ALA A 1 166 ? -2.587 -1.226 -8.240 1.00 91.44 166 ALA A N 1
ATOM 1307 C CA . ALA A 1 166 ? -1.174 -0.908 -8.398 1.00 91.44 166 ALA A CA 1
ATOM 1308 C C . ALA A 1 166 ? -0.482 -0.778 -7.036 1.00 91.44 166 ALA A C 1
ATOM 1310 O O . ALA A 1 166 ? 0.635 -1.266 -6.878 1.00 91.44 166 ALA A O 1
ATOM 1311 N N . ILE A 1 167 ? -1.163 -0.178 -6.056 1.00 95.88 167 ILE A N 1
ATOM 1312 C CA . ILE A 1 167 ? -0.708 -0.106 -4.663 1.00 95.88 167 ILE A CA 1
ATOM 1313 C C . ILE A 1 167 ? -0.540 -1.523 -4.094 1.00 95.88 167 ILE A C 1
ATOM 1315 O O . ILE A 1 167 ? 0.544 -1.840 -3.606 1.00 95.88 167 ILE A O 1
ATOM 1319 N N . ASP A 1 168 ? -1.525 -2.408 -4.268 1.00 94.81 168 ASP A N 1
ATOM 1320 C CA . ASP A 1 168 ? -1.445 -3.810 -3.824 1.00 94.81 168 ASP A CA 1
ATOM 1321 C C . ASP A 1 168 ? -0.239 -4.539 -4.441 1.00 94.81 168 ASP A C 1
ATOM 1323 O O . ASP A 1 168 ? 0.509 -5.229 -3.753 1.00 94.81 168 ASP A O 1
ATOM 1327 N N . SER A 1 169 ? 0.009 -4.336 -5.739 1.00 92.25 169 SER A N 1
ATOM 1328 C CA . SER A 1 169 ? 1.158 -4.904 -6.465 1.00 92.25 169 SER A CA 1
ATOM 1329 C C . SER A 1 169 ? 2.517 -4.386 -5.966 1.00 92.25 169 SER A C 1
ATOM 1331 O O . SER A 1 169 ? 3.525 -5.101 -6.045 1.00 92.25 169 SER A O 1
ATOM 1333 N N . LEU A 1 170 ? 2.576 -3.153 -5.453 1.00 94.50 170 LEU A N 1
ATOM 1334 C CA . LEU A 1 170 ? 3.772 -2.614 -4.799 1.00 94.50 170 LEU A CA 1
ATOM 1335 C C . LEU A 1 170 ? 3.956 -3.232 -3.409 1.00 94.50 170 LEU A C 1
ATOM 1337 O O . LEU A 1 170 ? 5.058 -3.687 -3.098 1.00 94.50 170 LEU A O 1
ATOM 1341 N N . TYR A 1 171 ? 2.882 -3.337 -2.620 1.00 95.69 171 TYR A N 1
ATOM 1342 C CA . TYR A 1 171 ? 2.916 -4.007 -1.319 1.00 95.69 171 TYR A CA 1
ATOM 1343 C C . TYR A 1 171 ? 3.330 -5.484 -1.448 1.00 95.69 171 TYR A C 1
ATOM 1345 O O . TYR A 1 171 ? 4.205 -5.947 -0.712 1.00 95.69 171 TYR A O 1
ATOM 1353 N N . ALA A 1 172 ? 2.786 -6.211 -2.424 1.00 93.19 172 ALA A N 1
ATOM 1354 C CA . ALA A 1 172 ? 3.149 -7.600 -2.712 1.00 93.19 172 ALA A CA 1
ATOM 1355 C C . ALA A 1 172 ? 4.623 -7.762 -3.126 1.00 93.19 172 ALA A C 1
ATOM 1357 O O . ALA A 1 172 ? 5.219 -8.811 -2.900 1.00 93.19 172 ALA A O 1
ATOM 1358 N N . ALA A 1 173 ? 5.234 -6.717 -3.691 1.00 90.56 173 ALA A N 1
ATOM 1359 C CA . ALA A 1 173 ? 6.657 -6.686 -4.026 1.00 90.56 173 ALA A CA 1
ATOM 1360 C C . ALA A 1 173 ? 7.560 -6.278 -2.842 1.00 90.56 173 ALA A C 1
ATOM 1362 O O . ALA A 1 173 ? 8.739 -6.005 -3.049 1.00 90.56 173 ALA A O 1
ATOM 1363 N N . GLY A 1 174 ? 7.021 -6.181 -1.621 1.00 94.50 174 GLY A N 1
ATOM 1364 C CA . GLY A 1 174 ? 7.768 -5.762 -0.429 1.00 94.50 174 GLY A CA 1
ATOM 1365 C C . GLY A 1 174 ? 8.063 -4.260 -0.369 1.00 94.50 174 GLY A C 1
ATOM 1366 O O . GLY A 1 174 ? 8.766 -3.803 0.527 1.00 94.50 174 GLY A O 1
ATOM 1367 N N . LEU A 1 175 ? 7.518 -3.466 -1.293 1.00 94.69 175 LEU A N 1
ATOM 1368 C CA . LEU A 1 175 ? 7.705 -2.022 -1.296 1.00 94.69 175 LEU A CA 1
ATOM 1369 C C . LEU A 1 175 ? 6.686 -1.382 -0.354 1.00 94.69 175 LEU A C 1
ATOM 1371 O O . LEU A 1 175 ? 5.490 -1.664 -0.424 1.00 94.69 175 LEU A O 1
ATOM 1375 N N . ARG A 1 176 ? 7.173 -0.525 0.540 1.00 95.75 176 ARG A N 1
ATOM 1376 C CA . ARG A 1 176 ? 6.363 0.218 1.513 1.00 95.75 176 ARG A CA 1
ATOM 1377 C C . ARG A 1 176 ? 6.634 1.720 1.384 1.00 95.75 176 ARG A C 1
ATOM 1379 O O . ARG A 1 176 ? 7.789 2.074 1.119 1.00 95.75 176 ARG A O 1
ATOM 1386 N N . PRO A 1 177 ? 5.620 2.593 1.498 1.00 96.62 177 PRO A N 1
ATOM 1387 C CA . PRO A 1 177 ? 5.834 4.029 1.635 1.00 96.62 177 PRO A CA 1
ATOM 1388 C C . PRO A 1 177 ? 6.224 4.404 3.072 1.00 96.62 177 PRO A C 1
ATOM 1390 O O . PRO A 1 177 ? 6.019 3.628 4.009 1.00 96.62 177 PRO A O 1
ATOM 1393 N N . HIS A 1 178 ? 6.697 5.638 3.248 1.00 96.62 178 HIS A N 1
ATOM 1394 C CA . HIS A 1 178 ? 6.751 6.272 4.562 1.00 96.62 178 HIS A CA 1
ATOM 1395 C C . HIS A 1 178 ? 5.354 6.406 5.178 1.00 96.62 178 HIS A C 1
ATOM 1397 O O . HIS A 1 178 ? 4.341 6.427 4.470 1.00 96.62 178 HIS A O 1
ATOM 1403 N N . GLN A 1 179 ? 5.319 6.621 6.496 1.00 96.56 179 GLN A N 1
ATOM 1404 C CA . GLN A 1 179 ? 4.087 6.821 7.259 1.00 96.56 179 GLN A CA 1
ATOM 1405 C C . GLN A 1 179 ? 3.189 7.921 6.675 1.00 96.56 179 GLN A C 1
ATOM 1407 O O . GLN A 1 179 ? 1.987 7.726 6.534 1.00 96.56 179 GLN A O 1
ATOM 1412 N N . LEU A 1 180 ? 3.774 9.039 6.231 1.00 96.62 180 LEU A N 1
ATOM 1413 C CA . LEU A 1 180 ? 3.030 10.120 5.571 1.00 96.62 180 LEU A CA 1
ATOM 1414 C C . LEU A 1 180 ? 2.280 9.643 4.318 1.00 96.62 180 LEU A C 1
ATOM 1416 O O . LEU A 1 180 ? 1.186 10.124 4.027 1.00 96.62 180 LEU A O 1
ATOM 1420 N N . GLY A 1 181 ? 2.852 8.691 3.575 1.00 97.44 181 GLY A N 1
ATOM 1421 C CA . GLY A 1 181 ? 2.193 8.071 2.430 1.00 97.44 181 GLY A CA 1
ATOM 1422 C C . GLY A 1 181 ? 1.023 7.192 2.847 1.00 97.44 181 GLY A C 1
ATOM 1423 O O . GLY A 1 181 ? -0.039 7.292 2.242 1.00 97.44 181 GLY A O 1
ATOM 1424 N N . VAL A 1 182 ? 1.190 6.373 3.888 1.00 98.19 182 VAL A N 1
ATOM 1425 C CA . VAL A 1 182 ? 0.114 5.533 4.447 1.00 98.19 182 VAL A CA 1
ATOM 1426 C C . VAL A 1 182 ? -1.053 6.394 4.904 1.00 98.19 182 VAL A C 1
ATOM 1428 O O . VAL A 1 182 ? -2.183 6.183 4.464 1.00 98.19 182 VAL A O 1
ATOM 1431 N N . ASP A 1 183 ? -0.768 7.414 5.713 1.00 98.38 183 ASP A N 1
ATOM 1432 C CA . ASP A 1 183 ? -1.770 8.337 6.235 1.00 98.38 183 ASP A CA 1
ATOM 1433 C C . ASP A 1 183 ? -2.501 9.044 5.082 1.00 98.38 183 ASP A C 1
ATOM 1435 O O . ASP A 1 183 ? -3.727 9.159 5.088 1.00 98.38 183 ASP A O 1
ATOM 1439 N N . PHE A 1 184 ? -1.777 9.455 4.034 1.00 98.38 184 PHE A N 1
ATOM 1440 C CA . PHE A 1 184 ? -2.389 10.036 2.840 1.00 98.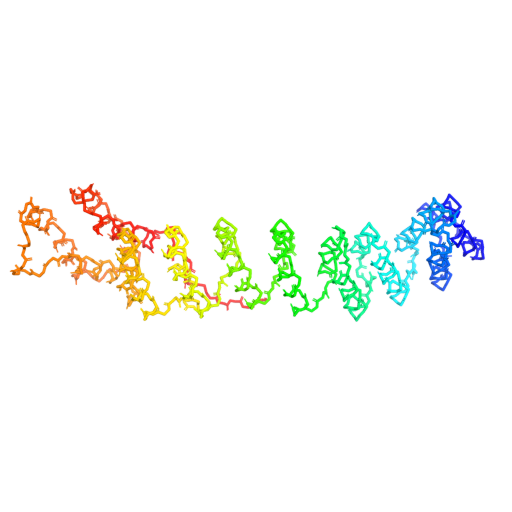38 184 PHE A CA 1
ATOM 1441 C C . PHE A 1 184 ? -3.320 9.048 2.122 1.00 98.38 184 PHE A C 1
ATOM 1443 O O . PHE A 1 184 ? -4.440 9.416 1.760 1.00 98.38 184 PHE A O 1
ATOM 1450 N N . MET A 1 185 ? -2.885 7.802 1.912 1.00 98.38 185 MET A N 1
ATOM 1451 C CA . MET A 1 185 ? -3.696 6.780 1.243 1.00 98.38 185 MET A CA 1
ATOM 1452 C C . MET A 1 185 ? -4.966 6.458 2.034 1.00 98.38 185 MET A C 1
ATOM 1454 O O . MET A 1 185 ? -6.053 6.458 1.456 1.00 98.38 185 MET A O 1
ATOM 1458 N N . LEU A 1 186 ? -4.846 6.251 3.349 1.00 98.56 186 LEU A N 1
ATOM 1459 C CA . LEU A 1 186 ? -5.974 6.001 4.249 1.00 98.56 186 LEU A CA 1
ATOM 1460 C C . LEU A 1 186 ? -6.952 7.179 4.256 1.00 98.56 186 LEU A C 1
ATOM 1462 O O . LEU A 1 186 ? -8.161 6.984 4.117 1.00 98.56 186 LEU A O 1
ATOM 1466 N N . HIS A 1 187 ? -6.443 8.412 4.324 1.00 98.44 187 HIS A N 1
ATOM 1467 C CA . HIS A 1 187 ? -7.276 9.607 4.223 1.00 98.44 187 HIS A CA 1
ATOM 1468 C C . HIS A 1 187 ? -8.036 9.657 2.894 1.00 98.44 187 HIS A C 1
ATOM 1470 O O . HIS A 1 187 ? -9.235 9.940 2.874 1.00 98.44 187 HIS A O 1
ATOM 1476 N N . HIS A 1 188 ? -7.359 9.365 1.782 1.00 98.12 188 HIS A N 1
ATOM 1477 C CA . HIS A 1 188 ? -7.970 9.390 0.458 1.00 98.12 188 HIS A CA 1
ATOM 1478 C C . HIS A 1 188 ? -9.030 8.291 0.295 1.00 98.12 188 HIS A C 1
ATOM 1480 O O . HIS A 1 188 ? -10.109 8.568 -0.232 1.00 98.12 188 HIS A O 1
ATOM 1486 N N . ALA A 1 189 ? -8.768 7.075 0.781 1.00 98.44 189 ALA A N 1
ATOM 1487 C CA . ALA A 1 189 ? -9.736 5.979 0.781 1.00 98.44 189 ALA A CA 1
ATOM 1488 C C . ALA A 1 189 ? -10.980 6.338 1.612 1.00 98.44 189 ALA A C 1
ATOM 1490 O O . ALA A 1 189 ? -12.101 6.267 1.107 1.00 98.44 189 ALA A O 1
ATOM 1491 N N . ALA A 1 190 ? -10.791 6.833 2.841 1.00 98.12 190 ALA A N 1
ATOM 1492 C CA . ALA A 1 190 ? -11.882 7.253 3.721 1.00 98.12 190 ALA A CA 1
ATOM 1493 C C . ALA A 1 190 ? -12.705 8.409 3.124 1.00 98.12 190 ALA A C 1
ATOM 1495 O O . ALA A 1 190 ? -13.935 8.377 3.140 1.00 98.12 190 ALA A O 1
ATOM 1496 N N . LYS A 1 191 ? -12.044 9.416 2.535 1.00 97.62 191 LYS A N 1
ATOM 1497 C CA . LYS A 1 191 ? -12.703 10.556 1.873 1.00 97.62 191 LYS A CA 1
ATOM 1498 C C . LYS A 1 191 ? -13.591 10.125 0.700 1.00 97.62 191 LYS A C 1
ATOM 1500 O O . LYS A 1 191 ? -14.613 10.760 0.458 1.00 97.62 191 LYS A O 1
ATOM 1505 N N . ASN A 1 192 ? -13.216 9.061 -0.009 1.00 97.75 192 ASN A N 1
ATOM 1506 C CA . ASN A 1 192 ? -13.986 8.503 -1.124 1.00 97.75 192 ASN A CA 1
ATOM 1507 C C . ASN A 1 192 ? -14.902 7.340 -0.698 1.00 97.75 192 ASN A C 1
ATOM 1509 O O . ASN A 1 192 ? -15.416 6.632 -1.558 1.00 97.75 192 ASN A O 1
ATOM 1513 N N . ALA A 1 193 ? -15.100 7.134 0.611 1.00 97.56 193 ALA A N 1
ATOM 1514 C CA . ALA A 1 193 ? -15.899 6.048 1.183 1.00 97.56 193 ALA A CA 1
ATOM 1515 C C . ALA A 1 193 ? -15.480 4.632 0.722 1.00 97.56 193 ALA A C 1
ATOM 1517 O O . ALA A 1 193 ? -16.295 3.712 0.696 1.00 97.56 193 ALA A O 1
ATOM 1518 N N . GLN A 1 194 ? -14.204 4.438 0.376 1.00 98.19 194 GLN A N 1
ATOM 1519 C CA . GLN A 1 194 ? -13.632 3.149 -0.024 1.00 98.19 194 GLN A CA 1
ATOM 1520 C C . GLN A 1 194 ? -13.120 2.396 1.210 1.00 98.19 194 GLN A C 1
ATOM 1522 O O . GLN A 1 194 ? -11.919 2.202 1.391 1.00 98.19 194 GLN A O 1
ATOM 1527 N N . TRP A 1 195 ? -14.041 2.008 2.092 1.00 97.88 195 TRP A N 1
ATOM 1528 C CA . TRP A 1 195 ? -13.708 1.427 3.396 1.00 97.88 195 TRP A CA 1
ATOM 1529 C C . TRP A 1 195 ? -13.070 0.036 3.308 1.00 97.88 195 TRP A C 1
ATOM 1531 O O . TRP A 1 195 ? -12.183 -0.253 4.101 1.00 97.88 195 TRP A O 1
ATOM 1541 N N . ASP A 1 196 ? -13.400 -0.767 2.293 1.00 98.00 196 ASP A N 1
ATOM 1542 C CA . ASP A 1 196 ? -12.716 -2.049 2.051 1.00 98.00 196 ASP A CA 1
ATOM 1543 C C . ASP A 1 196 ? -11.229 -1.836 1.725 1.00 98.00 196 ASP A C 1
ATOM 1545 O O . ASP A 1 196 ? -10.348 -2.532 2.224 1.00 98.00 196 ASP A O 1
ATOM 1549 N N . VAL A 1 197 ? -10.931 -0.812 0.917 1.00 98.06 197 VAL A N 1
ATOM 1550 C CA . VAL A 1 197 ? -9.552 -0.413 0.603 1.00 98.06 197 VAL A CA 1
ATOM 1551 C C . VAL A 1 197 ? -8.862 0.121 1.854 1.00 98.06 197 VAL A C 1
ATOM 1553 O O . VAL A 1 197 ? -7.714 -0.232 2.108 1.00 98.06 197 VAL A O 1
ATOM 1556 N N . PHE A 1 198 ? -9.558 0.935 2.654 1.00 98.56 198 PHE A N 1
ATOM 1557 C CA . PHE A 1 198 ? -9.041 1.412 3.935 1.00 98.56 198 PHE A CA 1
ATOM 1558 C C . PHE A 1 198 ? -8.625 0.235 4.824 1.00 98.56 198 PHE A C 1
ATOM 1560 O O . PHE A 1 198 ? -7.492 0.220 5.297 1.00 98.56 198 PHE A O 1
ATOM 1567 N N . GLN A 1 199 ? -9.509 -0.756 4.992 1.00 97.69 199 GLN A N 1
ATOM 1568 C CA . GLN A 1 199 ? -9.287 -1.963 5.791 1.00 97.69 199 GLN A CA 1
ATOM 1569 C C . GLN A 1 199 ? -8.104 -2.798 5.284 1.00 97.69 199 GLN A C 1
ATOM 1571 O O . GLN A 1 199 ? -7.316 -3.310 6.081 1.00 97.69 199 GLN A O 1
ATOM 1576 N N . ASN A 1 200 ? -7.941 -2.901 3.965 1.00 97.31 200 ASN A N 1
ATOM 1577 C CA . ASN A 1 200 ? -6.796 -3.587 3.372 1.00 97.31 200 ASN A CA 1
ATOM 1578 C C . ASN A 1 200 ? -5.484 -2.838 3.638 1.00 97.31 200 ASN A C 1
ATOM 1580 O O . ASN A 1 200 ? -4.488 -3.461 3.991 1.00 97.31 200 ASN A O 1
ATOM 1584 N N . ILE A 1 201 ? -5.470 -1.507 3.509 1.00 97.75 201 ILE A N 1
ATOM 1585 C CA . ILE A 1 201 ? -4.258 -0.704 3.728 1.00 97.75 201 ILE A CA 1
ATOM 1586 C C . ILE A 1 201 ? -3.821 -0.772 5.193 1.00 97.75 201 ILE A C 1
ATOM 1588 O O . ILE A 1 201 ? -2.656 -1.050 5.455 1.00 97.75 201 ILE A O 1
ATOM 1592 N N . ILE A 1 202 ? -4.738 -0.568 6.1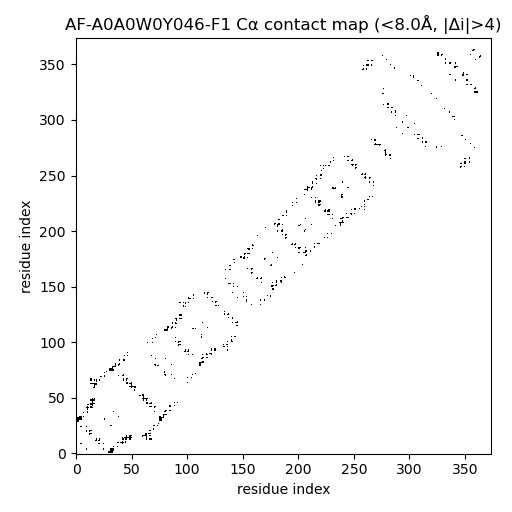42 1.00 97.00 202 ILE A N 1
ATOM 1593 C CA . ILE A 1 202 ? -4.425 -0.619 7.581 1.00 97.00 202 ILE A CA 1
ATOM 1594 C C . ILE A 1 202 ? -3.941 -2.011 8.019 1.00 97.00 202 ILE A C 1
ATOM 1596 O O . ILE A 1 202 ? -3.084 -2.103 8.890 1.00 97.00 202 ILE A O 1
ATOM 1600 N N . ALA A 1 203 ? -4.420 -3.088 7.381 1.00 95.88 203 ALA A N 1
ATOM 1601 C CA . ALA A 1 203 ? -3.919 -4.444 7.620 1.00 95.88 203 ALA A CA 1
ATOM 1602 C C . ALA A 1 203 ? -2.483 -4.655 7.104 1.00 95.88 203 ALA A C 1
ATOM 1604 O O . ALA A 1 203 ? -1.776 -5.536 7.586 1.00 95.88 203 ALA A O 1
ATOM 1605 N N . LEU A 1 204 ? -2.048 -3.863 6.119 1.00 96.19 204 LEU A N 1
ATOM 1606 C CA . LEU A 1 204 ? -0.692 -3.909 5.570 1.00 96.19 204 LEU A CA 1
ATOM 1607 C C . LEU A 1 204 ? 0.273 -2.973 6.306 1.00 96.19 204 LEU A C 1
ATOM 1609 O O . LEU A 1 204 ? 1.468 -3.272 6.374 1.00 96.19 204 LEU A O 1
ATOM 1613 N N . GLN A 1 205 ? -0.217 -1.826 6.783 1.00 97.19 205 GLN A N 1
ATOM 1614 C CA . GLN A 1 205 ? 0.560 -0.823 7.504 1.00 97.19 205 GLN A CA 1
ATOM 1615 C C . GLN A 1 205 ? -0.363 0.114 8.297 1.00 97.19 205 GLN A C 1
ATOM 1617 O O . GLN A 1 205 ? -1.243 0.760 7.726 1.00 97.19 205 GLN A O 1
ATOM 1622 N N . GLU A 1 206 ? -0.139 0.212 9.607 1.00 97.31 206 GLU A N 1
ATOM 1623 C CA . GLU A 1 206 ? -0.951 1.043 10.499 1.00 97.31 206 GLU A CA 1
ATOM 1624 C C . GLU A 1 206 ? -0.804 2.549 10.204 1.00 97.31 206 GLU A C 1
A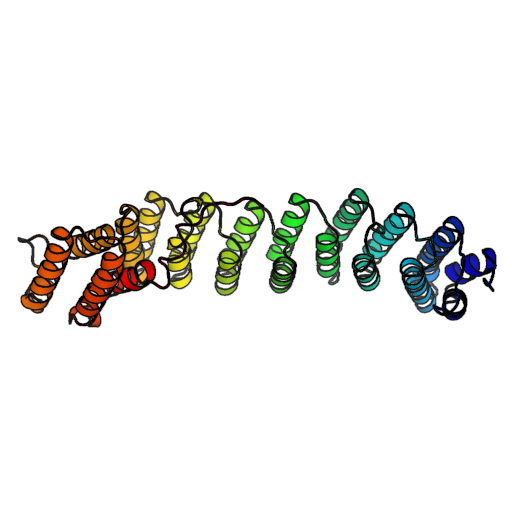TOM 1626 O O . GLU A 1 206 ? 0.259 2.996 9.758 1.00 97.31 206 GLU A O 1
ATOM 1631 N N . PRO A 1 207 ? -1.849 3.363 10.449 1.00 97.75 207 PRO A N 1
ATOM 1632 C CA . PRO A 1 207 ? -1.738 4.817 10.440 1.00 97.75 207 PRO A CA 1
ATOM 1633 C C . PRO A 1 207 ? -0.862 5.323 11.588 1.00 97.75 207 PRO A C 1
ATOM 1635 O O . PRO A 1 207 ? -0.782 4.702 12.644 1.00 97.75 207 PRO A O 1
ATOM 1638 N N . GLY A 1 208 ? -0.304 6.521 11.431 1.00 97.06 208 GLY A N 1
ATOM 1639 C CA . GLY A 1 208 ? 0.384 7.191 12.527 1.00 97.06 208 GLY A CA 1
ATOM 1640 C C . GLY A 1 208 ? -0.608 7.612 13.613 1.00 97.06 208 GLY A C 1
ATOM 1641 O O . GLY A 1 208 ? -1.757 7.949 13.321 1.00 97.06 208 GLY A O 1
ATOM 1642 N N . LYS A 1 209 ? -0.156 7.677 14.870 1.00 95.06 209 LYS A N 1
ATOM 1643 C CA . LYS A 1 209 ? -0.981 8.009 16.050 1.00 95.06 209 LYS A CA 1
ATOM 1644 C C . LYS A 1 209 ? -1.945 9.192 15.866 1.00 95.06 209 LYS A C 1
ATOM 1646 O O . LYS A 1 209 ? -3.123 9.114 16.214 1.00 95.06 209 LYS A O 1
ATOM 1651 N N . GLN A 1 210 ? -1.466 10.307 15.308 1.00 95.62 210 GLN A N 1
ATOM 1652 C CA . GLN A 1 210 ? -2.308 11.489 15.075 1.00 95.62 210 GLN A CA 1
ATOM 1653 C C . GLN A 1 210 ? -3.361 11.240 13.981 1.00 95.62 210 GLN A C 1
ATOM 1655 O O . GLN A 1 210 ? -4.508 11.678 14.107 1.00 95.62 210 GLN A O 1
ATOM 1660 N N . ALA A 1 211 ? -2.979 10.537 12.914 1.00 97.69 211 ALA A N 1
ATOM 1661 C CA . ALA A 1 211 ? -3.864 10.206 11.806 1.00 97.69 211 ALA A CA 1
ATOM 1662 C C . ALA A 1 211 ? -4.936 9.188 12.233 1.00 97.69 211 ALA A C 1
ATOM 1664 O O . ALA A 1 211 ? -6.108 9.377 11.909 1.00 97.69 211 ALA A O 1
ATOM 1665 N N . ALA A 1 212 ? -4.572 8.193 13.050 1.00 98.06 212 ALA A N 1
ATOM 1666 C CA . ALA A 1 212 ? -5.479 7.193 13.613 1.00 98.06 212 ALA A CA 1
ATOM 1667 C C . ALA A 1 212 ? -6.691 7.834 14.308 1.00 98.06 212 ALA A C 1
ATOM 1669 O O . ALA A 1 212 ? -7.838 7.484 14.024 1.00 98.06 212 ALA A O 1
ATOM 1670 N N . GLY A 1 213 ? -6.459 8.849 15.148 1.00 97.69 213 GLY A N 1
ATOM 1671 C CA . GLY A 1 213 ? -7.537 9.581 15.814 1.00 97.69 213 GLY A CA 1
ATOM 1672 C C . GLY A 1 213 ? -8.468 10.330 14.850 1.00 97.69 213 GLY A C 1
ATOM 1673 O O . GLY A 1 213 ? -9.683 10.383 15.059 1.00 97.69 213 GLY A O 1
ATOM 1674 N N . GLN A 1 214 ? -7.933 10.886 13.759 1.00 98.19 214 GLN A N 1
ATOM 1675 C CA . GLN A 1 214 ? -8.758 11.515 12.721 1.00 98.19 214 GLN A CA 1
ATOM 1676 C C . GLN A 1 214 ? -9.573 10.478 11.946 1.00 98.19 214 GLN A C 1
ATOM 1678 O O . GLN A 1 214 ? -10.769 10.685 11.722 1.00 98.19 214 GLN A O 1
ATOM 1683 N N . PHE A 1 215 ? -8.964 9.347 11.589 1.00 98.50 215 PHE A N 1
ATOM 1684 C CA . PHE A 1 215 ? -9.651 8.261 10.895 1.00 98.50 215 PHE A CA 1
ATOM 1685 C C . PHE A 1 215 ? -10.747 7.635 11.745 1.00 98.50 215 PHE A C 1
ATOM 1687 O O . PHE A 1 215 ? -11.824 7.373 11.216 1.00 98.50 215 PHE A O 1
ATOM 1694 N N . LEU A 1 216 ? -10.544 7.513 13.060 1.00 98.69 216 LEU A N 1
ATOM 1695 C CA . LEU A 1 216 ? -11.582 7.049 13.976 1.00 98.69 216 LEU A CA 1
ATOM 1696 C C . LEU A 1 216 ? -12.811 7.958 13.899 1.00 98.69 216 LEU A C 1
ATOM 1698 O O . LEU A 1 216 ? -13.930 7.491 13.693 1.00 98.69 216 LEU A O 1
ATOM 1702 N N . LYS A 1 217 ? -12.609 9.278 13.976 1.00 98.50 217 LYS A N 1
ATOM 1703 C CA . LYS A 1 217 ? -13.707 10.247 13.853 1.00 98.50 217 LYS A CA 1
ATOM 1704 C C . LYS A 1 217 ? -14.402 10.173 12.493 1.00 98.50 217 LYS A C 1
ATOM 1706 O O . LYS A 1 217 ? -15.621 10.328 12.431 1.00 98.50 217 LYS A O 1
ATOM 1711 N N . MET A 1 218 ? -13.663 9.949 11.405 1.00 98.38 218 MET A N 1
ATOM 1712 C CA . MET A 1 218 ? -14.247 9.762 10.071 1.00 98.38 218 MET A CA 1
ATOM 1713 C C . MET A 1 218 ? -15.084 8.477 9.990 1.00 98.38 218 MET A C 1
ATOM 1715 O O . MET A 1 218 ? -16.225 8.536 9.534 1.00 98.38 218 MET A O 1
ATOM 1719 N N . ALA A 1 219 ? -14.556 7.353 10.477 1.00 98.56 219 ALA A N 1
ATOM 1720 C CA . ALA A 1 219 ? -15.226 6.056 10.473 1.00 98.56 219 ALA A CA 1
ATOM 1721 C C . ALA A 1 219 ? -16.523 6.080 11.295 1.00 98.56 219 ALA A C 1
ATOM 1723 O O . ALA A 1 219 ? -17.560 5.627 10.811 1.00 98.56 219 ALA A O 1
ATOM 1724 N N . VAL A 1 220 ? -16.505 6.697 12.484 1.00 98.50 220 VAL A N 1
ATOM 1725 C CA . VAL A 1 220 ? -17.714 6.889 13.303 1.00 98.50 220 VAL A CA 1
ATOM 1726 C C . VAL A 1 220 ? -18.741 7.748 12.565 1.00 98.50 220 VAL A C 1
ATOM 1728 O O . VAL A 1 220 ? -19.901 7.369 12.458 1.00 98.50 220 VAL A O 1
ATOM 1731 N N . ARG A 1 221 ? -18.353 8.887 11.979 1.00 98.25 221 ARG A N 1
ATOM 1732 C CA . ARG A 1 221 ? -19.309 9.711 11.208 1.00 98.25 221 ARG A CA 1
ATOM 1733 C C . ARG A 1 221 ? -19.945 8.939 10.051 1.00 98.25 221 ARG A C 1
ATOM 1735 O O . ARG A 1 221 ? -21.118 9.149 9.764 1.00 98.25 221 ARG A O 1
ATOM 1742 N N . ALA A 1 222 ? -19.186 8.046 9.423 1.00 97.88 222 ALA A N 1
ATOM 1743 C CA . ALA A 1 222 ? -19.643 7.205 8.325 1.00 97.88 222 ALA A CA 1
ATOM 1744 C C . ALA A 1 222 ? -20.358 5.911 8.768 1.00 97.88 222 ALA A C 1
ATOM 1746 O O . ALA A 1 222 ? -20.786 5.143 7.907 1.00 97.88 222 ALA A O 1
ATOM 1747 N N . GLY A 1 223 ? -20.477 5.645 10.076 1.00 98.00 223 GLY A N 1
ATOM 1748 C CA . GLY A 1 223 ? -21.117 4.438 10.609 1.00 98.00 223 GLY A CA 1
ATOM 1749 C C . GLY A 1 223 ? -20.354 3.140 10.337 1.00 98.00 223 GLY A C 1
ATOM 1750 O O . GLY A 1 223 ? -20.952 2.069 10.326 1.00 98.00 223 GLY A O 1
ATOM 1751 N N . GLN A 1 224 ? -19.045 3.220 10.097 1.00 98.25 224 GLN A N 1
ATOM 1752 C CA . GLN A 1 224 ? -18.214 2.084 9.695 1.00 98.25 224 GLN A CA 1
ATOM 1753 C C . GLN A 1 224 ? -17.685 1.329 10.912 1.00 98.25 224 GLN A C 1
ATOM 1755 O O . GLN A 1 224 ? -16.535 1.505 11.315 1.00 98.25 224 GLN A O 1
ATOM 1760 N N . SER A 1 225 ? -18.528 0.487 11.514 1.00 97.06 225 SER A N 1
ATOM 1761 C CA . SER A 1 225 ? -18.195 -0.238 12.748 1.00 97.06 225 SER A CA 1
ATOM 1762 C C . SER A 1 225 ? -16.935 -1.095 12.624 1.00 97.06 225 SER A C 1
ATOM 1764 O O . SER A 1 225 ? -16.096 -1.043 13.513 1.00 97.06 225 SER A O 1
ATOM 1766 N N . ALA A 1 226 ? -16.755 -1.820 11.515 1.00 96.44 226 ALA A N 1
ATOM 1767 C CA . ALA A 1 226 ? -15.576 -2.664 11.303 1.00 96.44 226 ALA A CA 1
ATOM 1768 C C . ALA A 1 226 ? -14.264 -1.861 11.367 1.00 96.44 226 ALA A C 1
ATOM 1770 O O . ALA A 1 226 ? -13.315 -2.269 12.031 1.00 96.44 226 ALA A O 1
ATOM 1771 N N . ILE A 1 227 ? -14.243 -0.676 10.748 1.00 98.19 227 ILE A N 1
ATOM 1772 C CA . ILE A 1 227 ? -13.078 0.215 10.753 1.00 98.19 227 ILE A CA 1
ATOM 1773 C C . ILE A 1 227 ? -12.846 0.814 12.139 1.00 98.19 227 ILE A C 1
ATOM 1775 O O . ILE A 1 227 ? -11.704 0.916 12.575 1.00 98.19 227 ILE A O 1
ATOM 1779 N N . VAL A 1 228 ? -13.915 1.185 12.854 1.00 98.12 228 VAL A N 1
ATOM 1780 C CA . VAL A 1 228 ? -13.808 1.639 14.249 1.00 98.12 228 VAL A CA 1
ATOM 1781 C C . VAL A 1 228 ? -13.145 0.561 15.103 1.00 98.12 228 VAL A C 1
ATOM 1783 O O . VAL A 1 228 ? -12.192 0.861 15.814 1.00 98.12 228 VAL A O 1
ATOM 1786 N N . PHE A 1 229 ? -13.622 -0.681 15.012 1.00 95.44 229 PHE A N 1
ATOM 1787 C CA . PHE A 1 229 ? -13.108 -1.785 15.823 1.00 95.44 229 PHE A CA 1
ATOM 1788 C C . PHE A 1 229 ? -11.643 -2.061 15.488 1.00 95.44 229 PHE A C 1
ATOM 1790 O O . PHE A 1 229 ? -10.819 -2.207 16.382 1.00 95.44 229 PHE A O 1
ATOM 1797 N N . GLN A 1 230 ? -11.290 -2.034 14.202 1.00 96.06 230 GLN A N 1
ATOM 1798 C CA . GLN A 1 230 ? -9.910 -2.198 13.763 1.00 96.06 230 GLN A CA 1
ATOM 1799 C C . GLN A 1 230 ? -8.988 -1.071 14.257 1.00 96.06 230 GLN A C 1
ATOM 1801 O O . GLN A 1 230 ? -7.874 -1.345 14.689 1.00 96.06 230 GLN A O 1
ATOM 1806 N N . LEU A 1 231 ? -9.444 0.186 14.254 1.00 97.44 231 LEU A N 1
ATOM 1807 C CA . LEU A 1 231 ? -8.668 1.324 14.765 1.00 97.44 231 LEU A CA 1
ATOM 1808 C C . LEU A 1 231 ? -8.478 1.288 16.292 1.00 97.44 231 LEU A C 1
ATOM 1810 O O . LEU A 1 231 ? -7.512 1.854 16.798 1.00 97.44 231 LEU A O 1
ATOM 1814 N N . CYS A 1 232 ? -9.368 0.620 17.027 1.00 95.94 232 CYS A N 1
ATOM 1815 C CA . CYS A 1 232 ? -9.193 0.348 18.456 1.00 95.94 232 CYS A CA 1
ATOM 1816 C C . CYS A 1 232 ? -8.186 -0.783 18.732 1.00 95.94 232 CYS A C 1
ATOM 1818 O O . CYS A 1 232 ? -7.734 -0.930 19.862 1.00 95.94 232 CYS A O 1
ATOM 1820 N N . LYS A 1 233 ? -7.798 -1.559 17.715 1.00 93.94 233 LYS A N 1
ATOM 1821 C CA . LYS A 1 233 ? -6.827 -2.661 17.824 1.00 93.94 233 LYS A CA 1
ATOM 1822 C C . LYS A 1 233 ? -5.417 -2.304 17.357 1.00 93.94 233 LYS A C 1
ATOM 1824 O O . LYS A 1 233 ? -4.586 -3.197 17.216 1.00 93.94 233 LYS A O 1
ATOM 1829 N N . LEU A 1 234 ? -5.157 -1.030 17.075 1.00 94.75 234 LEU A N 1
ATOM 1830 C CA . LEU A 1 234 ? -3.823 -0.582 16.686 1.00 94.75 234 LEU A CA 1
ATOM 1831 C C . LEU A 1 234 ? -2.798 -0.891 17.779 1.00 94.75 234 LEU A C 1
ATOM 1833 O O . LEU A 1 234 ? -3.128 -0.895 18.968 1.00 94.75 234 LEU A O 1
ATOM 1837 N N . THR A 1 235 ? -1.545 -1.090 17.371 1.00 93.44 235 THR A N 1
ATOM 1838 C CA . THR A 1 235 ? -0.428 -1.239 18.313 1.00 93.44 235 THR A CA 1
ATOM 1839 C C . THR A 1 235 ? -0.322 -0.050 19.270 1.00 93.44 235 THR A C 1
ATOM 1841 O O . THR A 1 235 ? -0.769 1.062 18.979 1.00 93.44 235 THR A O 1
ATOM 1844 N N . THR A 1 236 ? 0.319 -0.260 20.422 1.00 90.12 236 THR A N 1
ATOM 1845 C CA . THR A 1 236 ? 0.490 0.764 21.468 1.00 90.12 236 THR A CA 1
ATOM 1846 C C . THR A 1 236 ? 1.103 2.066 20.952 1.00 90.12 236 THR A C 1
ATOM 1848 O O . THR A 1 236 ? 0.723 3.147 21.408 1.00 90.12 236 THR A O 1
ATOM 1851 N N . ASP A 1 237 ? 2.002 1.982 19.971 1.00 92.81 237 ASP A N 1
ATOM 1852 C CA . ASP A 1 237 ? 2.683 3.143 19.390 1.00 92.81 237 ASP A CA 1
ATOM 1853 C C . ASP A 1 237 ? 1.744 3.999 18.526 1.00 92.81 237 ASP A C 1
ATOM 1855 O O . ASP A 1 237 ? 1.881 5.226 18.468 1.00 92.81 237 ASP A O 1
ATOM 1859 N N . ASN A 1 238 ? 0.733 3.367 17.924 1.00 95.56 238 ASN A N 1
ATOM 1860 C CA . ASN A 1 238 ? -0.267 4.001 17.065 1.00 95.56 238 ASN A CA 1
ATOM 1861 C C . ASN A 1 238 ? -1.652 4.117 17.722 1.00 95.56 238 ASN A C 1
ATOM 1863 O O . ASN A 1 238 ? -2.594 4.607 17.094 1.00 95.56 238 ASN A O 1
ATOM 1867 N N . ALA A 1 239 ? -1.777 3.712 18.988 1.00 94.62 239 ALA A N 1
ATOM 1868 C CA . ALA A 1 239 ? -3.032 3.697 19.721 1.00 94.62 239 ALA A CA 1
ATOM 1869 C C . ALA A 1 239 ? -3.680 5.087 19.788 1.00 94.62 239 ALA A C 1
ATOM 1871 O O . ALA A 1 239 ? -3.029 6.120 20.007 1.00 94.62 239 ALA A O 1
ATOM 1872 N N . VAL A 1 240 ? -5.003 5.105 19.625 1.00 96.56 240 VAL A N 1
ATOM 1873 C CA . VAL A 1 240 ? -5.785 6.340 19.635 1.00 96.56 240 VAL A CA 1
ATOM 1874 C C . VAL A 1 240 ? -5.781 6.957 21.034 1.00 96.56 240 VAL A C 1
ATOM 1876 O O . VAL A 1 240 ? -5.998 6.285 22.039 1.00 96.56 240 VAL A O 1
ATOM 1879 N N . ALA A 1 241 ? -5.553 8.268 21.101 1.00 96.12 241 ALA A N 1
ATOM 1880 C CA . ALA A 1 241 ? -5.561 8.996 22.362 1.00 96.12 241 ALA A CA 1
ATOM 1881 C C . ALA A 1 241 ? -6.961 9.013 23.012 1.00 96.12 241 ALA A C 1
ATOM 1883 O O . ALA A 1 241 ? -7.994 9.046 22.337 1.00 96.12 241 ALA A O 1
ATOM 1884 N N . LYS A 1 242 ? -6.999 9.000 24.347 1.00 95.38 242 LYS A N 1
ATOM 1885 C CA . LYS A 1 242 ? -8.241 8.860 25.123 1.00 95.38 242 LYS A CA 1
ATOM 1886 C C . LYS A 1 242 ? -9.232 10.003 24.949 1.00 95.38 242 LYS A C 1
ATOM 1888 O O . LYS A 1 242 ? -10.435 9.769 24.909 1.00 95.38 242 LYS A O 1
ATOM 1893 N N . ASP A 1 243 ? -8.739 11.228 24.843 1.00 97.25 243 ASP A N 1
ATOM 1894 C CA . ASP A 1 243 ? -9.542 12.409 24.530 1.00 97.25 243 ASP A CA 1
ATOM 1895 C C . ASP A 1 243 ? -10.267 12.242 23.186 1.00 97.25 243 ASP A C 1
ATOM 1897 O O . ASP A 1 243 ? -11.466 12.505 23.086 1.00 97.25 243 ASP A O 1
ATOM 1901 N N . ILE A 1 244 ? -9.586 11.680 22.185 1.00 98.00 244 ILE A N 1
ATOM 1902 C CA . ILE A 1 244 ? -10.186 11.385 20.882 1.00 98.00 244 ILE A CA 1
ATOM 1903 C C . ILE A 1 244 ? -11.231 10.264 20.971 1.00 98.00 244 ILE A C 1
ATOM 1905 O O . ILE A 1 244 ? -12.259 10.347 20.296 1.00 98.00 244 ILE A O 1
ATOM 1909 N N . LEU A 1 245 ? -11.030 9.248 21.819 1.00 97.69 245 LEU A N 1
ATOM 1910 C CA . LEU A 1 245 ? -12.055 8.227 22.086 1.00 97.69 245 LEU A CA 1
ATOM 1911 C C . LEU A 1 245 ? -13.326 8.851 22.689 1.00 97.69 245 LEU A C 1
ATOM 1913 O O . LEU A 1 245 ? -14.433 8.519 22.258 1.00 97.69 245 LEU A O 1
ATOM 1917 N N . LEU A 1 246 ? -13.190 9.792 23.633 1.00 97.56 246 LEU A N 1
ATOM 1918 C CA . LEU A 1 246 ? -14.324 10.528 24.210 1.00 97.56 246 LEU A CA 1
ATOM 1919 C C . LEU A 1 246 ? -15.079 11.339 23.144 1.00 97.56 246 LEU A C 1
ATOM 1921 O O . LEU A 1 246 ? -16.310 11.275 23.076 1.00 97.56 246 LEU A O 1
ATOM 1925 N N . GLU A 1 247 ? -14.355 12.059 22.281 1.00 98.31 247 GLU A N 1
ATOM 1926 C CA . GLU A 1 247 ? -14.948 12.782 21.149 1.00 98.31 247 GLU A CA 1
ATOM 1927 C C . GLU A 1 247 ? -15.691 11.834 20.196 1.00 98.31 247 GLU A C 1
ATOM 1929 O O . GLU A 1 247 ? -16.837 12.090 19.820 1.00 98.31 247 GLU A O 1
ATOM 1934 N N . ALA A 1 248 ? -15.061 10.720 19.817 1.00 98.38 248 ALA A N 1
ATOM 1935 C CA . ALA A 1 248 ? -15.636 9.720 18.925 1.00 98.38 248 ALA A CA 1
ATOM 1936 C C . ALA A 1 248 ? -16.919 9.107 19.512 1.00 98.38 248 ALA A C 1
ATOM 1938 O O . ALA A 1 248 ? -17.924 8.986 18.808 1.00 98.38 248 ALA A O 1
ATOM 1939 N N . MET A 1 249 ? -16.943 8.812 20.816 1.00 98.38 249 MET A N 1
ATOM 1940 C CA . MET A 1 249 ? -18.152 8.366 21.516 1.00 98.38 249 MET A CA 1
ATOM 1941 C C . MET A 1 249 ? -19.277 9.402 21.467 1.00 98.38 249 MET A C 1
ATOM 1943 O O . MET A 1 249 ? -20.438 9.039 21.262 1.00 98.38 249 MET A O 1
ATOM 1947 N N . ALA A 1 250 ? -18.960 10.686 21.659 1.00 98.38 250 ALA A N 1
ATOM 1948 C CA . ALA A 1 250 ? -19.952 11.756 21.584 1.00 98.38 250 ALA A CA 1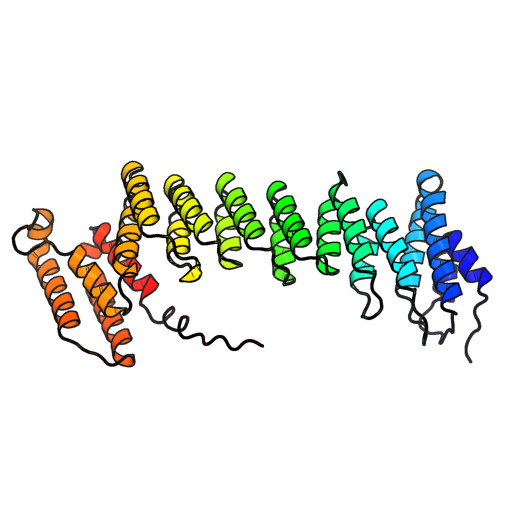
ATOM 1949 C C . ALA A 1 250 ? -20.563 11.852 20.176 1.00 98.38 250 ALA A C 1
ATOM 1951 O O . ALA A 1 250 ? -21.785 11.951 20.042 1.00 98.38 250 ALA A O 1
ATOM 1952 N N . ILE A 1 251 ? -19.738 11.728 19.129 1.00 98.44 251 ILE A N 1
ATOM 1953 C CA . ILE A 1 251 ? -20.196 11.685 17.732 1.00 98.44 251 ILE A CA 1
ATOM 1954 C C . ILE A 1 251 ? -21.098 10.464 17.491 1.00 98.44 251 ILE A C 1
ATOM 1956 O O . ILE A 1 251 ? -22.175 10.610 16.908 1.00 98.44 251 ILE A O 1
ATOM 1960 N N . ALA A 1 252 ? -20.707 9.276 17.961 1.00 98.38 252 ALA A N 1
ATOM 1961 C CA . ALA A 1 252 ? -21.493 8.050 17.806 1.00 98.38 252 ALA A CA 1
ATOM 1962 C C . ALA A 1 252 ? -22.879 8.174 18.466 1.00 98.38 252 ALA A C 1
ATOM 1964 O O . ALA A 1 252 ? -23.897 7.830 17.866 1.00 98.38 252 ALA A O 1
ATOM 1965 N N . LYS A 1 253 ? -22.946 8.746 19.676 1.00 97.75 253 LYS A N 1
ATOM 1966 C CA . LYS A 1 253 ? -24.216 9.017 20.371 1.00 97.75 253 LYS A CA 1
ATOM 1967 C C . LYS A 1 253 ? -25.075 10.032 19.617 1.00 97.75 253 LYS A C 1
ATOM 1969 O O . LYS A 1 253 ? -26.261 9.782 19.410 1.00 97.75 253 LYS A O 1
ATOM 1974 N N . ALA A 1 254 ? -24.484 11.139 19.164 1.00 98.00 254 ALA A N 1
ATOM 1975 C CA . ALA A 1 254 ? -25.194 12.175 18.410 1.00 98.00 254 ALA A CA 1
ATOM 1976 C C . ALA A 1 254 ? -25.774 11.644 17.086 1.00 98.00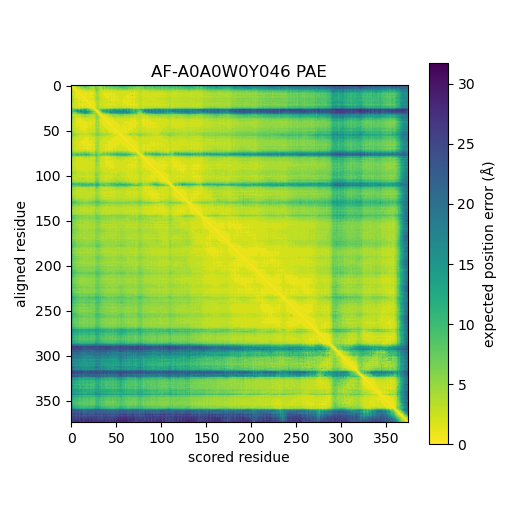 254 ALA A C 1
ATOM 1978 O O . ALA A 1 254 ? -26.859 12.044 16.672 1.00 98.00 254 ALA A O 1
ATOM 1979 N N . THR A 1 255 ? -25.081 10.696 16.453 1.00 97.31 255 THR A N 1
ATOM 1980 C CA . THR A 1 255 ? -25.503 10.027 15.211 1.00 97.31 255 THR A CA 1
ATOM 1981 C C . THR A 1 255 ? -26.343 8.765 15.444 1.00 97.31 255 THR A C 1
ATOM 1983 O O . THR A 1 255 ? -26.675 8.070 14.487 1.00 97.31 255 THR A O 1
ATOM 1986 N N . LYS A 1 256 ? -26.735 8.478 16.697 1.00 97.12 256 LYS A N 1
ATOM 1987 C CA . LYS A 1 256 ? -27.540 7.309 17.110 1.00 97.12 256 LYS A CA 1
ATOM 1988 C C . LYS A 1 256 ? -26.908 5.947 16.780 1.00 97.12 256 LYS A C 1
ATOM 1990 O O . LYS A 1 256 ? -27.603 4.940 16.681 1.00 97.12 256 LYS A O 1
ATOM 1995 N N . GLN A 1 257 ? -25.585 5.890 16.670 1.00 97.50 257 GLN A N 1
ATOM 1996 C CA . GLN A 1 257 ? -24.821 4.668 16.427 1.00 97.50 257 GLN A CA 1
ATOM 1997 C C . GLN A 1 257 ? -24.451 3.996 17.756 1.00 97.50 257 GLN A C 1
ATOM 1999 O O . GLN A 1 257 ? -23.301 4.014 18.198 1.00 97.50 257 GLN A O 1
ATOM 2004 N N . LEU A 1 258 ? -25.453 3.424 18.430 1.00 95.56 258 LEU A N 1
ATOM 2005 C CA . LEU A 1 258 ? -25.304 2.907 19.796 1.00 95.56 258 LEU A CA 1
ATOM 2006 C C . LEU A 1 258 ? -24.254 1.793 19.914 1.00 95.56 258 LEU A C 1
ATOM 2008 O O . LEU A 1 258 ? -23.455 1.826 20.843 1.00 95.56 258 LEU A O 1
ATOM 2012 N N . ALA A 1 259 ? -24.197 0.861 18.958 1.00 95.12 259 ALA A N 1
ATOM 2013 C CA . ALA A 1 259 ? -23.219 -0.232 18.979 1.00 95.12 259 ALA A CA 1
ATOM 2014 C C . ALA A 1 259 ? -21.767 0.284 18.970 1.00 95.12 259 ALA A C 1
ATOM 2016 O O . ALA A 1 259 ? -20.933 -0.179 19.745 1.00 95.12 259 ALA A O 1
ATOM 2017 N N . ILE A 1 260 ? -21.488 1.301 18.149 1.00 97.38 260 ILE A N 1
ATOM 2018 C CA . ILE A 1 260 ? -20.177 1.957 18.068 1.00 97.38 260 ILE A CA 1
ATOM 2019 C C . ILE A 1 260 ? -19.870 2.703 19.369 1.00 97.38 260 ILE A C 1
ATOM 2021 O O . ILE A 1 260 ? -18.772 2.577 19.904 1.00 97.38 260 ILE A O 1
ATOM 2025 N N . ALA A 1 261 ? -20.843 3.435 19.922 1.00 97.94 261 ALA A N 1
ATOM 2026 C CA . ALA A 1 261 ? -20.669 4.137 21.191 1.00 97.94 261 ALA A CA 1
ATOM 2027 C C . ALA A 1 261 ? -20.360 3.178 22.356 1.00 97.94 261 ALA A C 1
ATOM 2029 O O . ALA A 1 261 ? -19.494 3.476 23.176 1.00 97.94 261 ALA A O 1
ATOM 2030 N N . CYS A 1 262 ? -21.047 2.033 22.427 1.00 95.75 262 CYS A N 1
ATOM 2031 C CA . CYS A 1 262 ? -20.811 1.015 23.450 1.00 95.75 262 CYS A CA 1
ATOM 2032 C C . CYS A 1 262 ? -19.435 0.356 23.295 1.00 95.75 262 CYS A C 1
ATOM 2034 O O . CYS A 1 262 ? -18.726 0.222 24.289 1.00 95.75 262 CYS A O 1
ATOM 2036 N N . HIS A 1 263 ? -19.027 0.011 22.069 1.00 96.38 263 HIS A N 1
ATOM 2037 C CA . HIS A 1 263 ? -17.696 -0.547 21.815 1.00 96.38 263 HIS A CA 1
ATOM 2038 C C . HIS A 1 263 ? -16.583 0.434 22.207 1.00 96.38 263 HIS A C 1
ATOM 2040 O O . HIS A 1 263 ? -15.665 0.067 22.932 1.00 96.38 263 HIS A O 1
ATOM 2046 N N . LEU A 1 264 ? -16.693 1.703 21.800 1.00 97.62 264 LEU A N 1
ATOM 2047 C CA . LEU A 1 264 ? -15.716 2.734 22.163 1.00 97.62 264 LEU A CA 1
ATOM 2048 C C . LEU A 1 264 ? -15.641 2.955 23.681 1.00 97.62 264 LEU A C 1
ATOM 2050 O O . LEU A 1 264 ? -14.554 3.187 24.204 1.00 97.62 264 LEU A O 1
ATOM 2054 N N . LYS A 1 265 ? -16.773 2.854 24.396 1.00 96.94 265 LYS A N 1
ATOM 2055 C CA . LYS A 1 265 ? -16.796 2.918 25.865 1.00 96.94 265 LYS A CA 1
ATOM 2056 C C . LYS A 1 265 ? -16.038 1.743 26.479 1.00 96.94 265 LYS A C 1
ATOM 2058 O O . LYS A 1 265 ? -15.210 1.960 27.358 1.00 96.94 265 LYS A O 1
ATOM 2063 N N . ALA A 1 266 ? -16.304 0.526 26.003 1.00 95.62 266 ALA A N 1
ATOM 2064 C CA . ALA A 1 266 ? -15.603 -0.665 26.468 1.00 95.62 266 ALA A CA 1
ATOM 2065 C C . ALA A 1 266 ? -14.091 -0.536 26.230 1.00 95.62 266 ALA A C 1
ATOM 2067 O O . ALA A 1 266 ? -13.305 -0.698 27.160 1.00 95.62 266 ALA A O 1
ATOM 2068 N N . HIS A 1 267 ? -13.689 -0.122 25.026 1.00 96.19 267 HIS A N 1
ATOM 2069 C CA . HIS A 1 267 ? -12.288 0.114 24.698 1.00 96.19 267 HIS A CA 1
ATOM 2070 C C . HIS A 1 267 ? -11.635 1.178 25.588 1.00 96.19 267 HIS A C 1
ATOM 2072 O O . HIS A 1 267 ? -10.541 0.968 26.104 1.00 96.19 267 HIS A O 1
ATOM 2078 N N . PHE A 1 268 ? -12.323 2.297 25.836 1.00 96.50 268 PHE A N 1
ATOM 2079 C CA . PHE A 1 268 ? -11.839 3.349 26.729 1.00 96.50 268 PHE A CA 1
ATOM 2080 C C . PHE A 1 268 ? -11.542 2.815 28.140 1.00 96.50 268 PHE A C 1
ATOM 2082 O O . PHE A 1 268 ? -10.461 3.069 28.664 1.00 96.50 268 PHE A O 1
ATOM 2089 N N . ILE A 1 269 ? -12.459 2.039 28.728 1.00 94.81 269 ILE A N 1
ATOM 2090 C CA . ILE A 1 269 ? -12.292 1.445 30.069 1.00 94.81 269 ILE A CA 1
ATOM 2091 C C . ILE A 1 269 ? -11.145 0.431 30.079 1.00 94.81 269 ILE A C 1
ATOM 2093 O O . ILE A 1 269 ? -10.301 0.438 30.973 1.00 94.81 269 ILE A O 1
ATOM 2097 N N . ALA A 1 270 ? -11.110 -0.436 29.071 1.00 93.62 270 ALA A N 1
ATOM 2098 C CA . ALA A 1 270 ? -10.112 -1.485 28.945 1.00 93.62 270 ALA A CA 1
ATOM 2099 C C . ALA A 1 270 ? -8.694 -0.941 28.712 1.00 93.62 270 ALA A C 1
ATOM 2101 O O . ALA A 1 270 ? -7.734 -1.541 29.187 1.00 93.62 270 ALA A O 1
ATOM 2102 N N . SER A 1 271 ? -8.553 0.206 28.038 1.00 91.12 271 SER A N 1
ATOM 2103 C CA . SER A 1 271 ? -7.250 0.813 27.721 1.00 91.12 271 SER A CA 1
ATOM 2104 C C . SER A 1 271 ? -6.414 1.219 28.947 1.00 91.12 271 SER A C 1
ATOM 2106 O O . SER A 1 271 ? -5.214 1.445 28.818 1.00 91.12 271 SER A O 1
ATOM 2108 N N . ASP A 1 272 ? -7.027 1.308 30.134 1.00 89.00 272 ASP A N 1
ATOM 2109 C CA . ASP A 1 272 ? -6.347 1.577 31.411 1.00 89.00 272 ASP A CA 1
ATOM 2110 C C . ASP A 1 272 ? -5.794 0.332 32.109 1.00 89.00 272 ASP A C 1
ATOM 2112 O O . ASP A 1 272 ? -5.069 0.429 33.101 1.00 89.00 272 ASP A O 1
ATOM 2116 N N . CYS A 1 273 ? -6.160 -0.848 31.625 1.00 89.81 273 CYS A N 1
ATOM 2117 C CA . CYS A 1 273 ? -5.900 -2.097 32.311 1.00 89.81 273 CYS A CA 1
ATOM 2118 C C . CYS A 1 273 ? -4.733 -2.828 31.649 1.00 89.81 273 CYS A C 1
ATOM 2120 O O . CYS A 1 273 ? -4.836 -3.284 30.516 1.00 89.81 273 CYS A O 1
ATOM 2122 N N . LEU A 1 274 ? -3.630 -2.985 32.387 1.00 84.75 274 LEU A N 1
ATOM 2123 C CA . LEU A 1 274 ? -2.467 -3.754 31.925 1.00 84.75 274 LEU A CA 1
ATOM 2124 C C . LEU A 1 274 ? -2.730 -5.266 31.884 1.00 84.75 274 LEU A C 1
ATOM 2126 O O . LEU A 1 274 ? -2.091 -5.970 31.112 1.00 84.75 274 LEU A O 1
ATOM 2130 N N . LYS A 1 275 ? -3.642 -5.762 32.732 1.00 87.50 275 LYS A N 1
ATOM 2131 C CA . LYS A 1 275 ? -3.973 -7.188 32.845 1.00 87.50 275 LYS A CA 1
ATOM 2132 C C . LYS A 1 275 ? -5.361 -7.489 32.268 1.00 87.50 275 LYS A C 1
ATOM 2134 O O . LYS A 1 275 ? -6.296 -6.741 32.587 1.00 87.50 275 LYS A O 1
ATOM 2139 N N . PRO A 1 276 ? -5.533 -8.582 31.505 1.00 88.81 276 PRO A N 1
ATOM 2140 C CA . PRO A 1 276 ? -6.824 -8.994 30.955 1.00 88.81 276 PRO A CA 1
ATOM 2141 C C . PRO A 1 276 ? -7.947 -9.097 31.993 1.00 88.81 276 PRO A C 1
ATOM 2143 O O . PRO A 1 276 ? -8.987 -8.460 31.827 1.00 88.81 276 PRO A O 1
ATOM 2146 N N . LEU A 1 277 ? -7.744 -9.808 33.108 1.00 88.75 277 LEU A N 1
ATOM 2147 C CA . LEU A 1 277 ? -8.776 -9.943 34.145 1.00 88.75 277 LEU A CA 1
ATOM 2148 C C . LEU A 1 277 ? -9.137 -8.612 34.801 1.00 88.75 277 LEU A C 1
ATOM 2150 O O . LEU A 1 277 ? -10.305 -8.380 35.117 1.00 88.75 277 LEU A O 1
ATOM 2154 N N . ALA A 1 278 ? -8.170 -7.705 34.962 1.00 90.12 278 ALA A N 1
ATOM 2155 C CA . ALA A 1 278 ? -8.440 -6.363 35.472 1.00 90.12 278 ALA A CA 1
ATOM 2156 C C . ALA A 1 278 ? -9.320 -5.558 34.499 1.00 90.12 278 ALA A C 1
ATOM 2158 O O . ALA A 1 278 ? -10.208 -4.821 34.938 1.00 90.12 278 ALA A O 1
ATOM 2159 N N . ALA A 1 279 ? -9.122 -5.737 33.188 1.00 92.19 279 ALA A N 1
ATOM 2160 C CA . ALA A 1 279 ? -9.963 -5.132 32.162 1.00 92.19 279 ALA A CA 1
ATOM 2161 C C . ALA A 1 279 ? -11.383 -5.708 32.186 1.00 92.19 279 ALA A C 1
ATOM 2163 O O . ALA A 1 279 ? -12.348 -4.948 32.254 1.00 92.19 279 ALA A O 1
ATOM 2164 N N . VAL A 1 280 ? -11.517 -7.040 32.208 1.00 91.25 280 VAL A N 1
ATOM 2165 C CA . VAL A 1 280 ? -12.813 -7.735 32.305 1.00 91.25 280 VAL A CA 1
ATOM 2166 C C . VAL A 1 280 ? -13.574 -7.292 33.554 1.00 91.25 280 VAL A C 1
ATOM 2168 O O . VAL A 1 280 ? -14.751 -6.942 33.472 1.00 91.25 280 VAL A O 1
ATOM 2171 N N . PHE A 1 281 ? -12.899 -7.228 34.702 1.00 91.25 281 PHE A N 1
ATOM 2172 C CA . PHE A 1 281 ? -13.493 -6.740 35.942 1.00 91.25 281 PHE A CA 1
ATOM 2173 C C . PHE A 1 281 ? -13.954 -5.283 35.830 1.00 91.25 281 PHE A C 1
ATOM 2175 O O . PHE A 1 281 ? -15.074 -4.963 36.223 1.00 91.25 281 PHE A O 1
ATOM 2182 N N . SER A 1 282 ? -13.122 -4.399 35.274 1.00 92.62 282 SER A N 1
ATOM 2183 C CA . SER A 1 282 ? -13.454 -2.977 35.116 1.00 92.62 282 SER A CA 1
ATOM 2184 C C . SER A 1 282 ? -14.648 -2.764 34.185 1.00 92.62 282 SER A C 1
ATOM 2186 O O . SER A 1 282 ? -15.512 -1.937 34.476 1.00 92.62 282 SER A O 1
ATOM 2188 N N . LEU A 1 283 ? -14.739 -3.551 33.111 1.00 93.38 283 LEU A N 1
ATOM 2189 C CA . LEU A 1 283 ? -15.879 -3.567 32.196 1.00 93.38 283 LEU A CA 1
ATOM 2190 C C . LEU A 1 283 ? -17.166 -4.016 32.898 1.00 93.38 283 LEU A C 1
ATOM 2192 O O . LEU A 1 283 ? -18.177 -3.318 32.830 1.00 93.38 283 LEU A O 1
ATOM 2196 N N . LEU A 1 284 ? -17.120 -5.135 33.628 1.00 90.94 284 LEU A N 1
ATOM 2197 C CA . LEU A 1 284 ? -18.269 -5.630 34.393 1.00 90.94 284 LEU A CA 1
ATOM 2198 C C . LEU A 1 284 ? -18.713 -4.626 35.458 1.00 90.94 284 LEU A C 1
ATOM 2200 O O . LEU A 1 284 ? -19.905 -4.375 35.617 1.00 90.94 284 LEU A O 1
ATOM 2204 N N . LYS A 1 285 ? -17.758 -4.016 36.163 1.00 90.88 285 LYS A N 1
ATOM 2205 C CA . LYS A 1 285 ? -18.024 -3.009 37.192 1.00 90.88 285 LYS A CA 1
ATOM 2206 C C . LYS A 1 285 ? -18.686 -1.754 36.622 1.00 90.88 285 LYS A C 1
ATOM 2208 O O . LYS A 1 285 ? -19.559 -1.202 37.280 1.00 90.88 285 LYS A O 1
ATOM 2213 N N . ASP A 1 286 ? -18.276 -1.295 35.441 1.00 91.56 286 ASP A N 1
ATOM 2214 C CA . ASP A 1 286 ? -18.896 -0.142 34.773 1.00 91.56 286 ASP A CA 1
ATOM 2215 C C . ASP A 1 286 ? -20.304 -0.456 34.235 1.00 91.56 286 ASP A C 1
ATOM 2217 O O . ASP A 1 286 ? -21.160 0.430 34.202 1.00 91.56 286 ASP A O 1
ATOM 2221 N N . TYR A 1 287 ? -20.562 -1.706 33.842 1.00 89.44 287 TYR A N 1
ATOM 2222 C CA . TYR A 1 287 ? -21.893 -2.148 33.428 1.00 89.44 287 TYR A CA 1
ATOM 2223 C C . TYR A 1 287 ? -22.864 -2.290 34.613 1.00 89.44 287 TYR A C 1
ATOM 2225 O O . TYR A 1 287 ? -24.040 -1.929 34.510 1.00 89.44 287 TYR A O 1
ATOM 2233 N N . LEU A 1 288 ? -22.385 -2.825 35.739 1.00 86.62 288 LEU A N 1
ATOM 2234 C CA . LEU A 1 288 ? -23.209 -3.104 36.911 1.00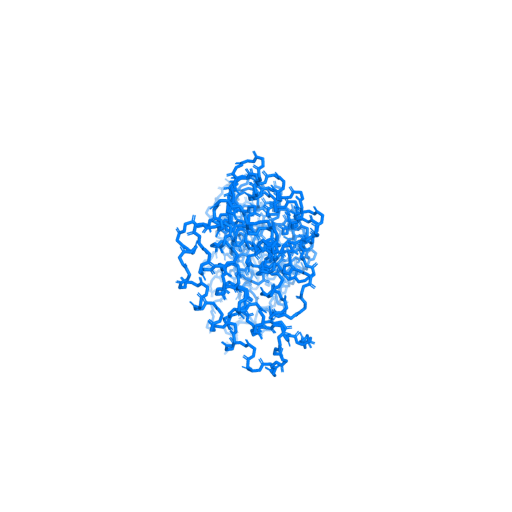 86.62 288 LEU A CA 1
ATOM 2235 C C . LEU A 1 288 ? -23.661 -1.807 37.610 1.00 86.62 288 LEU A C 1
ATOM 2237 O O . LEU A 1 288 ? -22.835 -0.949 37.928 1.00 86.62 288 LEU A O 1
ATOM 2241 N N . PRO A 1 289 ? -24.961 -1.654 37.923 1.00 76.75 289 PRO A N 1
ATOM 2242 C CA . PRO A 1 289 ? -25.435 -0.495 38.665 1.00 76.75 289 PRO A CA 1
ATOM 2243 C C . PRO A 1 289 ? -24.874 -0.502 40.099 1.00 76.75 289 PRO A C 1
ATOM 2245 O O . PRO A 1 289 ? -24.757 -1.572 40.711 1.00 76.75 289 PRO A O 1
ATOM 2248 N N . PRO A 1 290 ? -24.583 0.674 40.688 1.00 75.00 290 PRO A N 1
ATOM 2249 C CA . PRO A 1 290 ? -24.246 0.758 42.105 1.00 75.00 290 PRO A CA 1
ATOM 2250 C C . PRO A 1 290 ? -25.413 0.235 42.955 1.00 75.00 290 PRO A C 1
ATOM 2252 O O . PRO A 1 290 ? -26.576 0.373 42.572 1.00 75.00 290 PRO A O 1
ATOM 2255 N N . GLU A 1 291 ? -25.104 -0.354 44.116 1.00 67.88 291 GLU A N 1
ATOM 2256 C CA . GLU A 1 291 ? -26.026 -1.180 44.924 1.00 67.88 291 GLU A CA 1
ATOM 2257 C C . GLU A 1 291 ? -27.376 -0.521 45.260 1.00 67.88 291 GLU A C 1
ATOM 2259 O O . GLU A 1 291 ? -28.363 -1.222 45.461 1.00 67.88 291 GLU A O 1
ATOM 2264 N N . ASN A 1 292 ? -27.452 0.811 45.218 1.00 62.12 292 ASN A N 1
ATOM 2265 C CA . ASN A 1 292 ? -28.637 1.587 45.584 1.00 62.12 292 ASN A CA 1
ATOM 2266 C C . ASN A 1 292 ? -29.441 2.141 44.385 1.00 62.12 292 ASN A C 1
ATOM 2268 O O . ASN A 1 292 ? -30.427 2.848 44.591 1.00 62.12 292 ASN A O 1
ATOM 2272 N N . HIS A 1 293 ? -29.054 1.844 43.136 1.00 59.09 293 HIS A N 1
ATOM 2273 C CA . HIS A 1 293 ? -29.661 2.437 41.933 1.00 59.09 293 HIS A CA 1
ATOM 2274 C C . HIS A 1 293 ? -30.053 1.406 40.866 1.00 59.09 293 HIS A C 1
ATOM 2276 O O . HIS A 1 293 ? -29.637 1.482 39.709 1.00 59.09 293 HIS A O 1
ATOM 2282 N N . LEU A 1 294 ? -30.916 0.456 41.232 1.00 64.44 294 LEU A N 1
ATOM 2283 C CA . LEU A 1 294 ? -31.527 -0.444 40.255 1.00 64.44 294 LEU A CA 1
ATOM 2284 C C . LEU A 1 294 ? -32.638 0.291 39.494 1.00 64.44 294 LEU A C 1
ATOM 2286 O O . LEU A 1 294 ? -33.722 0.549 40.028 1.00 64.44 294 LEU A O 1
ATOM 2290 N N . SER A 1 295 ? -32.366 0.621 38.230 1.00 70.00 295 SER A N 1
ATOM 2291 C CA . SER A 1 295 ? -33.403 1.027 37.279 1.00 70.00 295 SER A CA 1
ATOM 2292 C C . SER A 1 295 ? -34.463 -0.077 37.143 1.00 70.00 295 SER A C 1
ATOM 2294 O O . SER A 1 295 ? -34.225 -1.240 37.475 1.00 70.00 295 SER A O 1
ATOM 2296 N N . THR A 1 296 ? -35.649 0.262 36.638 1.00 73.06 296 THR A N 1
ATOM 2297 C CA . THR A 1 296 ? -36.724 -0.717 36.387 1.00 73.06 296 THR A CA 1
ATOM 2298 C C . THR A 1 296 ? -36.276 -1.870 35.488 1.00 73.06 296 THR A C 1
ATOM 2300 O O . THR A 1 296 ? -36.705 -3.000 35.699 1.00 73.06 296 THR A O 1
ATOM 2303 N N . PHE A 1 297 ? -35.364 -1.607 34.549 1.00 72.25 297 PHE A N 1
ATOM 2304 C CA . PHE A 1 297 ? -34.742 -2.625 33.705 1.00 72.25 297 PHE A CA 1
ATOM 2305 C C . PHE A 1 297 ? -33.938 -3.654 34.516 1.00 72.25 297 PHE A C 1
ATOM 2307 O O . PHE A 1 297 ? -34.090 -4.856 34.312 1.00 72.25 297 PHE A O 1
ATOM 2314 N N . PHE A 1 298 ? -33.121 -3.200 35.471 1.00 73.88 298 PHE A N 1
ATOM 2315 C CA . PHE A 1 298 ? -32.316 -4.100 36.299 1.00 73.88 298 PHE A CA 1
ATOM 2316 C C . PHE A 1 298 ? -33.154 -4.868 37.323 1.00 73.88 298 PHE A C 1
ATOM 2318 O O . PHE A 1 298 ? -32.861 -6.027 37.590 1.00 73.88 298 PHE A O 1
ATOM 2325 N N . LYS A 1 299 ? -34.234 -4.268 37.842 1.00 75.06 299 LYS A N 1
ATOM 2326 C CA . LYS A 1 299 ? -35.186 -4.967 38.725 1.00 75.06 299 LYS A CA 1
ATOM 2327 C C . LYS A 1 299 ? -35.886 -6.134 38.029 1.00 75.06 299 LYS A C 1
ATOM 2329 O O . LYS A 1 299 ? -36.142 -7.149 38.656 1.00 75.06 299 LYS A O 1
ATOM 2334 N N . ALA A 1 300 ? -36.174 -6.004 36.734 1.00 74.31 300 ALA A N 1
ATOM 2335 C CA . ALA A 1 300 ? -36.772 -7.084 35.951 1.00 74.31 300 ALA A CA 1
ATOM 2336 C C . ALA A 1 300 ? -35.808 -8.261 35.696 1.00 74.31 300 ALA A C 1
ATOM 2338 O O . ALA A 1 300 ? -36.249 -9.313 35.247 1.00 74.31 300 ALA A O 1
ATOM 2339 N N . ASN A 1 301 ? -34.510 -8.088 35.974 1.00 79.12 301 ASN A N 1
ATOM 2340 C CA . ASN A 1 301 ? -33.451 -9.060 35.701 1.00 79.12 301 ASN A CA 1
ATOM 2341 C C . ASN A 1 301 ? -32.565 -9.299 36.942 1.00 79.12 301 ASN A C 1
ATOM 2343 O O . ASN A 1 301 ? -31.357 -9.500 36.810 1.00 79.12 301 ASN A O 1
ATOM 2347 N N . GLU A 1 302 ? -33.137 -9.236 38.148 1.00 81.62 302 GLU A N 1
ATOM 2348 C CA . GLU A 1 302 ? -32.388 -9.252 39.416 1.00 81.62 302 GLU A CA 1
ATOM 2349 C C . GLU A 1 302 ? -31.463 -10.474 39.554 1.00 81.62 302 GLU A C 1
ATOM 2351 O O . GLU A 1 302 ? -30.279 -10.302 39.850 1.00 81.62 302 GLU A O 1
ATOM 2356 N N . ASP A 1 303 ? -31.943 -11.674 39.211 1.00 82.50 303 ASP A N 1
ATOM 2357 C CA . ASP A 1 303 ? -31.146 -12.911 39.227 1.00 82.50 303 ASP A CA 1
ATOM 2358 C C . ASP A 1 303 ? -29.933 -12.833 38.287 1.00 82.50 303 ASP A C 1
ATOM 2360 O O . ASP A 1 303 ? -28.815 -13.213 38.640 1.00 82.50 303 ASP A O 1
ATOM 2364 N N . SER A 1 304 ? -30.134 -12.272 37.090 1.00 78.69 304 SER A N 1
ATOM 2365 C CA . SER A 1 304 ? -29.070 -12.108 36.092 1.00 78.69 304 SER A CA 1
ATOM 2366 C C . SER A 1 304 ? -28.000 -11.126 36.564 1.00 78.69 304 SER A C 1
ATOM 2368 O O . SER A 1 304 ? -26.821 -11.325 36.282 1.00 78.69 304 SER A O 1
ATOM 2370 N N . ILE A 1 305 ? -28.389 -10.082 37.299 1.00 77.69 305 ILE A N 1
ATOM 2371 C CA . ILE A 1 305 ? -27.464 -9.109 37.891 1.00 77.69 305 ILE A CA 1
ATOM 2372 C C . ILE A 1 305 ? -26.748 -9.687 39.115 1.00 77.69 305 ILE A C 1
ATOM 2374 O O . ILE A 1 305 ? -25.557 -9.426 39.292 1.00 77.69 305 ILE A O 1
ATOM 2378 N N . GLY A 1 306 ? -27.434 -10.489 39.934 1.00 80.25 306 GLY A N 1
ATOM 2379 C CA . GLY A 1 306 ? -26.827 -11.226 41.044 1.00 80.25 306 GLY A CA 1
ATOM 2380 C C . GLY A 1 306 ? -25.685 -12.124 40.568 1.00 80.25 306 GLY A C 1
ATOM 2381 O O . GLY A 1 306 ? -24.568 -12.017 41.073 1.00 80.25 306 GLY A O 1
ATOM 2382 N N . HIS A 1 307 ? -25.936 -12.902 39.513 1.00 81.56 307 HIS A N 1
ATOM 2383 C CA . HIS A 1 307 ? -24.931 -13.758 38.875 1.00 81.56 307 HIS A CA 1
ATOM 2384 C C . HIS A 1 307 ? -23.715 -12.970 38.360 1.00 81.56 307 HIS A C 1
ATOM 2386 O O . HIS A 1 307 ? -22.568 -13.330 38.615 1.00 81.56 307 HIS A O 1
ATOM 2392 N N . LEU A 1 308 ? -23.934 -11.833 37.689 1.00 77.12 308 LEU A N 1
ATOM 2393 C CA . LEU A 1 308 ? -22.834 -10.983 37.208 1.00 77.12 308 LEU A CA 1
ATOM 2394 C C . LEU A 1 308 ? -21.977 -10.409 38.344 1.00 77.12 308 LEU A C 1
ATOM 2396 O O . LEU A 1 308 ? -20.757 -10.309 38.201 1.00 77.12 308 LEU A O 1
ATOM 2400 N N . LYS A 1 309 ? -22.596 -10.037 39.471 1.00 82.75 309 LYS A N 1
ATOM 2401 C CA . LYS A 1 309 ? -21.859 -9.595 40.662 1.00 82.75 309 LYS A CA 1
ATOM 2402 C C . LYS A 1 309 ? -20.989 -10.719 41.213 1.00 82.75 309 LYS A C 1
ATOM 2404 O O . LYS A 1 309 ? -19.835 -10.464 41.540 1.00 82.75 309 LYS A O 1
ATOM 2409 N N . GLU A 1 310 ? -21.508 -11.942 41.289 1.00 83.56 310 GLU A N 1
ATOM 2410 C CA . GLU A 1 310 ? -20.749 -13.111 41.745 1.00 83.56 310 GLU A CA 1
ATOM 2411 C C . GLU A 1 310 ? -19.526 -13.382 40.858 1.00 83.56 310 GLU A C 1
ATOM 2413 O O . GLU A 1 310 ? -18.419 -13.567 41.370 1.00 83.56 310 GLU A O 1
ATOM 2418 N N . VAL A 1 311 ? -19.695 -13.302 39.534 1.00 79.81 311 VAL A N 1
ATOM 2419 C CA . VAL A 1 311 ? -18.587 -13.401 38.574 1.00 79.81 311 VAL A CA 1
ATOM 2420 C C . VAL A 1 311 ? -17.544 -12.306 38.831 1.00 79.81 311 VAL A C 1
ATOM 2422 O O . VAL A 1 311 ? -16.360 -12.605 38.977 1.00 79.81 311 VAL A O 1
ATOM 2425 N N . ALA A 1 312 ? -17.965 -11.044 38.968 1.00 79.94 312 ALA A N 1
ATOM 2426 C CA . ALA A 1 312 ? -17.053 -9.933 39.246 1.00 79.94 312 ALA A CA 1
ATOM 2427 C C . ALA A 1 312 ? -16.312 -10.090 40.591 1.00 79.94 312 ALA A C 1
ATOM 2429 O O . ALA A 1 312 ? -15.109 -9.834 40.670 1.00 79.94 312 ALA A O 1
ATOM 2430 N N . PHE A 1 313 ? -16.996 -10.547 41.646 1.00 82.50 313 PHE A N 1
ATOM 2431 C CA . PHE A 1 313 ? -16.379 -10.823 42.947 1.00 82.50 313 PHE A CA 1
ATOM 2432 C C . PHE A 1 313 ? -15.380 -11.977 42.893 1.00 82.50 313 PHE A C 1
ATOM 2434 O O . PHE A 1 313 ? -14.359 -11.923 43.578 1.00 82.50 313 PHE A O 1
ATOM 2441 N N . SER A 1 314 ? -15.657 -13.001 42.088 1.00 81.81 314 SER A N 1
ATOM 2442 C CA . SER A 1 314 ? -14.753 -14.136 41.900 1.00 81.81 314 SER A CA 1
ATOM 2443 C C . SER A 1 314 ? -13.445 -13.691 41.244 1.00 81.81 314 SER A C 1
ATOM 2445 O O . SER A 1 314 ? -12.375 -14.034 41.742 1.00 81.81 314 SER A O 1
ATOM 2447 N N . ILE A 1 315 ? -13.522 -12.824 40.225 1.00 80.81 315 ILE A N 1
ATOM 2448 C CA . ILE A 1 315 ? -12.338 -12.209 39.597 1.00 80.81 315 ILE A CA 1
ATOM 2449 C C . ILE A 1 315 ? -11.537 -11.395 40.619 1.00 80.81 315 ILE A C 1
ATOM 2451 O O . ILE A 1 315 ? -10.324 -11.530 40.703 1.00 80.81 315 ILE A O 1
ATOM 2455 N N . ALA A 1 316 ? -12.209 -10.571 41.429 1.00 79.56 316 ALA A N 1
ATOM 2456 C CA . ALA A 1 316 ? -11.540 -9.699 42.397 1.00 79.56 316 ALA A CA 1
ATOM 2457 C C . ALA A 1 316 ? -10.818 -10.453 43.532 1.00 79.56 316 ALA A C 1
ATOM 2459 O O . ALA A 1 316 ? -9.932 -9.885 44.170 1.00 79.56 316 ALA A O 1
ATOM 2460 N N . ARG A 1 317 ? -11.216 -11.698 43.827 1.00 81.25 317 ARG A N 1
ATOM 2461 C CA . ARG A 1 317 ? -10.631 -12.524 44.898 1.00 81.25 317 ARG A CA 1
ATOM 2462 C C . ARG A 1 317 ? -9.465 -13.397 44.428 1.00 81.25 317 ARG A C 1
ATOM 2464 O O . ARG A 1 317 ? -8.677 -13.820 45.271 1.00 81.25 317 ARG A O 1
ATOM 2471 N N . GLY A 1 318 ? -9.369 -13.688 43.132 1.00 70.94 318 GLY A N 1
ATOM 2472 C CA . GLY A 1 318 ? -8.328 -14.545 42.569 1.00 70.94 318 GLY A CA 1
ATOM 2473 C C . GLY A 1 318 ? -7.063 -13.769 42.193 1.00 70.94 318 GLY A C 1
ATOM 2474 O O . GLY A 1 318 ? -7.142 -12.745 41.522 1.00 70.94 318 GLY A O 1
ATOM 2475 N N . TYR A 1 319 ? -5.895 -14.292 42.573 1.00 63.09 319 TYR A N 1
ATOM 2476 C CA . TYR A 1 319 ? -4.608 -13.964 41.945 1.00 63.09 319 TYR A CA 1
ATOM 2477 C C . TYR A 1 319 ? -4.135 -15.202 41.171 1.00 63.09 319 TYR A C 1
ATOM 2479 O O . TYR A 1 319 ? -3.352 -15.975 41.720 1.00 63.09 319 TYR A O 1
ATOM 2487 N N . PRO A 1 320 ? -4.666 -15.456 39.966 1.00 61.50 320 PRO A N 1
ATOM 2488 C CA . PRO A 1 320 ? -4.241 -16.605 39.179 1.00 61.50 320 PRO A CA 1
ATOM 2489 C C . PRO A 1 320 ? -2.817 -16.416 38.642 1.00 61.50 320 PRO A C 1
ATOM 2491 O O . PRO A 1 320 ? -2.375 -15.288 38.402 1.00 61.50 320 PRO A O 1
ATOM 2494 N N . GLU A 1 321 ? -2.114 -17.532 38.457 1.00 69.25 321 GLU A N 1
ATOM 2495 C CA . GLU A 1 321 ? -0.922 -17.597 37.607 1.00 69.25 321 GLU A CA 1
ATOM 2496 C C . GLU A 1 321 ? -1.333 -17.429 36.126 1.00 69.25 321 GLU A C 1
ATOM 2498 O O . GLU A 1 321 ? -2.480 -17.699 35.763 1.00 69.25 321 GLU A O 1
ATOM 2503 N N . ASP A 1 322 ? -0.420 -16.972 35.259 1.00 65.81 322 ASP A N 1
ATOM 2504 C CA . ASP A 1 322 ? -0.750 -16.529 33.888 1.00 65.81 322 ASP A CA 1
ATOM 2505 C C . ASP A 1 322 ? -1.458 -17.609 33.026 1.00 65.81 322 ASP A C 1
ATOM 2507 O O . ASP A 1 322 ? -2.304 -17.271 32.200 1.00 65.81 322 ASP A O 1
ATOM 2511 N N . GLU A 1 323 ? -1.174 -18.906 33.222 1.00 64.06 323 GLU A N 1
ATOM 2512 C CA . GLU A 1 323 ? -1.841 -20.004 32.486 1.00 64.06 323 GLU A CA 1
ATOM 2513 C C . GLU A 1 323 ? -3.291 -20.260 32.950 1.00 64.06 323 GLU A C 1
ATOM 2515 O O . GLU A 1 323 ? -4.124 -20.725 32.168 1.00 64.06 323 GLU A O 1
ATOM 2520 N N . GLU A 1 324 ? -3.631 -19.915 34.194 1.00 80.25 324 GLU A N 1
ATOM 2521 C CA . GLU A 1 324 ? -5.000 -20.020 34.713 1.00 80.25 324 GLU A CA 1
ATOM 2522 C C . GLU A 1 324 ? -5.871 -18.836 34.261 1.00 80.25 324 GLU A C 1
ATOM 2524 O O . GLU A 1 324 ? -7.090 -18.977 34.125 1.00 80.25 324 GLU A O 1
ATOM 2529 N N . GLU A 1 325 ? -5.262 -17.680 33.968 1.00 80.94 325 GLU A N 1
ATOM 2530 C CA . GLU A 1 325 ? -5.967 -16.451 33.586 1.00 80.94 325 GLU A CA 1
ATOM 2531 C C . GLU A 1 325 ? -6.822 -16.639 32.319 1.00 80.94 325 GLU A C 1
ATOM 2533 O O . GLU A 1 325 ? -8.011 -16.301 32.316 1.00 80.94 325 GLU A O 1
ATOM 2538 N N . SER A 1 326 ? -6.269 -17.253 31.270 1.00 81.12 326 SER A N 1
ATOM 2539 C CA . SER A 1 326 ? -6.997 -17.525 30.022 1.00 81.12 326 SER A CA 1
ATOM 2540 C C . SER A 1 326 ? -8.207 -18.443 30.218 1.00 81.12 326 SER A C 1
ATOM 2542 O O . SER A 1 326 ? -9.277 -18.200 29.646 1.00 81.12 326 SER A O 1
ATOM 2544 N N . GLN A 1 327 ? -8.077 -19.493 31.037 1.00 84.81 327 GLN A N 1
ATOM 2545 C CA . GLN A 1 327 ? -9.186 -20.413 31.297 1.00 84.81 327 GLN A CA 1
ATOM 2546 C C . GLN A 1 327 ? -10.293 -19.726 32.104 1.00 84.81 327 GLN A C 1
ATOM 2548 O O . GLN A 1 327 ? -11.467 -19.841 31.752 1.00 84.81 327 GLN A O 1
ATOM 2553 N N . ILE A 1 328 ? -9.925 -18.930 33.112 1.00 86.31 328 ILE A N 1
ATOM 2554 C CA . ILE A 1 328 ? -10.879 -18.135 33.893 1.00 86.31 328 ILE A CA 1
ATOM 2555 C C . ILE A 1 328 ? -11.649 -17.172 32.978 1.00 86.31 328 ILE A C 1
ATOM 2557 O O . ILE A 1 328 ? -12.873 -17.075 33.073 1.00 86.31 328 ILE A O 1
ATOM 2561 N N . ILE A 1 329 ? -10.971 -16.492 32.047 1.00 86.88 329 ILE A N 1
ATOM 2562 C CA . ILE A 1 329 ? -11.629 -15.587 31.090 1.00 86.88 329 ILE A CA 1
ATOM 2563 C C . ILE A 1 329 ? -12.609 -16.341 30.186 1.00 86.88 329 ILE A C 1
ATOM 2565 O O . ILE A 1 329 ? -13.714 -15.849 29.945 1.00 86.88 329 ILE A O 1
ATOM 2569 N N . ARG A 1 330 ? -12.263 -17.545 29.715 1.00 87.12 330 ARG A N 1
ATOM 2570 C CA . ARG A 1 330 ? -13.183 -18.388 28.929 1.00 87.12 330 ARG A CA 1
ATOM 2571 C C . ARG A 1 330 ? -14.433 -18.767 29.717 1.00 87.12 330 ARG A C 1
ATOM 2573 O O . ARG A 1 330 ? -15.537 -18.646 29.181 1.00 87.12 330 ARG A O 1
ATOM 2580 N N . ASP A 1 331 ? -14.273 -19.162 30.975 1.00 88.06 331 ASP A N 1
ATOM 2581 C CA . ASP A 1 331 ? -15.389 -19.534 31.848 1.00 88.06 331 ASP A CA 1
ATOM 2582 C C . ASP A 1 331 ? -16.294 -18.325 32.129 1.00 88.06 331 ASP A C 1
ATOM 2584 O O . ASP A 1 331 ? -17.524 -18.419 32.040 1.00 88.06 331 ASP A O 1
ATOM 2588 N N . ILE A 1 332 ? -15.694 -17.150 32.358 1.00 88.69 332 ILE A N 1
ATOM 2589 C CA . ILE A 1 332 ? -16.414 -15.876 32.468 1.00 88.69 332 ILE A CA 1
ATOM 2590 C C . ILE A 1 332 ? -17.195 -15.601 31.184 1.00 88.69 332 ILE A C 1
ATOM 2592 O O . ILE A 1 332 ? -18.391 -15.341 31.245 1.00 88.69 332 ILE A O 1
ATOM 2596 N N . ILE A 1 333 ? -16.568 -15.688 30.012 1.00 90.44 333 ILE A N 1
ATOM 2597 C CA . ILE A 1 333 ? -17.237 -15.444 28.728 1.00 90.44 333 ILE A CA 1
ATOM 2598 C C . ILE A 1 333 ? -18.424 -16.390 28.531 1.00 90.44 333 ILE A C 1
ATOM 2600 O O . ILE A 1 333 ? -19.493 -15.941 28.111 1.00 90.44 333 ILE A O 1
ATOM 2604 N N . PHE A 1 334 ? -18.257 -17.682 28.821 1.00 90.88 334 PHE A N 1
ATOM 2605 C CA . PHE A 1 334 ? -19.333 -18.667 28.714 1.00 90.88 334 PHE A CA 1
ATOM 2606 C C . PHE A 1 334 ? -20.515 -18.300 29.621 1.00 90.88 334 PHE A C 1
ATOM 2608 O O . PHE A 1 334 ? -21.671 -18.289 29.187 1.00 90.88 334 PHE A O 1
ATOM 2615 N N . SER A 1 335 ? -20.207 -17.916 30.858 1.00 89.62 335 SER A N 1
ATOM 2616 C CA . SER A 1 335 ? -21.167 -17.431 31.845 1.00 89.62 335 SER A CA 1
ATOM 2617 C C . SER A 1 335 ? -21.899 -16.161 31.374 1.00 89.62 335 SER A C 1
ATOM 2619 O O . SER A 1 335 ? -23.129 -16.097 31.417 1.00 89.62 335 SER A O 1
ATOM 2621 N N . LEU A 1 336 ? -21.172 -15.180 30.825 1.00 90.00 336 LEU A N 1
ATOM 2622 C CA . LEU A 1 336 ? -21.735 -13.932 30.300 1.00 90.00 336 LEU A CA 1
ATOM 2623 C C . LEU A 1 336 ? -22.633 -14.157 29.077 1.00 90.00 336 LEU A C 1
ATOM 2625 O O . LEU A 1 336 ? -23.707 -13.566 28.997 1.00 90.00 336 LEU A O 1
ATOM 2629 N N . LYS A 1 337 ? -22.233 -15.024 28.138 1.00 91.50 337 LYS A N 1
ATOM 2630 C CA . LYS A 1 337 ? -23.035 -15.358 26.946 1.00 91.50 337 LYS A CA 1
ATOM 2631 C C . LYS A 1 337 ? -24.310 -16.130 27.278 1.00 91.50 337 LYS A C 1
ATOM 2633 O O . LYS A 1 337 ? -25.285 -16.034 26.539 1.00 91.50 337 LYS A O 1
ATOM 2638 N N . SER A 1 338 ? -24.301 -16.883 28.376 1.00 90.69 338 SER A N 1
ATOM 2639 C CA . SER A 1 338 ? -25.469 -17.624 28.866 1.00 90.69 338 SER A CA 1
ATOM 2640 C C . SER A 1 338 ? -26.465 -16.731 29.621 1.00 90.69 338 SER A C 1
ATOM 2642 O O . SER A 1 338 ? -27.574 -17.166 29.925 1.00 90.69 338 SER A O 1
ATOM 2644 N N . ASN A 1 339 ? -26.091 -15.485 29.929 1.00 90.12 339 ASN A N 1
ATOM 2645 C CA . ASN A 1 339 ? -26.945 -14.542 30.640 1.00 90.12 339 ASN A CA 1
ATOM 2646 C C . ASN A 1 339 ? -28.086 -14.028 29.729 1.00 90.12 339 ASN A C 1
ATOM 2648 O O . ASN A 1 339 ? -27.811 -13.599 28.605 1.00 90.12 339 ASN A O 1
ATOM 2652 N N . PRO A 1 340 ? -29.349 -13.977 30.199 1.00 89.31 340 PRO A N 1
ATOM 2653 C CA . PRO A 1 340 ? -30.484 -13.456 29.425 1.00 89.31 340 PRO A CA 1
ATOM 2654 C C . PRO A 1 340 ? -30.292 -12.040 28.856 1.00 89.31 340 PRO A C 1
ATOM 2656 O O . PRO A 1 340 ? -30.861 -11.706 27.813 1.00 89.31 340 PRO A O 1
ATOM 2659 N N . LEU A 1 341 ? -29.471 -11.206 29.506 1.00 87.38 341 LEU A N 1
ATOM 2660 C CA . LEU A 1 341 ? -29.134 -9.858 29.039 1.00 87.38 341 LEU A CA 1
ATOM 2661 C C . LEU A 1 341 ? -28.398 -9.872 27.691 1.00 87.38 341 LEU A C 1
ATOM 2663 O O . LEU A 1 341 ? -28.547 -8.935 26.907 1.00 87.38 341 LEU A O 1
ATOM 2667 N N . TYR A 1 342 ? -27.675 -10.951 27.368 1.00 89.31 342 TYR A N 1
ATOM 2668 C CA . TYR A 1 342 ? -26.943 -11.101 26.106 1.00 89.31 342 TYR A CA 1
ATOM 2669 C C . TYR A 1 342 ? -27.853 -11.193 24.869 1.00 89.31 342 TYR A C 1
ATOM 2671 O O . TYR A 1 342 ? -27.379 -11.101 23.742 1.00 89.31 342 TYR A O 1
ATOM 2679 N N . LEU A 1 343 ? -29.166 -11.345 25.046 1.00 88.56 343 LEU A N 1
ATOM 2680 C CA . LEU A 1 343 ? -30.117 -11.350 23.931 1.00 88.56 343 LEU A CA 1
ATOM 2681 C C . LEU A 1 343 ? -30.753 -9.982 23.679 1.00 88.56 343 LEU A C 1
ATOM 2683 O O . LEU A 1 343 ? -31.180 -9.705 22.561 1.00 88.56 343 LEU A O 1
ATOM 2687 N N . ASN A 1 344 ? -30.832 -9.137 24.708 1.00 89.75 344 ASN A N 1
ATOM 2688 C CA . ASN A 1 344 ? -31.752 -7.999 24.706 1.00 89.75 344 ASN A CA 1
ATOM 2689 C C . ASN A 1 344 ? -31.100 -6.661 25.072 1.00 89.75 344 ASN A C 1
ATOM 2691 O O . ASN A 1 344 ? -31.694 -5.618 24.803 1.00 89.75 344 ASN A O 1
ATOM 2695 N N . ASP A 1 345 ? -29.901 -6.662 25.661 1.00 90.69 345 ASP A N 1
ATOM 2696 C CA . ASP A 1 345 ? -29.246 -5.441 26.123 1.00 90.69 345 ASP A CA 1
ATOM 2697 C C . ASP A 1 345 ? -27.982 -5.120 25.325 1.00 90.69 345 ASP A C 1
ATOM 2699 O O . ASP A 1 345 ? -26.913 -5.693 25.526 1.00 90.69 345 ASP A O 1
ATOM 2703 N N . LEU A 1 346 ? -28.099 -4.165 24.402 1.00 90.06 346 LEU A N 1
ATOM 2704 C CA . LEU A 1 346 ? -27.022 -3.809 23.479 1.00 90.06 346 LEU A CA 1
ATOM 2705 C C . LEU A 1 346 ? -25.704 -3.397 24.178 1.00 90.06 346 LEU A C 1
ATOM 2707 O O . LEU A 1 346 ? -24.653 -3.856 23.727 1.00 90.06 346 LEU A O 1
ATOM 2711 N N . PRO A 1 347 ? -25.699 -2.580 25.253 1.00 90.81 347 PRO A N 1
ATOM 2712 C CA . PRO A 1 347 ? -24.489 -2.299 26.025 1.00 90.81 347 PRO A CA 1
ATOM 2713 C C . PRO A 1 347 ? -23.821 -3.554 26.594 1.00 90.81 347 PRO A C 1
ATOM 2715 O O . PRO A 1 347 ? -22.605 -3.691 26.461 1.00 90.81 347 PRO A O 1
ATOM 2718 N N . PHE A 1 348 ? -24.598 -4.479 27.169 1.00 91.56 348 PHE A N 1
ATOM 2719 C CA . PHE A 1 348 ? -24.074 -5.749 27.670 1.00 91.56 348 PHE A CA 1
ATOM 2720 C C . PHE A 1 348 ? -23.487 -6.600 26.542 1.00 91.56 348 PHE A C 1
ATOM 2722 O O . PHE A 1 348 ? -22.354 -7.064 26.639 1.00 91.56 348 PHE A O 1
ATOM 2729 N N . ILE A 1 349 ? -24.215 -6.738 25.430 1.00 92.56 349 ILE A N 1
ATOM 2730 C CA . ILE A 1 349 ? -23.766 -7.483 24.246 1.00 92.56 349 ILE A CA 1
ATOM 2731 C C . ILE A 1 349 ? -22.445 -6.921 23.719 1.00 92.56 349 ILE A C 1
ATOM 2733 O O . ILE A 1 349 ? -21.509 -7.675 23.462 1.00 92.56 349 ILE A O 1
ATOM 2737 N N . ALA A 1 350 ? -22.348 -5.598 23.579 1.00 91.06 350 ALA A N 1
ATOM 2738 C CA . ALA A 1 350 ? -21.144 -4.934 23.096 1.00 91.06 350 ALA A CA 1
ATOM 2739 C C . ALA A 1 350 ? -19.949 -5.148 24.038 1.00 91.06 350 ALA A C 1
ATOM 2741 O O . ALA A 1 350 ? -18.851 -5.420 23.560 1.00 91.06 350 ALA A O 1
ATOM 2742 N N . MET A 1 351 ? -20.163 -5.076 25.356 1.00 95.00 351 MET A N 1
ATOM 2743 C CA . MET A 1 351 ? -19.136 -5.368 26.360 1.00 95.00 351 MET A CA 1
ATOM 2744 C C . MET A 1 351 ? -18.649 -6.819 26.262 1.00 95.00 351 MET A C 1
ATOM 2746 O O . MET A 1 351 ? -17.447 -7.058 26.194 1.00 95.00 351 MET A O 1
ATOM 2750 N N . VAL A 1 352 ? -19.563 -7.793 26.218 1.00 93.44 352 VAL A N 1
ATOM 2751 C CA . VAL A 1 352 ? -19.207 -9.217 26.113 1.00 93.44 352 VAL A CA 1
ATOM 2752 C C . VAL A 1 352 ? -18.465 -9.496 24.807 1.00 93.44 352 VAL A C 1
ATOM 2754 O O . VAL A 1 352 ? -17.445 -10.179 24.818 1.00 93.44 352 VAL A O 1
ATOM 2757 N N . ASN A 1 353 ? -18.924 -8.934 23.687 1.00 93.31 353 ASN A N 1
ATOM 2758 C CA . ASN A 1 353 ? -18.247 -9.084 22.398 1.00 93.31 353 ASN A CA 1
ATOM 2759 C C . ASN A 1 353 ? -16.851 -8.454 22.410 1.00 93.31 353 ASN A C 1
ATOM 2761 O O . ASN A 1 353 ? -15.922 -9.059 21.884 1.00 93.31 353 ASN A O 1
ATOM 2765 N N . TYR A 1 354 ? -16.685 -7.295 23.057 1.00 93.81 354 TYR A N 1
ATOM 2766 C CA . TYR A 1 354 ? -15.374 -6.678 23.248 1.00 93.81 354 TYR A CA 1
ATOM 2767 C C . TYR A 1 354 ? -14.429 -7.607 24.024 1.00 93.81 354 TYR A C 1
ATOM 2769 O O . TYR A 1 354 ? -13.292 -7.805 23.599 1.00 93.81 354 TYR A O 1
ATOM 2777 N N . ILE A 1 355 ? -14.910 -8.215 25.117 1.00 92.94 355 ILE A N 1
ATOM 2778 C CA . ILE A 1 355 ? -14.120 -9.151 25.931 1.00 92.94 355 ILE A CA 1
ATOM 2779 C C . ILE A 1 355 ? -13.689 -10.364 25.103 1.00 92.94 355 ILE A C 1
ATOM 2781 O O . ILE A 1 355 ? -12.515 -10.721 25.100 1.00 92.94 355 ILE A O 1
ATOM 2785 N N . VAL A 1 356 ? -14.631 -10.971 24.377 1.00 92.12 356 VAL A N 1
ATOM 2786 C CA . VAL A 1 356 ? -14.361 -12.119 23.499 1.00 92.12 356 VAL A CA 1
ATOM 2787 C C . VAL A 1 356 ? -13.282 -11.775 22.478 1.00 92.12 356 VAL A C 1
ATOM 2789 O O . VAL A 1 356 ? -12.350 -12.544 22.284 1.00 92.12 356 VAL A O 1
ATOM 2792 N N . GLU A 1 357 ? -13.404 -10.618 21.840 1.00 89.94 357 GLU A N 1
ATOM 2793 C CA . GLU A 1 357 ? -12.534 -10.202 20.746 1.00 89.94 357 GLU A CA 1
ATOM 2794 C C . GLU A 1 357 ? -11.101 -9.857 21.186 1.00 89.94 357 GLU A C 1
ATOM 2796 O O . GLU A 1 357 ? -10.180 -10.015 20.390 1.00 89.94 357 GLU A O 1
ATOM 2801 N N . HIS A 1 358 ? -10.900 -9.388 22.423 1.00 89.06 358 HIS A N 1
ATOM 2802 C CA . HIS A 1 358 ? -9.597 -8.880 22.882 1.00 89.06 358 HIS A CA 1
ATOM 2803 C C . HIS A 1 358 ? -8.892 -9.783 23.899 1.00 89.06 358 HIS A C 1
ATOM 2805 O O . HIS A 1 358 ? -7.681 -9.659 24.063 1.00 89.06 358 HIS A O 1
ATOM 2811 N N . TYR A 1 359 ? -9.617 -10.675 24.581 1.00 87.94 359 TYR A N 1
ATOM 2812 C CA . TYR A 1 359 ? -9.075 -11.454 25.703 1.00 87.94 359 TYR A CA 1
ATOM 2813 C C . TYR A 1 359 ? -9.256 -12.969 25.560 1.00 87.94 359 TYR A C 1
ATOM 2815 O O . TYR A 1 359 ? -9.099 -13.695 26.536 1.00 87.94 359 TYR A O 1
ATOM 2823 N N . THR A 1 360 ? -9.584 -13.470 24.366 1.00 84.12 360 THR A N 1
ATOM 2824 C CA . THR A 1 360 ? -9.530 -14.914 24.081 1.00 84.12 360 THR A CA 1
ATOM 2825 C C . THR A 1 360 ? -8.243 -15.282 23.338 1.00 84.12 360 THR A C 1
ATOM 2827 O O . THR A 1 360 ? -7.680 -14.468 22.606 1.00 84.12 360 THR A O 1
ATOM 2830 N N . ASP A 1 361 ? -7.761 -16.509 23.569 1.00 61.94 361 ASP A N 1
ATOM 2831 C CA . ASP A 1 361 ? -6.399 -16.982 23.252 1.00 61.94 361 ASP A CA 1
ATOM 2832 C C . ASP A 1 361 ? -5.919 -16.786 21.805 1.00 61.94 361 ASP A C 1
ATOM 2834 O O . ASP A 1 361 ? -4.712 -16.740 21.577 1.00 61.94 361 ASP A O 1
ATOM 2838 N N . ASP A 1 362 ? -6.811 -16.581 20.833 1.00 55.38 362 ASP A N 1
ATOM 2839 C CA . ASP A 1 362 ? -6.412 -16.316 19.446 1.00 55.38 362 ASP A CA 1
ATOM 2840 C C . ASP A 1 362 ? -5.670 -14.972 19.278 1.00 55.38 362 ASP A C 1
ATOM 2842 O O . ASP A 1 362 ? -5.102 -14.716 18.216 1.00 55.38 362 ASP A O 1
ATOM 2846 N N . HIS A 1 363 ? -5.679 -14.080 20.279 1.00 51.06 363 HIS A N 1
ATOM 2847 C CA . HIS A 1 363 ? -5.017 -12.762 20.226 1.00 51.06 363 HIS A CA 1
ATOM 2848 C C . HIS A 1 363 ? -3.948 -12.547 21.315 1.00 51.06 363 HIS A C 1
ATOM 2850 O O . HIS A 1 363 ? -3.159 -11.607 21.216 1.00 51.06 363 HIS A O 1
ATOM 2856 N N . TYR A 1 364 ? -3.860 -13.422 22.324 1.00 46.94 364 TYR A N 1
ATOM 2857 C CA . TYR A 1 364 ? -2.954 -13.236 23.469 1.00 46.94 364 TYR A CA 1
ATOM 2858 C C . TYR A 1 364 ? -1.475 -13.529 23.145 1.00 46.94 364 TYR A C 1
ATOM 2860 O O . TYR A 1 364 ? -0.567 -13.033 23.806 1.00 46.94 364 TYR A O 1
ATOM 2868 N N . VAL A 1 365 ? -1.201 -14.265 22.063 1.00 48.25 365 VAL A N 1
ATOM 2869 C CA . VAL A 1 365 ? 0.159 -14.708 21.693 1.00 48.25 365 VAL A CA 1
ATOM 2870 C C . VAL A 1 365 ? 1.028 -13.577 21.092 1.00 48.25 365 VAL A C 1
ATOM 2872 O O . VAL A 1 365 ? 2.225 -13.752 20.885 1.00 48.25 365 VAL A O 1
ATOM 2875 N N . GLY A 1 366 ? 0.467 -12.393 20.810 1.00 45.38 366 GLY A N 1
ATOM 2876 C CA . GLY A 1 366 ? 1.103 -11.392 19.939 1.00 45.38 366 GLY A CA 1
ATOM 2877 C C . GLY A 1 366 ? 1.850 -10.218 20.587 1.00 45.38 366 GLY A C 1
ATOM 2878 O O . GLY A 1 366 ? 2.408 -9.413 19.847 1.00 45.38 366 GLY A O 1
ATOM 2879 N N . HIS A 1 367 ? 1.848 -10.036 21.913 1.00 45.00 367 HIS A N 1
ATOM 2880 C CA . HIS A 1 367 ? 2.437 -8.834 22.551 1.00 45.00 367 HIS A CA 1
ATOM 2881 C C . HIS A 1 367 ? 3.702 -9.089 23.389 1.00 45.00 367 HIS A C 1
ATOM 2883 O O . HIS A 1 367 ? 4.268 -8.155 23.949 1.00 45.00 367 HIS A O 1
ATOM 2889 N N . SER A 1 368 ? 4.225 -10.318 23.402 1.00 38.47 368 SER A N 1
ATOM 2890 C CA . SER A 1 368 ? 5.531 -10.660 23.996 1.00 38.47 368 SER A CA 1
ATOM 2891 C C . SER A 1 368 ? 6.700 -10.609 22.990 1.00 38.47 368 SER A C 1
ATOM 2893 O O . SER A 1 368 ? 7.776 -11.158 23.236 1.00 38.47 368 SER A O 1
ATOM 2895 N N . GLY A 1 369 ? 6.513 -9.926 21.853 1.00 38.56 369 GLY A N 1
ATOM 2896 C CA . GLY A 1 369 ? 7.501 -9.776 20.783 1.00 38.56 369 GLY A CA 1
ATOM 2897 C C . GLY A 1 369 ? 8.715 -8.942 21.191 1.00 38.56 369 GLY A C 1
ATOM 2898 O O . GLY A 1 369 ? 8.765 -7.733 20.988 1.00 38.56 369 GLY A O 1
ATOM 2899 N N . THR A 1 370 ? 9.725 -9.621 21.721 1.00 39.56 370 THR A N 1
ATOM 2900 C CA . THR A 1 370 ? 11.115 -9.169 21.744 1.00 39.56 370 THR A CA 1
ATOM 2901 C C . THR A 1 370 ? 11.552 -8.764 20.333 1.00 39.56 370 THR A C 1
ATOM 2903 O O . THR A 1 370 ? 11.642 -9.591 19.427 1.00 39.56 370 THR A O 1
ATOM 2906 N N . HIS A 1 371 ? 11.857 -7.479 20.142 1.00 33.75 371 HIS A N 1
ATOM 2907 C CA . HIS A 1 371 ? 12.583 -7.000 18.970 1.00 33.75 371 HIS A CA 1
ATOM 2908 C C . HIS A 1 371 ? 13.977 -7.643 18.941 1.00 33.75 371 HIS A C 1
ATOM 2910 O O . HIS A 1 371 ? 14.925 -7.145 19.545 1.00 33.75 371 HIS A O 1
ATOM 2916 N N . THR A 1 372 ? 14.115 -8.750 18.217 1.00 34.31 372 THR A N 1
ATOM 2917 C CA . THR A 1 372 ? 15.399 -9.142 17.639 1.00 34.31 372 THR A CA 1
ATOM 2918 C C . THR A 1 372 ? 15.505 -8.451 16.286 1.00 34.31 372 THR A C 1
ATOM 2920 O O . THR A 1 372 ? 14.861 -8.831 15.315 1.00 34.31 372 THR A O 1
ATOM 2923 N N . LEU A 1 373 ? 16.278 -7.365 16.259 1.00 37.88 373 LEU A N 1
ATOM 2924 C CA . LEU A 1 373 ? 16.764 -6.754 15.026 1.00 37.88 373 LEU A CA 1
ATOM 2925 C C . LEU A 1 373 ? 17.672 -7.773 14.316 1.00 37.88 373 LEU A C 1
ATOM 2927 O O . LEU A 1 373 ? 18.684 -8.187 14.885 1.00 37.88 373 LEU A O 1
ATOM 2931 N N . GLN A 1 374 ? 17.308 -8.159 13.094 1.00 34.94 374 GLN A N 1
ATOM 2932 C CA . GLN A 1 374 ? 18.222 -8.695 12.083 1.00 34.94 374 GLN A CA 1
ATOM 2933 C C . GLN A 1 374 ? 18.199 -7.789 10.861 1.00 34.94 374 GLN A C 1
ATOM 2935 O O . GLN A 1 374 ? 17.087 -7.352 10.484 1.00 34.94 374 GLN A O 1
#

Foldseek 3Di:
DADEDDLVQLLVCLLQLVLVSNCVVLPPVHLYADDQVSLLSSLVSLLVSLVVCVVPPVPSNVSSLVSNLSSQPRDHPPYHHDLVSQLVVLQSCLLVLVLVSLQSLLVDDPPSHHDQVSLVVSLVSLVPDPDPSSLSSNLSSLSSDHDLQSLLVSLLVCLVVVVLVSVVVCLVSVHDHPLVSLLNSLVSCLVVVVVVSNVVSCVSPNHAQVSLLVSLLSCLLVLPQVSNLSSLVDPPRNHHDLVSLVVSLVSNVVVVVVLSNLLSVLSSQQVVDPDLLVSLLSLLVVVQDDPPDDDPVCVVQVVLSVLSVVLSVVSVPDPDDPVVRQVSLVVSLVSLCPRPCCVPPSSSVSNSVSSCVDRHPVHPVPPVDDDPDD

Organism: NCBI:txid458